Protein AF-A0A3B0R6U6-F1 (afdb_monomer_lite)

Radius of gyration: 36.45 Å; chains: 1; bounding box: 113×86×82 Å

Organism: NCBI:txid652676

Foldseek 3Di:
DKKKFKKWAAPEQDLVVCVVVQVVLCVLQVDDSVLCSVQRHDGDMGTSDMDHPVCQVSSQVSQVVCVVVPIQIDMDIPVLLVPADAAQEFAAWADDPQWIFTAHPVRDTPDIQRAEKEKEKEKAALVVVVVLVVVVVCVVVPDPDDPDPLNLLLVQLVHFMKMWMDIPPHRHIHIYGLVRHDQVNVPPCRPPHSSLSVLVVVLSNLVSYNFYAYHHCPNVYPDPVQDPVVQPDSVSVSVSSSSSSSVVVVSVVRVSDDVVSRVVSPVNNVSSVVVCVVVDPDDDPDPPDDDDDDDDDDDDDDDDDDDDDDDDDDDDDDDDDDDDDDDDDDDPPPPPDDAAAFPDAWDKDFPPPPPDPVVVVVVVVVVLVLVCLQLPCLSVCVVVVVVVVVVCVVVPDDDDLVVLLVVLLSLLVVLQSSLVSLVVVLCQLVVADEDDPQPDDQWWHKYKAFWAANHADADLQVRFGANKKKKWKWAWDQDPVGIDTHTRMIIMRPQTKTWGDDPNGIAIEGCVVADEAFDDKDKDQDDSCVSVVNDPDPDNGRMIMIMGGHGGRFMKIKTFGKDFPPVDVVVVVVVLVVVLVVCVVDLVSLVVLPPVNPSDADPVSSVVVSVVSVVVVVVVCVVVVPVNHGMYGYHDPVRDHTYMHSDDPCVVSVVSVVSSVVSNVSSVVSNVVSVVSVVVCCVDPVNVVVVVVVVD

Structure (mmCIF, N/CA/C/O backbone):
data_AF-A0A3B0R6U6-F1
#
_entry.id   AF-A0A3B0R6U6-F1
#
loop_
_atom_site.group_PDB
_atom_site.id
_atom_site.type_symbol
_atom_site.label_atom_id
_atom_site.label_alt_id
_atom_site.label_comp_id
_atom_site.label_asym_id
_atom_site.label_entity_id
_atom_site.label_seq_id
_atom_site.pdbx_PDB_ins_code
_atom_site.Cartn_x
_atom_site.Cartn_y
_atom_site.Cartn_z
_atom_site.occupancy
_atom_site.B_iso_or_equiv
_atom_site.auth_seq_id
_atom_site.auth_comp_id
_atom_site.auth_asym_id
_atom_site.auth_atom_id
_atom_site.pdbx_PDB_model_num
ATOM 1 N N . MET A 1 1 ? -8.558 32.432 -16.230 1.00 55.03 1 MET A N 1
ATOM 2 C CA . MET A 1 1 ? -9.769 32.178 -17.042 1.00 55.03 1 MET A CA 1
ATOM 3 C C . MET A 1 1 ? -10.619 31.119 -16.359 1.00 55.03 1 MET A C 1
ATOM 5 O O . MET A 1 1 ? -10.094 30.064 -16.018 1.00 55.03 1 MET A O 1
ATOM 9 N N . SER A 1 2 ? -11.891 31.425 -16.109 1.00 78.56 2 SER A N 1
ATOM 10 C CA . SER A 1 2 ? -12.835 30.516 -15.453 1.00 78.56 2 SER A CA 1
ATOM 11 C C . SER A 1 2 ? -13.191 29.343 -16.378 1.00 78.56 2 SER A C 1
ATOM 13 O O . SER A 1 2 ? -13.470 29.542 -17.562 1.00 78.56 2 SER A O 1
ATOM 15 N N . THR A 1 3 ? -13.126 28.116 -15.860 1.00 87.75 3 THR A N 1
ATOM 16 C CA . THR A 1 3 ? -13.352 26.870 -16.616 1.00 87.75 3 THR A CA 1
ATOM 17 C C . THR A 1 3 ? -14.680 26.247 -16.202 1.00 87.75 3 THR A C 1
ATOM 19 O O . THR A 1 3 ? -14.962 26.148 -15.006 1.00 87.75 3 THR A O 1
ATOM 22 N N . SER A 1 4 ? -15.470 25.788 -17.170 1.00 89.94 4 SER A N 1
ATOM 23 C CA . SER A 1 4 ? -16.704 25.029 -16.944 1.00 89.94 4 SER A CA 1
ATOM 24 C C . SER A 1 4 ? -16.538 23.580 -17.389 1.00 89.94 4 SER A C 1
ATOM 26 O O . SER A 1 4 ? -15.883 23.297 -18.392 1.00 89.94 4 SER A O 1
ATOM 28 N N . TYR A 1 5 ? -17.158 22.663 -16.653 1.00 91.19 5 TYR A N 1
ATOM 29 C CA . TYR A 1 5 ? -17.126 21.230 -16.920 1.00 91.19 5 TYR A CA 1
ATOM 30 C C . TYR A 1 5 ? -18.545 20.716 -17.149 1.00 91.19 5 TYR A C 1
ATOM 32 O O . TYR A 1 5 ? -19.424 20.935 -16.313 1.00 91.19 5 TYR A O 1
ATOM 40 N N . LEU A 1 6 ? -18.758 20.013 -18.260 1.00 91.88 6 LEU A N 1
ATOM 41 C CA . LEU A 1 6 ? -19.928 19.167 -18.464 1.00 91.88 6 LEU A CA 1
ATOM 42 C C . LEU A 1 6 ? -19.645 17.820 -17.798 1.00 91.88 6 LEU A C 1
ATOM 44 O O . LEU A 1 6 ? -18.775 17.070 -18.245 1.00 91.88 6 LEU A O 1
ATOM 48 N N . VAL A 1 7 ? -20.353 17.547 -16.713 1.00 91.12 7 VAL A N 1
ATOM 49 C CA . VAL A 1 7 ? -20.158 16.389 -15.843 1.00 91.12 7 VAL A CA 1
ATOM 50 C C . VAL A 1 7 ? -21.317 15.433 -16.030 1.00 91.12 7 VAL A C 1
ATOM 52 O O . VAL A 1 7 ? -22.458 15.870 -16.157 1.00 91.12 7 VAL A O 1
ATOM 55 N N . ILE A 1 8 ? -21.026 14.139 -16.017 1.00 88.94 8 ILE A N 1
ATOM 56 C CA . ILE A 1 8 ? -22.027 13.081 -16.077 1.00 88.94 8 ILE A CA 1
ATOM 57 C C . ILE A 1 8 ? -21.846 12.090 -14.933 1.00 88.94 8 ILE A C 1
ATOM 59 O O . ILE A 1 8 ? -20.743 11.923 -14.399 1.00 88.94 8 ILE A O 1
ATOM 63 N N . ARG A 1 9 ? -22.937 11.408 -14.589 1.00 85.50 9 ARG A N 1
ATOM 64 C CA . ARG A 1 9 ? -22.909 10.181 -13.799 1.00 85.50 9 ARG A CA 1
ATOM 65 C C . ARG A 1 9 ? -22.961 8.991 -14.767 1.00 85.50 9 ARG A C 1
ATOM 67 O O . ARG A 1 9 ? -23.949 8.860 -15.486 1.00 85.50 9 ARG A O 1
ATOM 74 N N . PRO A 1 10 ? -21.929 8.134 -14.794 1.00 78.62 10 PRO A N 1
ATOM 75 C CA . PRO A 1 10 ? -21.992 6.843 -15.472 1.00 78.62 10 PRO A CA 1
ATOM 76 C C . PRO A 1 10 ? -23.204 6.021 -15.027 1.00 78.62 10 PRO A C 1
ATOM 78 O O . PRO A 1 10 ? -23.511 6.002 -13.832 1.00 78.62 10 PRO A O 1
ATOM 81 N N . LEU A 1 11 ? -23.853 5.342 -15.974 1.00 72.44 11 LEU A N 1
ATOM 82 C CA . LEU A 1 11 ? -25.013 4.478 -15.718 1.00 72.44 11 LEU A CA 1
ATOM 83 C C . LEU A 1 11 ? -24.613 3.093 -15.199 1.00 72.44 11 LEU A C 1
ATOM 85 O O . LEU A 1 11 ? -25.345 2.503 -14.411 1.00 72.44 11 LEU A O 1
ATOM 89 N N . SER A 1 12 ? -23.461 2.586 -15.643 1.00 68.44 12 SER A N 1
ATOM 90 C CA . SER A 1 12 ? -22.918 1.283 -15.262 1.00 68.44 12 SER A CA 1
ATOM 91 C C . SER A 1 12 ? -21.396 1.257 -15.434 1.00 68.44 12 SER A C 1
ATOM 93 O O . SER A 1 12 ? -20.811 2.102 -16.121 1.00 68.44 12 SER A O 1
ATOM 95 N N . GLU A 1 13 ? -20.756 0.271 -14.809 1.00 65.81 13 GLU A N 1
ATOM 96 C CA . GLU A 1 13 ? -19.370 -0.093 -15.116 1.00 65.81 13 GLU A CA 1
ATOM 97 C C . GLU A 1 13 ? -19.255 -0.802 -16.467 1.00 65.81 13 GLU A C 1
ATOM 99 O O . GLU A 1 13 ? -18.234 -0.652 -17.137 1.00 65.81 13 GLU A O 1
ATOM 104 N N . ASP A 1 14 ? -20.318 -1.493 -16.888 1.00 67.00 14 ASP A N 1
ATOM 105 C CA . ASP A 1 14 ? -20.376 -2.207 -18.157 1.00 67.00 14 ASP A CA 1
ATOM 106 C C . ASP A 1 14 ? -20.492 -1.223 -19.343 1.00 67.00 14 ASP A C 1
ATOM 108 O O . ASP A 1 14 ? -21.486 -0.486 -19.444 1.00 67.00 14 ASP A O 1
ATOM 112 N N . PRO A 1 15 ? -19.504 -1.202 -20.262 1.00 67.44 15 PRO A N 1
ATOM 113 C CA . PRO A 1 15 ? -19.553 -0.384 -21.469 1.00 67.44 15 PRO A CA 1
ATOM 114 C C . PRO A 1 15 ? -20.766 -0.678 -22.363 1.00 67.44 15 PRO A C 1
ATOM 116 O O . PRO A 1 15 ? -21.229 0.233 -23.054 1.00 67.44 15 PRO A O 1
ATOM 119 N N . LEU A 1 16 ? -21.302 -1.905 -22.333 1.00 75.06 16 LEU A N 1
ATOM 120 C CA . LEU A 1 16 ? -22.422 -2.339 -23.175 1.00 75.06 16 LEU A CA 1
ATOM 121 C C . LEU A 1 16 ? -23.711 -1.570 -22.873 1.00 75.06 16 LEU A C 1
ATOM 123 O O . LEU A 1 16 ? -24.498 -1.307 -23.778 1.00 75.06 16 LEU A O 1
ATOM 127 N N . VAL A 1 17 ? -23.891 -1.120 -21.627 1.00 78.06 17 VAL A N 1
ATOM 128 C CA . VAL A 1 17 ? -25.062 -0.330 -21.208 1.00 78.06 17 VAL A CA 1
ATOM 129 C C . VAL A 1 17 ? -25.121 1.021 -21.928 1.00 78.06 17 VAL A C 1
ATOM 131 O O . VAL A 1 17 ? -26.201 1.570 -22.138 1.00 78.06 17 VAL A O 1
ATOM 134 N N . ILE A 1 18 ? -23.968 1.567 -22.322 1.00 82.25 18 ILE A N 1
ATOM 135 C CA . ILE A 1 18 ? -23.888 2.862 -23.004 1.00 82.25 18 ILE A CA 1
ATOM 136 C C . ILE A 1 18 ? -23.966 2.727 -24.529 1.00 82.25 18 ILE A C 1
ATOM 138 O O . ILE A 1 18 ? -24.321 3.710 -25.176 1.00 82.25 18 ILE A O 1
ATOM 142 N N . GLU A 1 19 ? -23.700 1.552 -25.114 1.00 84.06 19 GLU A N 1
ATOM 143 C CA . GLU A 1 19 ? -23.672 1.354 -26.577 1.00 84.06 19 GLU A CA 1
ATOM 144 C C . GLU A 1 19 ? -24.881 1.938 -27.327 1.00 84.06 19 GLU A C 1
ATOM 146 O O . GLU A 1 19 ? -24.661 2.670 -28.300 1.00 84.06 19 GLU A O 1
ATOM 151 N N . PRO A 1 20 ? -26.137 1.743 -26.869 1.00 85.38 20 PRO A N 1
ATOM 152 C CA . PRO A 1 20 ? -27.303 2.322 -27.538 1.00 85.38 20 PRO A CA 1
ATOM 153 C C . PRO A 1 20 ? -27.284 3.859 -27.574 1.00 85.38 20 PRO A C 1
ATOM 155 O O . PRO A 1 20 ? -27.775 4.468 -28.521 1.00 85.38 20 PRO A O 1
ATOM 158 N N . LEU A 1 21 ? -26.675 4.495 -26.569 1.00 85.38 21 LEU A N 1
ATOM 159 C CA . LEU A 1 21 ? -26.650 5.948 -26.387 1.00 85.38 21 LEU A CA 1
ATOM 160 C C . LEU A 1 21 ? -25.434 6.622 -27.044 1.00 85.38 21 LEU A C 1
ATOM 162 O O . LEU A 1 21 ? -25.413 7.847 -27.171 1.00 85.38 21 LEU A O 1
ATOM 166 N N . ILE A 1 22 ? -24.414 5.873 -27.489 1.00 87.31 22 ILE A N 1
ATOM 167 C CA . ILE A 1 22 ? -23.163 6.457 -28.017 1.00 87.31 22 ILE A CA 1
ATOM 168 C C . ILE A 1 22 ? -23.424 7.380 -29.209 1.00 87.31 22 ILE A C 1
ATOM 170 O O . ILE A 1 22 ? -22.826 8.454 -29.295 1.00 87.31 22 ILE A O 1
ATOM 174 N N . LYS A 1 23 ? -24.310 6.983 -30.131 1.00 87.88 23 LYS A N 1
ATOM 175 C CA . LYS A 1 23 ? -24.607 7.769 -31.339 1.00 87.88 23 LYS A CA 1
ATOM 176 C C . LYS A 1 23 ? -25.231 9.123 -30.986 1.00 87.88 23 LYS A C 1
ATOM 178 O O . LYS A 1 23 ? -24.825 10.145 -31.535 1.00 87.88 23 LYS A O 1
ATOM 183 N N . GLU A 1 24 ? -26.156 9.135 -30.031 1.00 87.94 24 GLU A N 1
ATOM 184 C CA . GLU A 1 24 ? -26.830 10.347 -29.556 1.00 87.94 24 GLU A CA 1
ATOM 185 C C . GLU A 1 24 ? -25.882 11.244 -28.753 1.00 87.94 24 GLU A C 1
ATOM 187 O O . GLU A 1 24 ? -25.803 12.448 -28.997 1.00 87.94 24 GLU A O 1
ATOM 192 N N . ILE A 1 25 ? -25.081 10.661 -27.854 1.00 88.44 25 ILE A N 1
ATOM 193 C CA . ILE A 1 25 ? -24.072 11.402 -27.084 1.00 88.44 25 ILE A CA 1
ATOM 194 C C . ILE A 1 25 ? -23.043 12.035 -28.028 1.00 88.44 25 ILE A C 1
ATOM 196 O O . ILE A 1 25 ? -22.661 13.191 -27.831 1.00 88.44 25 ILE A O 1
ATOM 200 N N . SER A 1 26 ? -22.611 11.318 -29.069 1.00 91.56 26 SER A N 1
ATOM 201 C CA . SER A 1 26 ? -21.680 11.831 -30.079 1.00 91.56 26 SER A CA 1
ATOM 202 C C . SER A 1 26 ? -22.268 13.023 -30.833 1.00 91.56 26 SER A C 1
ATOM 204 O O . SER A 1 26 ? -21.610 14.059 -30.917 1.00 91.56 26 SER A O 1
ATOM 206 N N . ALA A 1 27 ? -23.531 12.943 -31.264 1.00 89.69 27 ALA A N 1
ATOM 207 C CA . ALA A 1 27 ? -24.217 14.048 -31.937 1.00 89.69 27 ALA A CA 1
ATOM 208 C C . ALA A 1 27 ? -24.342 15.303 -31.050 1.00 89.69 27 ALA A C 1
ATOM 210 O O . ALA A 1 27 ? -24.142 16.422 -31.516 1.00 89.69 27 ALA A O 1
ATOM 211 N N . LEU A 1 28 ? -24.620 15.125 -29.755 1.00 88.75 28 LEU A N 1
ATOM 212 C CA . LEU A 1 28 ? -24.793 16.232 -28.808 1.00 88.75 28 LEU A CA 1
ATOM 213 C C . LEU A 1 28 ? -23.470 16.871 -28.364 1.00 88.75 28 LEU A C 1
ATOM 215 O O . LEU A 1 28 ? -23.400 18.073 -28.096 1.00 88.75 28 LEU A O 1
ATOM 219 N N . THR A 1 29 ? -22.412 16.070 -28.230 1.00 86.88 29 THR A N 1
ATOM 220 C CA . THR A 1 29 ? -21.148 16.506 -27.612 1.00 86.88 29 THR A CA 1
ATOM 221 C C . THR A 1 29 ? -20.017 16.732 -28.610 1.00 86.88 29 THR A C 1
ATOM 223 O O . THR A 1 29 ? -19.065 17.456 -28.285 1.00 86.88 29 THR A O 1
ATOM 226 N N . GLY A 1 30 ? -20.115 16.151 -29.808 1.00 86.75 30 GLY A N 1
ATOM 227 C CA . GLY A 1 30 ? -19.056 16.104 -30.816 1.00 86.75 30 GLY A CA 1
ATOM 228 C C . GLY A 1 30 ? -17.869 15.219 -30.421 1.00 86.75 30 GLY A C 1
ATOM 229 O O . GLY A 1 30 ? -16.769 15.445 -30.913 1.00 86.75 30 GLY A O 1
ATOM 230 N N . LEU A 1 31 ? -18.051 14.290 -29.476 1.00 88.69 31 LEU A N 1
ATOM 231 C CA . LEU A 1 31 ? -17.016 13.337 -29.062 1.00 88.69 31 LEU A CA 1
ATOM 232 C C . LEU A 1 31 ? -17.049 12.084 -29.941 1.00 88.69 31 LEU A C 1
ATOM 234 O O . LEU A 1 31 ? -18.113 11.657 -30.394 1.00 88.69 31 LEU A O 1
ATOM 238 N N . ASP A 1 32 ? -15.886 11.475 -30.149 1.00 89.19 32 ASP A N 1
ATOM 239 C CA . ASP A 1 32 ? -15.750 10.193 -30.828 1.00 89.19 32 ASP A CA 1
ATOM 240 C C . ASP A 1 32 ? -16.196 9.025 -29.931 1.00 89.19 32 ASP A C 1
ATOM 242 O O . ASP A 1 32 ? -16.282 9.121 -28.703 1.00 89.19 32 ASP A O 1
ATOM 246 N N . LYS A 1 33 ? -16.511 7.888 -30.562 1.00 85.75 33 LYS A N 1
ATOM 247 C CA . LYS A 1 33 ? -17.089 6.719 -29.877 1.00 85.75 33 LYS A CA 1
ATOM 248 C C . LYS A 1 33 ? -16.188 6.194 -28.752 1.00 85.75 33 LYS A C 1
ATOM 250 O O . LYS A 1 33 ? -16.685 5.824 -27.691 1.00 85.75 33 LYS A O 1
ATOM 255 N N . SER A 1 34 ? -14.873 6.178 -28.969 1.00 82.69 34 SER A N 1
ATOM 256 C CA . SER A 1 34 ? -13.883 5.717 -27.988 1.00 82.69 34 SER A CA 1
ATOM 257 C C . SER A 1 34 ? -13.815 6.640 -26.767 1.00 82.69 34 SER A C 1
ATOM 259 O O . SER A 1 34 ? -13.855 6.142 -25.639 1.00 82.69 34 SER A O 1
ATOM 261 N N . ALA A 1 35 ? -13.791 7.969 -26.948 1.00 83.75 35 ALA A N 1
ATOM 262 C CA . ALA A 1 35 ? -13.786 8.896 -25.819 1.00 83.75 35 ALA A CA 1
ATOM 263 C C . ALA A 1 35 ? -15.099 8.854 -25.039 1.00 83.75 35 ALA A C 1
ATOM 265 O O . ALA A 1 35 ? -15.067 9.008 -23.819 1.00 83.75 35 ALA A O 1
ATOM 266 N N . ILE A 1 36 ? -16.236 8.622 -25.705 1.00 86.19 36 ILE A N 1
ATOM 267 C CA . ILE A 1 36 ? -17.518 8.418 -25.022 1.00 86.19 36 ILE A CA 1
ATOM 268 C C . ILE A 1 36 ? -17.410 7.191 -24.124 1.00 86.19 36 ILE A C 1
ATOM 270 O O . ILE A 1 36 ? -17.506 7.365 -22.915 1.00 86.19 36 ILE A O 1
ATOM 274 N N . ARG A 1 37 ? -17.073 6.009 -24.669 1.00 84.69 37 ARG A N 1
ATOM 275 C CA . ARG A 1 37 ? -16.889 4.774 -23.878 1.00 84.69 37 ARG A CA 1
ATOM 276 C C . ARG A 1 37 ? -15.984 4.998 -22.668 1.00 84.69 37 ARG A C 1
ATOM 278 O O . ARG A 1 37 ? -16.335 4.624 -21.553 1.00 84.69 37 ARG A O 1
ATOM 285 N N . GLN A 1 38 ? -14.843 5.658 -22.857 1.00 80.62 38 GLN A N 1
ATOM 286 C CA . GLN A 1 38 ? -13.884 5.904 -21.779 1.00 80.62 38 GLN A CA 1
ATOM 287 C C . GLN A 1 38 ? -14.410 6.876 -20.706 1.00 80.62 38 GLN A C 1
ATOM 289 O O . GLN A 1 38 ? -14.055 6.763 -19.532 1.00 80.62 38 GLN A O 1
ATOM 294 N N . ARG A 1 39 ? -15.219 7.867 -21.096 1.00 83.44 39 ARG A N 1
ATOM 295 C CA . ARG A 1 39 ? -15.699 8.935 -20.202 1.00 83.44 39 ARG A CA 1
ATOM 296 C C . ARG A 1 39 ? -17.065 8.646 -19.587 1.00 83.44 39 ARG A C 1
ATOM 298 O O . ARG A 1 39 ? -17.433 9.342 -18.647 1.00 83.44 39 ARG A O 1
ATOM 305 N N . THR A 1 40 ? -17.796 7.648 -20.073 1.00 80.06 40 THR A N 1
ATOM 306 C CA . THR A 1 40 ? -19.124 7.260 -19.568 1.00 80.06 40 THR A CA 1
ATOM 307 C C . THR A 1 40 ? -19.117 5.988 -18.728 1.00 80.06 40 THR A C 1
ATOM 309 O O . THR A 1 40 ? -20.144 5.683 -18.135 1.00 80.06 40 THR A O 1
ATOM 312 N N . THR A 1 41 ? -17.999 5.260 -18.661 1.00 75.75 41 THR A N 1
ATOM 313 C CA . THR A 1 41 ? -17.845 4.016 -17.889 1.00 75.75 41 THR A CA 1
ATOM 314 C C . THR A 1 41 ? -17.295 4.268 -16.479 1.00 75.75 41 THR A C 1
ATOM 316 O O . THR A 1 41 ? -16.456 5.152 -16.252 1.00 75.75 41 THR A O 1
ATOM 319 N N . GLY A 1 42 ? -17.768 3.478 -15.511 1.00 73.69 42 GLY A N 1
ATOM 320 C CA . GLY A 1 42 ? -17.302 3.471 -14.118 1.00 73.69 42 GLY A CA 1
ATOM 321 C C . GLY A 1 42 ? -18.385 3.839 -13.099 1.00 73.69 42 GLY A C 1
ATOM 322 O O . GLY A 1 42 ? -19.564 3.906 -13.418 1.00 73.69 42 GLY A O 1
ATOM 323 N N . THR A 1 43 ? -17.992 4.104 -11.852 1.00 68.81 43 THR A N 1
ATOM 324 C CA . THR A 1 43 ? -18.924 4.350 -10.729 1.00 68.81 43 THR A CA 1
ATOM 325 C C . THR A 1 43 ? -18.873 5.759 -10.152 1.00 68.81 43 THR A C 1
ATOM 327 O O . THR A 1 43 ? -19.618 6.069 -9.227 1.00 68.81 43 THR A O 1
ATOM 330 N N . THR A 1 44 ? -18.038 6.637 -10.699 1.00 77.25 44 THR A N 1
ATOM 331 C CA . THR A 1 44 ? -17.773 7.979 -10.158 1.00 77.25 44 THR A CA 1
ATOM 332 C C . THR A 1 44 ? -18.152 9.061 -11.158 1.00 77.25 44 THR A C 1
ATOM 334 O O . THR A 1 44 ? -18.293 8.786 -12.348 1.00 77.25 44 THR A O 1
ATOM 337 N N . LEU A 1 45 ? -18.325 10.307 -10.705 1.00 84.69 45 LEU A N 1
ATOM 338 C CA . LEU A 1 45 ? -18.597 11.420 -11.620 1.00 84.69 45 LEU A CA 1
ATOM 339 C C . LEU A 1 45 ? -17.445 11.608 -12.618 1.00 84.69 45 LEU A C 1
ATOM 341 O O . LEU A 1 45 ? -16.269 11.648 -12.244 1.00 84.69 45 LEU A O 1
ATOM 345 N N . LYS A 1 46 ? -17.792 11.768 -13.897 1.00 86.19 46 LYS A N 1
ATOM 346 C CA . LYS A 1 46 ? -16.832 11.937 -14.994 1.00 86.19 46 LYS A CA 1
ATOM 347 C C . LYS A 1 46 ? -17.060 13.254 -15.716 1.00 86.19 46 LYS A C 1
ATOM 349 O O . LYS A 1 46 ? -18.191 13.709 -15.873 1.00 86.19 46 LYS A O 1
ATOM 354 N N . ILE A 1 47 ? -15.971 13.861 -16.177 1.00 88.25 47 ILE A N 1
ATOM 355 C CA . ILE A 1 47 ? -16.030 15.042 -17.037 1.00 88.25 47 ILE A CA 1
ATOM 356 C C . ILE A 1 47 ? -16.115 14.567 -18.481 1.00 88.25 47 ILE A C 1
ATOM 358 O O . ILE A 1 47 ? -15.194 13.935 -18.998 1.00 88.25 47 ILE A O 1
ATOM 362 N N . LEU A 1 48 ? -17.220 14.906 -19.134 1.00 88.31 48 LEU A N 1
ATOM 363 C CA . LEU A 1 48 ? -17.444 14.605 -20.538 1.00 88.31 48 LEU A CA 1
ATOM 364 C C . LEU A 1 48 ? -16.761 15.653 -21.425 1.00 88.31 48 LEU A C 1
ATOM 366 O O . LEU A 1 48 ? -16.059 15.300 -22.374 1.00 88.31 48 LEU A O 1
ATOM 370 N N . LYS A 1 49 ? -16.898 16.941 -21.075 1.00 89.00 49 LYS A N 1
ATOM 371 C CA . LYS A 1 49 ? -16.298 18.063 -21.812 1.00 89.00 49 LYS A CA 1
ATOM 372 C C . LYS A 1 49 ? -15.821 19.173 -20.878 1.00 89.00 49 LYS A C 1
ATOM 374 O O . LYS A 1 49 ? -16.450 19.454 -19.859 1.00 89.00 49 LYS A O 1
ATOM 379 N N . THR A 1 50 ? -14.733 19.824 -21.271 1.00 89.88 50 THR A N 1
ATOM 380 C CA . THR A 1 50 ? -14.160 20.995 -20.599 1.00 89.88 50 THR A CA 1
ATOM 381 C C . THR A 1 50 ? -14.262 22.187 -21.542 1.00 89.88 50 THR A C 1
ATOM 383 O O . THR A 1 50 ? -14.003 22.043 -22.734 1.00 89.88 50 THR A O 1
ATOM 386 N N . GLY A 1 51 ? -14.653 23.348 -21.024 1.00 87.88 51 GLY A N 1
ATOM 387 C CA . GLY A 1 51 ? -14.827 24.577 -21.800 1.00 87.88 51 GLY A CA 1
ATOM 388 C C . GLY A 1 51 ? -14.563 25.825 -20.965 1.00 87.88 51 GLY A C 1
ATOM 389 O O . GLY A 1 51 ? -14.282 25.746 -19.764 1.00 87.88 51 GLY A O 1
ATOM 390 N N . ARG A 1 52 ? -14.639 26.993 -21.600 1.00 87.81 52 ARG A N 1
ATOM 391 C CA . ARG A 1 52 ? -14.524 28.294 -20.924 1.00 87.81 52 ARG A CA 1
ATOM 392 C C . ARG A 1 52 ? -15.824 28.618 -20.180 1.00 87.81 52 ARG A C 1
ATOM 394 O O . ARG A 1 52 ? -16.836 27.938 -20.334 1.00 87.81 52 ARG A O 1
ATOM 401 N N . ALA A 1 53 ? -15.821 29.651 -19.343 1.00 79.50 53 ALA A N 1
ATOM 402 C CA . ALA A 1 53 ? -17.035 30.091 -18.647 1.00 79.50 53 ALA A CA 1
ATOM 403 C C . ALA A 1 53 ? -18.166 30.521 -19.597 1.00 79.50 53 ALA A C 1
ATOM 405 O O . ALA A 1 53 ? -19.334 30.295 -19.290 1.00 79.50 53 ALA A O 1
ATOM 406 N N . GLU A 1 54 ? -17.829 31.058 -20.767 1.00 84.31 54 GLU A N 1
ATOM 407 C CA . GLU A 1 54 ? -18.787 31.423 -21.821 1.00 84.31 54 GLU A CA 1
ATOM 408 C C . GLU A 1 54 ? -19.556 30.200 -22.358 1.00 84.31 54 GLU A C 1
ATOM 410 O O . GLU A 1 54 ? -20.752 30.286 -22.643 1.00 84.31 54 GLU A O 1
ATOM 415 N N . ASP A 1 55 ? -18.921 29.021 -22.368 1.00 87.56 55 ASP A N 1
ATOM 416 C CA . ASP A 1 55 ? -19.535 27.763 -22.810 1.00 87.56 55 ASP A CA 1
ATOM 417 C C . ASP A 1 55 ? -20.588 27.228 -21.826 1.00 87.56 55 ASP A C 1
ATOM 419 O O . ASP A 1 55 ? -21.305 26.275 -22.140 1.00 87.56 55 ASP A O 1
ATOM 423 N N . LYS A 1 56 ? -20.730 27.825 -20.633 1.00 87.56 56 LYS A N 1
ATOM 424 C CA . LYS A 1 56 ? -21.649 27.349 -19.587 1.00 87.56 56 LYS A CA 1
ATOM 425 C C . LYS A 1 56 ? -23.096 27.263 -20.077 1.00 87.56 56 LYS A C 1
ATOM 427 O O . LYS A 1 56 ? -23.777 26.285 -19.766 1.00 87.56 56 LYS A O 1
ATOM 432 N N . LYS A 1 57 ? -23.567 28.232 -20.875 1.00 89.56 57 LYS A N 1
ATOM 433 C CA . LYS A 1 57 ? -24.922 28.203 -21.465 1.00 89.56 57 LYS A CA 1
ATOM 434 C C . LYS A 1 57 ? -25.084 27.022 -22.427 1.00 89.56 57 LYS A C 1
ATOM 436 O O . LYS A 1 57 ? -26.041 26.259 -22.308 1.00 89.56 57 LYS A O 1
ATOM 441 N N . LYS A 1 58 ? -24.100 26.811 -23.307 1.00 91.25 58 LYS A N 1
ATOM 442 C CA . LYS A 1 58 ? -24.065 25.693 -24.261 1.00 91.25 58 LYS A CA 1
ATOM 443 C C . LYS A 1 58 ? -24.028 24.340 -23.548 1.00 91.25 58 LYS A C 1
ATOM 445 O O . LYS A 1 58 ? -24.816 23.456 -23.865 1.00 91.25 58 LYS A O 1
ATOM 450 N N . PHE A 1 59 ? -23.170 24.185 -22.540 1.00 93.31 59 PHE A N 1
ATOM 451 C CA . PHE A 1 59 ? -23.107 22.961 -21.739 1.00 93.31 59 PHE A CA 1
ATOM 452 C C . PHE A 1 59 ? -24.394 22.705 -20.961 1.00 93.31 59 PHE A C 1
ATOM 454 O O . PHE A 1 59 ? -24.757 21.551 -20.773 1.00 93.31 59 PHE A O 1
ATOM 461 N N . THR A 1 60 ? -25.106 23.752 -20.539 1.00 92.06 60 THR A N 1
ATOM 462 C CA . THR A 1 60 ? -26.387 23.597 -19.837 1.00 92.06 60 THR A CA 1
ATOM 463 C C . THR A 1 60 ? -27.466 23.065 -20.781 1.00 92.06 60 THR A C 1
ATOM 465 O O . THR A 1 60 ? -28.217 22.172 -20.396 1.00 92.06 60 THR A O 1
ATOM 468 N N . ALA A 1 61 ? -27.500 23.535 -22.034 1.00 92.38 61 ALA A N 1
ATOM 469 C CA . ALA A 1 61 ? -28.390 22.990 -23.060 1.00 92.38 61 ALA A CA 1
ATOM 470 C C . ALA A 1 61 ? -28.084 21.508 -23.350 1.00 92.38 61 ALA A C 1
ATOM 472 O O . ALA A 1 61 ? -28.989 20.675 -23.304 1.00 92.38 61 ALA A O 1
ATOM 473 N N . ILE A 1 62 ? -26.801 21.171 -23.533 1.00 92.19 62 ILE A N 1
ATOM 474 C CA . ILE A 1 62 ? -26.355 19.785 -23.750 1.00 92.19 62 ILE A CA 1
ATOM 475 C C . ILE A 1 62 ? -26.704 18.906 -22.542 1.00 92.19 62 ILE A C 1
ATOM 477 O O . ILE A 1 62 ? -27.237 17.817 -22.716 1.00 92.19 62 ILE A O 1
ATOM 481 N N . ALA A 1 63 ? -26.466 19.369 -21.310 1.00 92.31 63 ALA A N 1
ATOM 482 C CA . ALA A 1 63 ? -26.794 18.614 -20.101 1.00 92.31 63 ALA A CA 1
ATOM 483 C C . ALA A 1 63 ? -28.295 18.295 -20.007 1.00 92.31 63 ALA A C 1
ATOM 485 O O . ALA A 1 63 ? -28.661 17.184 -19.632 1.00 92.31 63 ALA A O 1
ATOM 486 N N . SER A 1 64 ? -29.168 19.235 -20.381 1.00 91.06 64 SER A N 1
ATOM 487 C CA . SER A 1 64 ? -30.617 19.006 -20.426 1.00 91.06 64 SER A CA 1
ATOM 488 C C . SER A 1 64 ? -31.012 17.956 -21.467 1.00 91.06 64 SER A C 1
ATOM 490 O O . SER A 1 64 ? -31.888 17.139 -21.198 1.00 91.06 64 SER A O 1
ATOM 492 N N . GLN A 1 65 ? -30.357 17.941 -22.631 1.00 92.12 65 GLN A N 1
ATOM 493 C CA . GLN A 1 65 ? -30.579 16.915 -23.657 1.00 92.12 65 GLN A CA 1
ATOM 494 C C . GLN A 1 65 ? -30.064 15.542 -23.203 1.00 92.12 65 GLN A C 1
ATOM 496 O O . GLN A 1 65 ? -30.789 14.561 -23.327 1.00 92.12 65 GLN A O 1
ATOM 501 N N . LEU A 1 66 ? -28.882 15.484 -22.580 1.00 90.62 66 LEU A N 1
ATOM 502 C CA . LEU A 1 66 ? -28.334 14.255 -21.995 1.00 90.62 66 LEU A CA 1
ATOM 503 C C . LEU A 1 66 ? -29.265 13.665 -20.924 1.00 90.62 66 LEU A C 1
ATOM 505 O O . LEU A 1 66 ? -29.508 12.461 -20.911 1.00 90.62 66 LEU A O 1
ATOM 509 N N . LYS A 1 67 ? -29.869 14.512 -20.079 1.00 89.44 67 LYS A N 1
ATOM 510 C CA . LYS A 1 67 ? -30.869 14.062 -19.098 1.00 89.44 67 LYS A CA 1
ATOM 511 C C . LYS A 1 67 ? -32.104 13.437 -19.752 1.00 89.44 67 LYS A C 1
ATOM 513 O O . LYS A 1 67 ? -32.637 12.478 -19.205 1.00 89.44 67 LYS A O 1
ATOM 518 N N . ARG A 1 68 ? -32.565 13.960 -20.898 1.00 88.25 68 ARG A N 1
ATOM 519 C CA . ARG A 1 68 ? -33.744 13.432 -21.617 1.00 88.25 68 ARG A CA 1
ATOM 520 C C . ARG A 1 68 ? -33.502 12.041 -22.194 1.00 88.25 68 ARG A C 1
ATOM 522 O O . ARG A 1 68 ? -34.411 11.226 -22.164 1.00 88.25 68 ARG A O 1
ATOM 529 N N . ILE A 1 69 ? -32.281 11.766 -22.646 1.00 86.94 69 ILE A N 1
ATOM 530 C CA . ILE A 1 69 ? -31.872 10.445 -23.153 1.00 86.94 69 ILE A CA 1
ATOM 531 C C . ILE A 1 69 ? -31.463 9.481 -22.022 1.00 86.94 69 ILE A C 1
ATOM 533 O O . ILE A 1 69 ? -30.880 8.431 -22.265 1.00 86.94 69 ILE A O 1
ATOM 537 N N . GLY A 1 70 ? -31.740 9.845 -20.763 1.00 83.31 70 GLY A N 1
ATOM 538 C CA . GLY A 1 70 ? -31.517 8.990 -19.599 1.00 83.31 70 GLY A CA 1
ATOM 539 C C . GLY A 1 70 ? -30.120 9.063 -18.980 1.00 83.31 70 GLY A C 1
ATOM 540 O O . GLY A 1 70 ? -29.859 8.315 -18.044 1.00 83.31 70 GLY A O 1
ATOM 541 N N . LEU A 1 71 ? -29.233 9.964 -19.428 1.00 86.56 71 LEU A N 1
ATOM 542 C CA . LEU A 1 71 ? -27.895 10.143 -18.852 1.00 86.56 71 LEU A CA 1
ATOM 543 C C . LEU A 1 71 ? -27.860 11.340 -17.879 1.00 86.56 71 LEU A C 1
ATOM 545 O O . LEU A 1 71 ? -27.956 12.493 -18.314 1.00 86.56 71 LEU A O 1
ATOM 549 N N . PRO A 1 72 ? -27.674 11.131 -16.560 1.00 88.50 72 PRO A N 1
ATOM 550 C CA . PRO A 1 72 ? -27.620 12.238 -15.614 1.00 88.50 72 PRO A CA 1
ATOM 551 C C . PRO A 1 72 ? -26.401 13.128 -15.873 1.00 88.50 72 PRO A C 1
ATOM 553 O O . PRO A 1 72 ? -25.255 12.685 -15.780 1.00 88.50 72 PRO A O 1
ATOM 556 N N . ALA A 1 73 ? -26.653 14.402 -16.171 1.00 91.12 73 ALA A N 1
ATOM 557 C CA . ALA A 1 73 ? -25.622 15.375 -16.513 1.00 91.12 73 ALA A CA 1
ATOM 558 C C . ALA A 1 73 ? -25.806 16.700 -15.761 1.00 91.12 73 ALA A C 1
ATOM 560 O O . ALA A 1 73 ? -26.925 17.124 -15.484 1.00 91.12 73 ALA A O 1
ATOM 561 N N . ALA A 1 74 ? -24.718 17.397 -15.448 1.00 92.12 74 ALA A N 1
ATOM 562 C CA . ALA A 1 74 ? -24.753 18.737 -14.871 1.00 92.12 74 ALA A CA 1
ATOM 563 C C . ALA A 1 74 ? -23.552 19.568 -15.329 1.00 92.12 74 ALA A C 1
ATOM 565 O O . ALA A 1 74 ? -22.536 19.034 -15.767 1.00 92.12 74 ALA A O 1
ATOM 566 N N . VAL A 1 75 ? -23.655 20.889 -15.192 1.00 92.38 75 VAL A N 1
ATOM 567 C CA . VAL A 1 75 ? -22.539 21.805 -15.455 1.00 92.38 75 VAL A CA 1
ATOM 568 C C . VAL A 1 75 ? -21.976 22.314 -14.140 1.00 92.38 75 VAL A C 1
ATOM 570 O O . VAL A 1 75 ? -22.712 22.878 -13.325 1.00 92.38 75 VAL A O 1
ATOM 573 N N . ILE A 1 76 ? -20.672 22.129 -13.946 1.00 91.38 76 ILE A N 1
ATOM 574 C CA . ILE A 1 76 ? -19.949 22.548 -12.744 1.00 91.38 76 ILE A CA 1
ATOM 575 C C . ILE A 1 76 ? -18.822 23.498 -13.151 1.00 91.38 76 ILE A C 1
ATOM 577 O O . ILE A 1 76 ? -18.008 23.172 -14.012 1.00 91.38 76 ILE A O 1
ATOM 581 N N . GLY A 1 77 ? -18.768 24.681 -12.537 1.00 89.06 77 GLY A N 1
ATOM 582 C CA . GLY A 1 77 ? -17.687 25.648 -12.743 1.00 89.06 77 GLY A CA 1
ATOM 583 C C . GLY A 1 77 ? -16.518 25.423 -11.781 1.00 89.06 77 GLY A C 1
ATOM 584 O O . GLY A 1 77 ? -16.727 25.133 -10.604 1.00 89.06 77 GLY A O 1
ATOM 585 N N . LYS A 1 78 ? -15.278 25.616 -12.244 1.00 87.50 78 LYS A N 1
ATOM 586 C CA . LYS A 1 78 ? -14.070 25.534 -11.401 1.00 87.50 78 LYS A CA 1
ATOM 587 C C . LYS A 1 78 ? -14.114 26.526 -10.235 1.00 87.50 78 LYS A C 1
ATOM 589 O O . LYS A 1 78 ? -13.747 26.175 -9.115 1.00 87.50 78 LYS A O 1
ATOM 594 N N . ASP A 1 79 ? -14.594 27.740 -10.484 1.00 86.38 79 ASP A N 1
ATOM 595 C CA . ASP A 1 79 ? -14.677 28.774 -9.449 1.00 86.38 79 ASP A CA 1
ATOM 596 C C . ASP A 1 79 ? -15.808 28.495 -8.457 1.00 86.38 79 ASP A C 1
ATOM 598 O O . ASP A 1 79 ? -15.656 28.779 -7.276 1.00 86.38 79 ASP A O 1
ATOM 602 N N . GLU A 1 80 ? -16.890 27.835 -8.889 1.00 87.94 80 GLU A N 1
ATOM 603 C CA . GLU A 1 80 ? -17.958 27.374 -7.989 1.00 87.94 80 GLU A CA 1
ATOM 604 C C . GLU A 1 80 ? -17.432 26.331 -6.993 1.00 87.94 80 GLU A C 1
ATOM 606 O O . GLU A 1 80 ? -17.771 26.379 -5.810 1.00 87.94 80 GLU A O 1
ATOM 611 N N . VAL A 1 81 ? -16.561 25.418 -7.447 1.00 87.56 81 VAL A N 1
ATOM 612 C CA . VAL A 1 81 ? -15.882 24.442 -6.576 1.00 87.56 81 VAL A CA 1
ATOM 613 C C . VAL A 1 81 ? -14.967 25.165 -5.582 1.00 87.56 81 VAL A C 1
ATOM 615 O O . VAL A 1 81 ? -14.984 24.874 -4.385 1.00 87.56 81 VAL A O 1
ATOM 618 N N . ARG A 1 82 ? -14.186 26.148 -6.043 1.00 84.94 82 ARG A N 1
ATOM 619 C CA . ARG A 1 82 ? -13.253 26.898 -5.185 1.00 84.94 82 ARG A CA 1
ATOM 620 C C . ARG A 1 82 ? -13.960 27.793 -4.168 1.00 84.94 82 ARG A C 1
ATOM 622 O O . ARG A 1 82 ? -13.505 27.854 -3.029 1.00 84.94 82 ARG A O 1
ATOM 629 N N . ALA A 1 83 ? -15.076 28.411 -4.553 1.00 85.56 83 ALA A N 1
ATOM 630 C CA . ALA A 1 83 ? -15.853 29.334 -3.728 1.00 85.56 83 ALA A CA 1
ATOM 631 C C . ALA A 1 83 ? -16.587 28.657 -2.556 1.00 85.56 83 ALA A C 1
ATOM 633 O O . ALA A 1 83 ? -17.013 29.336 -1.622 1.00 85.56 83 ALA A O 1
ATOM 634 N N . LYS A 1 84 ? -16.753 27.326 -2.567 1.00 84.38 84 LYS A N 1
ATOM 635 C CA . LYS A 1 84 ? -17.341 26.614 -1.424 1.00 84.38 84 LYS A CA 1
ATOM 636 C C . LYS A 1 84 ? -16.447 26.720 -0.186 1.00 84.38 84 LYS A C 1
ATOM 638 O O . LYS A 1 84 ? -15.225 26.628 -0.277 1.00 84.38 84 LYS A O 1
ATOM 643 N N . LYS A 1 85 ? -17.076 26.892 0.981 1.00 85.38 85 LYS A N 1
ATOM 644 C CA . LYS A 1 85 ? -16.385 26.981 2.275 1.00 85.38 85 LYS A CA 1
ATOM 645 C C . LYS A 1 85 ? -15.643 25.679 2.589 1.00 85.38 85 LYS A C 1
ATOM 647 O O . LYS A 1 85 ? -16.062 24.594 2.183 1.00 85.38 85 LYS A O 1
ATOM 652 N N . ASN A 1 86 ? -14.546 25.798 3.333 1.00 84.06 86 ASN A N 1
ATOM 653 C CA . ASN A 1 86 ? -13.863 24.635 3.888 1.00 84.06 86 ASN A CA 1
ATOM 654 C C . ASN A 1 86 ? -14.763 23.909 4.899 1.00 84.06 86 ASN A C 1
ATOM 656 O O . ASN A 1 86 ? -15.528 24.573 5.605 1.00 84.06 86 ASN A O 1
ATOM 660 N N . PRO A 1 87 ? -14.668 22.572 4.987 1.00 89.69 87 PRO A N 1
ATOM 661 C CA . PRO A 1 87 ? -15.379 21.821 6.007 1.00 89.69 87 PRO A CA 1
ATOM 662 C C . PRO A 1 87 ? -14.952 22.219 7.420 1.00 89.69 87 PRO A C 1
ATOM 664 O O . PRO A 1 87 ? -13.762 22.367 7.704 1.00 89.69 87 PRO A O 1
ATOM 667 N N . VAL A 1 88 ? -15.929 22.351 8.312 1.00 91.62 88 VAL A N 1
ATOM 668 C CA . VAL A 1 88 ? -15.710 22.526 9.748 1.00 91.62 88 VAL A CA 1
ATOM 669 C C . VAL A 1 88 ? -15.355 21.170 10.342 1.00 91.62 88 VAL A C 1
ATOM 671 O O . VAL A 1 88 ? -16.067 20.188 10.139 1.00 91.62 88 VAL A O 1
ATOM 674 N N . ARG A 1 89 ? -14.247 21.101 11.079 1.00 92.94 89 ARG A N 1
ATOM 675 C CA . ARG A 1 89 ? -13.831 19.865 11.745 1.00 92.94 89 ARG A CA 1
ATOM 676 C C . ARG A 1 89 ? -14.780 19.534 12.896 1.00 92.94 89 ARG A C 1
ATOM 678 O O . ARG A 1 89 ? -15.065 20.393 13.725 1.00 92.94 89 ARG A O 1
ATOM 685 N N . ILE A 1 90 ? -15.196 18.276 12.955 1.00 94.31 90 ILE A N 1
ATOM 686 C CA . ILE A 1 90 ? -15.981 17.684 14.034 1.00 94.31 90 ILE A CA 1
ATOM 687 C C . ILE A 1 90 ? -15.070 16.775 14.851 1.00 94.31 90 ILE A C 1
ATOM 689 O O . ILE A 1 90 ? -14.245 16.047 14.294 1.00 94.31 90 ILE A O 1
ATOM 693 N N . THR A 1 91 ? -15.195 16.846 16.172 1.00 91.31 91 THR A N 1
ATOM 694 C CA . THR A 1 91 ? -14.338 16.101 17.106 1.00 91.31 91 THR A CA 1
ATOM 695 C C . THR A 1 91 ? -15.099 15.163 18.012 1.00 91.31 91 THR A C 1
ATOM 697 O O . THR A 1 91 ? -14.481 14.233 18.507 1.00 91.31 91 THR A O 1
ATOM 700 N N . ALA A 1 92 ? -16.391 15.371 18.231 1.00 90.44 92 ALA A N 1
ATOM 701 C CA . ALA A 1 92 ? -17.190 14.489 19.065 1.00 90.44 92 ALA A CA 1
ATOM 702 C C . ALA A 1 92 ? -18.627 14.402 18.548 1.00 90.44 92 ALA A C 1
ATOM 704 O O . ALA A 1 92 ? -19.067 15.193 17.703 1.00 90.44 92 ALA A O 1
ATOM 705 N N . VAL A 1 93 ? -19.334 13.396 19.049 1.00 92.06 93 VAL A N 1
ATOM 706 C CA . VAL A 1 93 ? -20.745 13.159 18.782 1.00 92.06 93 VAL A CA 1
ATOM 707 C C . VAL A 1 93 ? -21.485 12.943 20.092 1.00 92.06 93 VAL A C 1
ATOM 709 O O . VAL A 1 93 ? -20.944 12.361 21.020 1.00 92.06 93 VAL A O 1
ATOM 712 N N . GLU A 1 94 ? -22.720 13.412 20.168 1.00 89.31 94 GLU A N 1
ATOM 713 C CA . GLU A 1 94 ? -23.625 13.119 21.271 1.00 89.31 94 GLU A CA 1
ATOM 714 C C . GLU A 1 94 ? -24.808 12.330 20.711 1.00 89.31 94 GLU A C 1
ATOM 716 O O . GLU A 1 94 ? -25.500 12.772 19.783 1.00 89.31 94 GLU A O 1
ATOM 721 N N . LEU A 1 95 ? -24.976 11.118 21.234 1.00 85.50 95 LEU A N 1
ATOM 722 C CA . LEU A 1 95 ? -25.948 10.138 20.771 1.00 85.50 95 LEU A CA 1
ATOM 723 C C . LEU A 1 95 ? -27.197 10.200 21.650 1.00 85.50 95 LEU A C 1
ATOM 725 O O . LEU A 1 95 ? -27.124 10.059 22.867 1.00 85.50 95 LEU A O 1
ATOM 729 N N . SER A 1 96 ? -28.356 10.370 21.022 1.00 82.19 96 SER A N 1
ATOM 730 C CA . SER A 1 96 ? -29.668 10.224 21.649 1.00 82.19 96 SER A CA 1
ATOM 731 C C . SER A 1 96 ? -30.545 9.344 20.766 1.00 82.19 96 SER A C 1
ATOM 733 O O . SER A 1 96 ? -30.415 9.359 19.543 1.00 82.19 96 SER A O 1
ATOM 735 N N . SER A 1 97 ? -31.504 8.634 21.362 1.00 75.31 97 SER A N 1
ATOM 736 C CA . SER A 1 97 ? -32.449 7.776 20.632 1.00 75.31 97 SER A CA 1
ATOM 737 C C . SER A 1 97 ? -33.198 8.500 19.504 1.00 75.31 97 SER A C 1
ATOM 739 O O . SER A 1 97 ? -33.584 7.873 18.521 1.00 75.31 97 SER A O 1
ATOM 741 N N . LYS A 1 98 ? -33.377 9.824 19.607 1.00 81.12 98 LYS A N 1
ATOM 742 C CA . LYS A 1 98 ? -34.095 10.641 18.614 1.00 81.12 98 LYS A CA 1
ATOM 743 C C . LYS A 1 98 ? -33.190 11.488 17.719 1.00 81.12 98 LYS A C 1
ATOM 745 O O . LYS A 1 98 ? -33.649 11.948 16.677 1.00 81.12 98 LYS A O 1
ATOM 750 N N . ALA A 1 99 ? -31.944 11.749 18.112 1.00 88.12 99 ALA A N 1
ATOM 751 C CA . ALA A 1 99 ? -31.083 12.663 17.368 1.00 88.12 99 ALA A CA 1
ATOM 752 C C . ALA A 1 99 ? -29.588 12.432 17.607 1.00 88.12 99 ALA A C 1
ATOM 754 O O . ALA A 1 99 ? -29.169 12.080 18.705 1.00 88.12 99 ALA A O 1
ATOM 755 N N . LEU A 1 100 ? -28.793 12.758 16.591 1.00 91.00 100 LEU A N 1
ATOM 756 C CA . LEU A 1 100 ? -27.335 12.780 16.628 1.00 91.00 100 LEU A CA 1
ATOM 757 C C . LEU A 1 100 ? -26.844 14.231 16.600 1.00 91.00 100 LEU A C 1
ATOM 759 O O . LEU A 1 100 ? -27.134 14.950 15.639 1.00 91.00 100 LEU A O 1
ATOM 763 N N . ARG A 1 101 ? -26.091 14.676 17.608 1.00 92.00 101 ARG A N 1
ATOM 764 C CA . ARG A 1 101 ? -25.476 16.017 17.610 1.00 92.00 101 ARG A CA 1
ATOM 765 C C . ARG A 1 101 ? -23.982 15.906 17.339 1.00 92.00 101 ARG A C 1
ATOM 767 O O . ARG A 1 101 ? -23.292 15.125 17.981 1.00 92.00 101 ARG A O 1
ATOM 774 N N . LEU A 1 102 ? -23.475 16.685 16.389 1.00 91.44 102 LEU A N 1
ATOM 775 C CA . LEU A 1 102 ? -22.052 16.737 16.047 1.00 91.44 102 LEU A CA 1
ATOM 776 C C . LEU A 1 102 ? -21.446 18.040 16.569 1.00 91.44 102 LEU A C 1
ATOM 778 O O . LEU A 1 102 ? -21.968 19.123 16.286 1.00 91.44 102 LEU A O 1
ATOM 782 N N . THR A 1 103 ? -20.332 17.941 17.294 1.00 92.00 103 THR A N 1
ATOM 783 C CA . THR A 1 103 ? -19.701 19.080 17.975 1.00 92.00 103 THR A CA 1
ATOM 784 C C . THR A 1 103 ? -18.308 19.393 17.427 1.00 92.00 103 THR A C 1
ATOM 786 O O . THR A 1 103 ? -17.559 18.522 16.968 1.00 92.00 103 THR A O 1
ATOM 789 N N . SER A 1 104 ? -17.965 20.681 17.434 1.00 90.69 104 SER A N 1
ATOM 790 C CA . SER A 1 104 ? -16.651 21.188 17.034 1.00 90.69 104 SER A CA 1
ATOM 791 C C . SER A 1 104 ? -15.602 20.975 18.143 1.00 90.69 104 SER A C 1
ATOM 793 O O . SER A 1 104 ? -15.966 20.701 19.289 1.00 90.69 104 SER A O 1
ATOM 795 N N . PRO A 1 105 ? -14.301 21.204 17.861 1.00 85.25 105 PRO A N 1
ATOM 796 C CA . PRO A 1 105 ? -13.258 21.224 18.890 1.00 85.25 105 PRO A CA 1
ATOM 797 C C . PRO A 1 105 ? -13.533 22.187 20.052 1.00 85.25 105 PRO A C 1
ATOM 799 O O . PRO A 1 105 ? -13.039 21.970 21.149 1.00 85.25 105 PRO A O 1
ATOM 802 N N . SER A 1 106 ? -14.316 23.246 19.821 1.00 83.19 106 SER A N 1
ATOM 803 C CA . SER A 1 106 ? -14.695 24.222 20.848 1.00 83.19 106 SER A CA 1
ATOM 804 C C . SER A 1 106 ? -15.898 23.775 21.691 1.00 83.19 106 SER A C 1
ATOM 806 O O . SER A 1 106 ? -16.472 24.598 22.395 1.00 83.19 106 SER A O 1
ATOM 808 N N . GLY A 1 107 ? -16.360 22.528 21.539 1.00 78.00 107 GLY A N 1
ATOM 809 C CA . GLY A 1 107 ? -17.540 21.992 22.225 1.00 78.00 107 GLY A CA 1
ATOM 810 C C . GLY A 1 107 ? -18.879 22.545 21.724 1.00 78.00 107 GLY A C 1
ATOM 811 O O . GLY A 1 107 ? -19.922 22.206 22.271 1.00 78.00 107 GLY A O 1
ATOM 812 N N . LYS A 1 108 ? -18.885 23.379 20.675 1.00 86.44 108 LYS A N 1
ATOM 813 C CA . LYS A 1 108 ? -20.114 23.976 20.137 1.00 86.44 108 LYS A CA 1
ATOM 814 C C . LYS A 1 108 ? -20.825 22.978 19.227 1.00 86.44 108 LYS A C 1
ATOM 816 O O . LYS A 1 108 ? -20.196 22.388 18.346 1.00 86.44 108 LYS A O 1
ATOM 821 N N . GLU A 1 109 ? -22.137 22.832 19.395 1.00 87.50 109 GLU A N 1
ATOM 822 C CA . GLU A 1 109 ? -22.970 22.069 18.464 1.00 87.50 109 GLU A CA 1
ATOM 823 C C . GLU A 1 109 ? -22.931 22.708 17.070 1.00 87.50 109 GLU A C 1
ATOM 825 O O . GLU A 1 109 ? -23.222 23.895 16.898 1.00 87.50 109 GLU A O 1
ATOM 830 N N . VAL A 1 110 ? -22.550 21.910 16.072 1.00 85.62 110 VAL A N 1
ATOM 831 C CA . VAL A 1 110 ? -22.473 22.340 14.670 1.00 85.62 110 VAL A CA 1
ATOM 832 C C . VAL A 1 110 ? -23.715 21.901 13.903 1.00 85.62 110 VAL A C 1
ATOM 834 O O . VAL A 1 110 ? -24.232 22.659 13.084 1.00 85.62 110 VAL A O 1
ATOM 837 N N . VAL A 1 111 ? -24.204 20.683 14.153 1.00 88.69 111 VAL A N 1
ATOM 838 C CA . VAL A 1 111 ? -25.437 20.182 13.541 1.00 88.69 111 VAL A CA 1
ATOM 839 C C . VAL A 1 111 ? -26.116 19.134 14.419 1.00 88.69 111 VAL A C 1
ATOM 841 O O . VAL A 1 111 ? -25.452 18.304 15.038 1.00 88.69 111 VAL A O 1
ATOM 844 N N . LYS A 1 112 ? -27.450 19.139 14.387 1.00 90.00 112 LYS A N 1
ATOM 845 C CA . LYS A 1 112 ? -28.322 18.069 14.876 1.00 90.00 112 LYS A CA 1
ATOM 846 C C . LYS A 1 112 ? -28.949 17.329 13.696 1.00 90.00 112 LYS A C 1
ATOM 848 O O . LYS A 1 112 ? -29.529 17.961 12.809 1.00 90.00 112 LYS A O 1
ATOM 853 N N . LEU A 1 113 ? -28.825 16.010 13.674 1.00 87.88 113 LEU A N 1
ATOM 854 C CA . LEU A 1 113 ? -29.488 15.125 12.722 1.00 87.88 113 LEU A CA 1
ATOM 855 C C . LEU A 1 113 ? -30.631 14.413 13.452 1.00 87.88 113 LEU A C 1
ATOM 857 O O . LEU A 1 113 ? -30.406 13.759 14.463 1.00 87.88 113 LEU A O 1
ATOM 861 N N . ASP A 1 114 ? -31.857 14.591 12.973 1.00 86.38 114 ASP A N 1
ATOM 862 C CA . ASP A 1 114 ? -33.113 14.137 13.591 1.00 86.38 114 ASP A CA 1
ATOM 863 C C . ASP A 1 114 ? -33.962 13.280 12.632 1.00 86.38 114 ASP A C 1
ATOM 865 O O . ASP A 1 114 ? -35.163 13.113 12.815 1.00 86.38 114 ASP A O 1
ATOM 869 N N . GLY A 1 115 ? -33.350 12.771 11.561 1.00 81.94 115 GLY A N 1
ATOM 870 C CA . GLY A 1 115 ? -34.011 11.985 10.520 1.00 81.94 115 GLY A CA 1
ATOM 871 C C . GLY A 1 115 ? -34.640 12.811 9.395 1.00 81.94 115 GLY A C 1
ATOM 872 O O . GLY A 1 115 ? -35.045 12.237 8.386 1.00 81.94 115 GLY A O 1
ATOM 873 N N . THR A 1 116 ? -34.689 14.145 9.493 1.00 83.38 116 THR A N 1
ATOM 874 C CA . THR A 1 116 ? -35.342 14.994 8.471 1.00 83.38 116 THR A CA 1
ATOM 875 C C . THR A 1 116 ? -34.407 15.422 7.337 1.00 83.38 116 THR A C 1
ATOM 877 O O . THR A 1 116 ? -34.845 15.690 6.211 1.00 83.38 116 THR A O 1
ATOM 880 N N . ARG A 1 117 ? -33.097 15.458 7.606 1.00 83.81 117 ARG A N 1
ATOM 881 C CA . ARG A 1 117 ? -32.081 16.025 6.708 1.00 83.81 117 ARG A CA 1
ATOM 882 C C . ARG A 1 117 ? -31.457 14.979 5.793 1.00 83.81 117 ARG A C 1
ATOM 884 O O . ARG A 1 117 ? -31.208 13.850 6.198 1.00 83.81 117 ARG A O 1
ATOM 891 N N . GLN A 1 118 ? -31.186 15.363 4.550 1.00 83.94 118 GLN A N 1
ATOM 892 C CA . GLN A 1 118 ? -30.431 14.539 3.602 1.00 83.94 118 GLN A CA 1
ATOM 893 C C . GLN A 1 118 ? -28.933 14.808 3.741 1.00 83.94 118 GLN A C 1
ATOM 895 O O . GLN A 1 118 ? -28.535 15.959 3.938 1.00 83.94 118 GLN A O 1
ATOM 900 N N . CYS A 1 119 ? -28.116 13.770 3.582 1.00 86.81 119 CYS A N 1
ATOM 901 C CA . CYS A 1 119 ? -26.667 13.850 3.690 1.00 86.81 119 CYS A CA 1
ATOM 902 C C . CYS A 1 119 ? -25.971 13.319 2.433 1.00 86.81 119 CYS A C 1
ATOM 904 O O . CYS A 1 119 ? -26.355 12.293 1.872 1.00 86.81 119 CYS A O 1
ATOM 906 N N . VAL A 1 120 ? -24.907 14.002 2.019 1.00 88.31 120 VAL A N 1
ATOM 907 C CA . VAL A 1 120 ? -23.932 13.501 1.044 1.00 88.31 120 VAL A CA 1
ATOM 908 C C . VAL A 1 120 ? -22.617 13.311 1.777 1.00 88.31 120 VAL A C 1
ATOM 910 O O . VAL A 1 120 ? -22.090 14.258 2.358 1.00 88.31 120 VAL A O 1
ATOM 913 N N . ILE A 1 121 ? -22.111 12.087 1.764 1.00 90.00 121 ILE A N 1
ATOM 914 C CA . ILE A 1 121 ? -20.906 11.668 2.461 1.00 90.00 121 ILE A CA 1
ATOM 915 C C . ILE A 1 121 ? -19.854 11.301 1.426 1.00 90.00 121 ILE A C 1
ATOM 917 O O . ILE A 1 121 ? -20.065 10.431 0.585 1.00 90.00 121 ILE A O 1
ATOM 921 N N . VAL A 1 122 ? -18.701 11.953 1.508 1.00 90.44 122 VAL A N 1
ATOM 922 C CA . VAL A 1 122 ? -17.534 11.636 0.688 1.00 90.44 122 VAL A CA 1
ATOM 923 C C . VAL A 1 122 ? -16.472 11.044 1.600 1.00 90.44 122 VAL A C 1
ATOM 925 O O . VAL A 1 122 ? -16.088 11.663 2.591 1.00 90.44 122 VAL A O 1
ATOM 928 N N . LEU A 1 123 ? -16.023 9.833 1.285 1.00 90.69 123 LEU A N 1
ATOM 929 C CA . LEU A 1 123 ? -15.122 9.030 2.108 1.00 90.69 123 LEU A CA 1
ATOM 930 C C . LEU A 1 123 ? -13.845 8.711 1.339 1.00 90.69 123 LEU A C 1
ATOM 932 O O . LEU A 1 123 ? -13.878 8.251 0.201 1.00 90.69 123 LEU A O 1
ATOM 936 N N . SER A 1 124 ? -12.704 8.926 1.983 1.00 91.25 124 SER A N 1
ATOM 937 C CA . SER A 1 124 ? -11.403 8.518 1.461 1.00 91.25 124 SER A CA 1
ATOM 938 C C . SER A 1 124 ? -10.458 8.185 2.608 1.00 91.25 124 SER A C 1
ATOM 940 O O . SER A 1 124 ? -10.770 8.358 3.782 1.00 91.25 124 SER A O 1
ATOM 942 N N . THR A 1 125 ? -9.284 7.692 2.259 1.00 88.56 125 THR A N 1
ATOM 943 C CA . THR A 1 125 ? -8.178 7.398 3.163 1.00 88.56 125 THR A CA 1
ATOM 944 C C . THR A 1 125 ? -7.051 8.409 2.959 1.00 88.56 125 THR A C 1
ATOM 946 O O . THR A 1 125 ? -6.822 8.831 1.824 1.00 88.56 125 THR A O 1
ATOM 949 N N . ARG A 1 126 ? -6.333 8.762 4.037 1.00 86.31 126 ARG A N 1
ATOM 950 C CA . ARG A 1 126 ? -5.050 9.488 3.938 1.00 86.31 126 ARG A CA 1
ATOM 951 C C . ARG A 1 126 ? -3.968 8.676 3.207 1.00 86.31 126 ARG A C 1
ATOM 953 O O . ARG A 1 126 ? -3.042 9.263 2.669 1.00 86.31 126 ARG A O 1
ATOM 960 N N . ASP A 1 127 ? -4.103 7.351 3.147 1.00 82.44 127 ASP A N 1
ATOM 961 C CA . ASP A 1 127 ? -3.259 6.428 2.377 1.00 82.44 127 ASP A CA 1
ATOM 962 C C . ASP A 1 127 ? -3.838 6.200 0.961 1.00 82.44 127 ASP A C 1
ATOM 964 O O . ASP A 1 127 ? -3.975 5.063 0.488 1.00 82.44 127 ASP A O 1
ATOM 968 N N . HIS A 1 128 ? -4.223 7.278 0.264 1.00 80.00 128 HIS A N 1
ATOM 969 C CA . HIS A 1 128 ? -4.904 7.205 -1.040 1.00 80.00 128 HIS A CA 1
ATOM 970 C C . HIS A 1 128 ? -4.075 6.498 -2.119 1.00 80.00 128 HIS A C 1
ATOM 972 O O . HIS A 1 128 ? -4.653 5.880 -3.010 1.00 80.00 128 HIS A O 1
ATOM 978 N N . GLU A 1 129 ? -2.743 6.518 -2.030 1.00 77.06 129 GLU A N 1
ATOM 979 C CA . GLU A 1 129 ? -1.847 5.798 -2.947 1.00 77.06 129 GLU A CA 1
ATOM 980 C C . GLU A 1 129 ? -2.028 4.278 -2.870 1.00 77.06 129 GLU A C 1
ATOM 982 O O . GLU A 1 129 ? -2.017 3.594 -3.898 1.00 77.06 129 GLU A O 1
ATOM 987 N N . ARG A 1 130 ? -2.273 3.741 -1.666 1.00 79.06 130 ARG A N 1
ATOM 988 C CA . ARG A 1 130 ? -2.572 2.315 -1.472 1.00 79.06 130 ARG A CA 1
ATOM 989 C C . ARG A 1 130 ? -3.950 1.973 -2.031 1.00 79.06 130 ARG A C 1
ATOM 991 O O . ARG A 1 130 ? -4.115 0.929 -2.659 1.00 79.06 130 ARG A O 1
ATOM 998 N N . MET A 1 131 ? -4.922 2.873 -1.858 1.00 78.56 131 MET A N 1
ATOM 999 C CA . MET A 1 131 ? -6.258 2.736 -2.448 1.00 78.56 131 MET A CA 1
ATOM 1000 C C . MET A 1 131 ? -6.199 2.739 -3.983 1.00 78.56 131 MET A C 1
ATOM 1002 O O . MET A 1 131 ? -6.837 1.914 -4.636 1.00 78.56 131 MET A O 1
ATOM 1006 N N . HIS A 1 132 ? -5.403 3.642 -4.560 1.00 75.00 132 HIS A N 1
ATOM 1007 C CA . HIS A 1 132 ? -5.206 3.751 -6.001 1.00 75.00 132 HIS A CA 1
ATOM 1008 C C . HIS A 1 132 ? -4.463 2.533 -6.560 1.00 75.00 132 HIS A C 1
ATOM 1010 O O . HIS A 1 132 ? -4.927 1.932 -7.525 1.00 75.00 132 HIS A O 1
ATOM 1016 N N . SER A 1 133 ? -3.385 2.099 -5.900 1.00 74.00 133 SER A N 1
ATOM 1017 C CA . SER A 1 133 ? -2.660 0.870 -6.246 1.00 74.00 133 SER A CA 1
ATOM 1018 C C . SER A 1 133 ? -3.584 -0.347 -6.228 1.00 74.00 133 SER A C 1
ATOM 1020 O O . SER A 1 133 ? -3.614 -1.098 -7.194 1.00 74.00 133 SER A O 1
ATOM 1022 N N . LYS A 1 134 ? -4.428 -0.496 -5.195 1.00 73.19 134 LYS A N 1
ATOM 1023 C CA . LYS A 1 134 ? -5.408 -1.591 -5.108 1.00 73.19 134 LYS A CA 1
ATOM 1024 C C . LYS A 1 134 ? -6.379 -1.601 -6.298 1.00 73.19 134 LYS A C 1
ATOM 1026 O O . LYS A 1 134 ? -6.649 -2.665 -6.855 1.00 73.19 134 LYS A O 1
ATOM 1031 N N . ARG A 1 135 ? -6.866 -0.427 -6.717 1.00 72.81 135 ARG A N 1
ATOM 1032 C CA . ARG A 1 135 ? -7.729 -0.270 -7.903 1.00 72.81 135 ARG A CA 1
ATOM 1033 C C . ARG A 1 135 ? -6.996 -0.596 -9.205 1.00 72.81 135 ARG A C 1
ATOM 1035 O O . ARG A 1 135 ? -7.552 -1.291 -10.051 1.00 72.81 135 ARG A O 1
ATOM 1042 N N . LEU A 1 136 ? -5.753 -0.133 -9.354 1.00 68.75 136 LEU A N 1
ATOM 1043 C CA . LEU A 1 136 ? -4.916 -0.413 -10.524 1.00 68.75 136 LEU A CA 1
ATOM 1044 C C . LEU A 1 136 ? -4.598 -1.904 -10.649 1.00 68.75 136 LEU A C 1
ATOM 1046 O O . LEU A 1 136 ? -4.791 -2.465 -11.722 1.00 68.75 136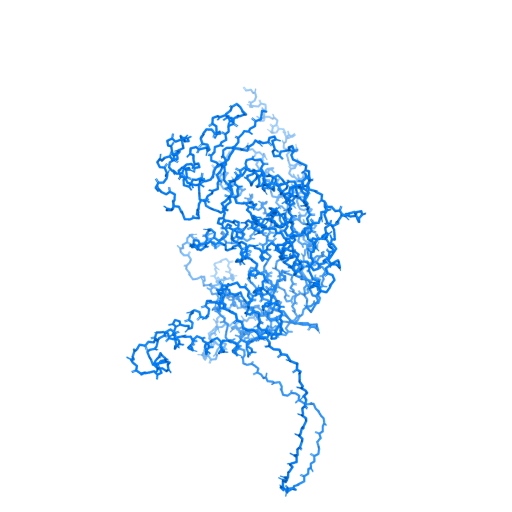 LEU A O 1
ATOM 1050 N N . THR A 1 137 ? -4.187 -2.559 -9.558 1.00 65.94 137 THR A N 1
ATOM 1051 C CA . THR A 1 137 ? -3.880 -3.995 -9.550 1.00 65.94 137 THR A CA 1
ATOM 1052 C C . THR A 1 137 ? -5.101 -4.829 -9.933 1.00 65.94 137 THR A C 1
ATOM 1054 O O . THR A 1 137 ? -4.975 -5.771 -10.709 1.00 65.94 137 THR A O 1
ATOM 1057 N N . ARG A 1 138 ? -6.300 -4.471 -9.451 1.00 67.38 138 ARG A N 1
ATOM 1058 C CA . ARG A 1 138 ? -7.543 -5.168 -9.822 1.00 67.38 138 ARG A CA 1
ATOM 1059 C C . ARG A 1 138 ? -7.842 -5.029 -11.318 1.00 67.38 138 ARG A C 1
ATOM 1061 O O . ARG A 1 138 ? -8.093 -6.036 -11.970 1.00 67.38 138 ARG A O 1
ATOM 1068 N N . ARG A 1 139 ? -7.714 -3.817 -11.876 1.00 64.12 139 ARG A N 1
ATOM 1069 C CA . ARG A 1 139 ? -7.878 -3.567 -13.321 1.00 64.12 139 ARG A CA 1
ATOM 1070 C C . ARG A 1 139 ? -6.836 -4.301 -14.169 1.00 64.12 139 ARG A C 1
ATOM 1072 O O . ARG A 1 139 ? -7.180 -4.830 -15.217 1.00 64.12 139 ARG A O 1
ATOM 1079 N N . SER A 1 140 ? -5.578 -4.364 -13.724 1.00 58.19 140 SER A N 1
ATOM 1080 C CA . SER A 1 140 ? -4.509 -5.063 -14.455 1.00 58.19 140 SER A CA 1
ATOM 1081 C C . SER A 1 140 ? -4.626 -6.586 -14.403 1.00 58.19 140 SER A C 1
ATOM 1083 O O . SER A 1 140 ? -4.060 -7.264 -15.251 1.00 58.19 140 SER A O 1
ATOM 1085 N N . MET A 1 141 ? -5.331 -7.129 -13.408 1.00 53.16 141 MET A N 1
ATOM 1086 C CA . MET A 1 141 ? -5.531 -8.572 -13.247 1.00 53.16 141 MET A CA 1
ATOM 1087 C C . MET A 1 141 ? -6.682 -9.132 -14.097 1.00 53.16 141 MET A C 1
ATOM 1089 O O . MET A 1 141 ? -6.979 -10.313 -13.953 1.00 53.16 141 MET A O 1
ATOM 1093 N N . ALA A 1 142 ? -7.322 -8.319 -14.950 1.00 46.53 142 ALA A N 1
ATOM 1094 C CA . ALA A 1 142 ? -8.448 -8.721 -15.802 1.00 46.53 142 ALA A CA 1
ATOM 1095 C C . ALA A 1 142 ? -9.555 -9.490 -15.046 1.00 46.53 142 ALA A C 1
ATOM 1097 O O . ALA A 1 142 ? -10.200 -10.369 -15.604 1.00 46.53 142 ALA A O 1
ATOM 1098 N N . SER A 1 143 ? -9.765 -9.195 -13.754 1.00 47.62 143 SER A N 1
ATOM 1099 C CA . SER A 1 143 ? -10.951 -9.697 -13.065 1.00 47.62 143 SER A CA 1
ATOM 1100 C C . SER A 1 143 ? -12.133 -8.835 -13.489 1.00 47.62 143 SER A C 1
ATOM 1102 O O . SER A 1 143 ? -12.140 -7.647 -13.161 1.00 47.62 143 SER A O 1
ATOM 1104 N N . ASP A 1 144 ? -13.116 -9.428 -14.161 1.00 47.62 144 ASP A N 1
ATOM 1105 C CA . ASP A 1 144 ? -14.331 -8.738 -14.626 1.00 47.62 144 ASP A CA 1
ATOM 1106 C C . ASP A 1 144 ? -15.227 -8.228 -13.482 1.00 47.62 144 ASP A C 1
ATOM 1108 O O . ASP A 1 144 ? -16.180 -7.491 -13.715 1.00 47.62 144 ASP A O 1
ATOM 1112 N N . GLU A 1 145 ? -14.922 -8.575 -12.229 1.00 54.84 145 GLU A N 1
ATOM 1113 C CA . GLU A 1 145 ? -15.693 -8.130 -11.071 1.00 54.84 145 GLU A CA 1
ATOM 1114 C C . GLU A 1 145 ? -15.265 -6.734 -10.565 1.00 54.84 145 GLU A C 1
ATOM 1116 O O . GLU A 1 145 ? -14.115 -6.569 -10.114 1.00 54.84 145 GLU A O 1
ATOM 1121 N N . PRO A 1 146 ? -16.201 -5.758 -10.533 1.00 61.03 146 PRO A N 1
ATOM 1122 C CA . PRO A 1 146 ? -16.035 -4.472 -9.859 1.00 61.03 146 PRO A CA 1
ATOM 1123 C C . PRO A 1 146 ? -15.507 -4.633 -8.435 1.00 61.03 146 PRO A C 1
ATOM 1125 O O . PRO A 1 146 ? -15.902 -5.557 -7.718 1.00 61.03 146 PRO A O 1
ATOM 1128 N N . ILE A 1 147 ? -14.688 -3.690 -7.954 1.00 67.44 147 ILE A N 1
ATOM 1129 C CA . ILE A 1 147 ? -14.458 -3.621 -6.506 1.00 67.44 147 ILE A CA 1
ATOM 1130 C C . ILE A 1 147 ? -15.773 -3.186 -5.868 1.00 67.44 147 ILE A C 1
ATOM 1132 O O . ILE A 1 147 ? -16.248 -2.073 -6.098 1.00 67.44 147 ILE A O 1
ATOM 1136 N N . THR A 1 148 ? -16.349 -4.053 -5.041 1.00 71.12 148 THR A N 1
ATOM 1137 C CA . THR A 1 148 ? -17.605 -3.738 -4.368 1.00 71.12 148 THR A CA 1
ATOM 1138 C C . THR A 1 148 ? -17.429 -2.535 -3.438 1.00 71.12 148 THR A C 1
ATOM 1140 O O . THR A 1 148 ? -16.376 -2.328 -2.821 1.00 71.12 148 THR A O 1
ATOM 1143 N N . THR A 1 149 ? -18.491 -1.744 -3.268 1.00 68.69 149 THR A N 1
ATOM 1144 C CA . THR A 1 149 ? -18.510 -0.623 -2.314 1.00 68.69 149 THR A CA 1
ATOM 1145 C C . THR A 1 149 ? -18.118 -1.081 -0.904 1.00 68.69 149 THR A C 1
ATOM 1147 O O . THR A 1 149 ? -17.453 -0.351 -0.173 1.00 68.69 149 THR A O 1
ATOM 1150 N N . GLN A 1 150 ? -18.458 -2.320 -0.537 1.00 70.88 150 GLN A N 1
ATOM 1151 C CA . GLN A 1 150 ? -18.139 -2.920 0.758 1.00 70.88 150 GLN A CA 1
ATOM 1152 C C . GLN A 1 150 ? -16.629 -3.095 0.963 1.00 70.88 150 GLN A C 1
ATOM 1154 O O . GLN A 1 150 ? -16.085 -2.693 1.992 1.00 70.88 150 GLN A O 1
ATOM 1159 N N . GLU A 1 151 ? -15.936 -3.673 -0.020 1.00 74.31 151 GLU A N 1
ATOM 1160 C CA . GLU A 1 151 ? -14.487 -3.869 0.032 1.00 74.31 151 GLU A CA 1
ATOM 1161 C C . GLU A 1 151 ? -13.732 -2.541 0.075 1.00 74.31 151 GLU A C 1
ATOM 1163 O O . GLU A 1 151 ? -12.712 -2.429 0.765 1.00 74.31 151 GLU A O 1
ATOM 1168 N N . MET A 1 152 ? -14.243 -1.529 -0.633 1.00 78.75 152 MET A N 1
ATOM 1169 C CA . MET A 1 152 ? -13.698 -0.173 -0.597 1.00 78.75 152 MET A CA 1
ATOM 1170 C C . MET A 1 152 ? -13.889 0.484 0.766 1.00 78.75 152 MET A C 1
ATOM 1172 O O . MET A 1 152 ? -12.931 1.033 1.308 1.00 78.75 152 MET A O 1
ATOM 1176 N N . LEU A 1 153 ? -15.084 0.396 1.353 1.00 82.62 153 LEU A N 1
ATOM 1177 C CA . LEU A 1 153 ? -15.351 0.942 2.684 1.00 82.62 153 LEU A CA 1
ATOM 1178 C C . LEU A 1 153 ? -14.473 0.271 3.748 1.00 82.62 153 LEU A C 1
ATOM 1180 O O . LEU A 1 153 ? -13.808 0.969 4.510 1.00 82.62 153 LEU A O 1
ATOM 1184 N N . ARG A 1 154 ? -14.374 -1.067 3.741 1.00 81.81 154 ARG A N 1
ATOM 1185 C CA . ARG A 1 154 ? -13.462 -1.818 4.628 1.00 81.81 154 ARG A CA 1
ATOM 1186 C C . ARG A 1 154 ? -12.016 -1.350 4.475 1.00 81.81 154 ARG A C 1
ATOM 1188 O O . ARG A 1 154 ? -11.316 -1.154 5.465 1.00 81.81 154 ARG A O 1
ATOM 1195 N N . PHE A 1 155 ? -11.570 -1.151 3.235 1.00 83.38 155 PHE A N 1
ATOM 1196 C CA . PHE A 1 155 ? -10.229 -0.649 2.966 1.00 83.38 155 PHE A CA 1
ATOM 1197 C C . PHE A 1 155 ? -10.021 0.751 3.554 1.00 83.38 155 PHE A C 1
ATOM 1199 O O . PHE A 1 155 ? -9.038 0.960 4.260 1.00 83.38 155 PHE A O 1
ATOM 1206 N N . ILE A 1 156 ? -10.948 1.682 3.308 1.00 87.62 156 ILE A N 1
ATOM 1207 C CA . ILE A 1 156 ? -10.870 3.067 3.790 1.00 87.62 156 ILE A CA 1
ATOM 1208 C C . ILE A 1 156 ? -10.823 3.115 5.321 1.00 87.62 156 ILE A C 1
ATOM 1210 O O . ILE A 1 156 ? -9.963 3.794 5.880 1.00 87.62 156 ILE A O 1
ATOM 1214 N N . PHE A 1 157 ? -11.691 2.367 6.008 1.00 87.50 157 PHE A N 1
ATOM 1215 C CA . PHE A 1 157 ? -11.733 2.364 7.474 1.00 87.50 157 PHE A CA 1
ATOM 1216 C C . PHE A 1 157 ? -10.452 1.819 8.116 1.00 87.50 157 PHE A C 1
ATOM 1218 O O . PHE A 1 157 ? -10.044 2.315 9.163 1.00 87.50 157 PHE A O 1
ATOM 1225 N N . ASN A 1 158 ? -9.772 0.874 7.464 1.00 84.56 158 ASN A N 1
ATOM 1226 C CA . ASN A 1 158 ? -8.502 0.320 7.943 1.00 84.56 158 ASN A CA 1
ATOM 1227 C C . ASN A 1 158 ? -7.280 1.211 7.660 1.00 84.56 158 ASN A C 1
ATOM 1229 O O . ASN A 1 158 ? -6.193 0.919 8.149 1.00 84.56 158 ASN A O 1
ATOM 1233 N N . HIS A 1 159 ? -7.439 2.289 6.892 1.00 86.19 159 HIS A N 1
ATOM 1234 C CA . HIS A 1 159 ? -6.337 3.136 6.442 1.00 86.19 159 HIS A CA 1
ATOM 1235 C C . HIS A 1 159 ? -6.650 4.609 6.719 1.00 86.19 159 HIS A C 1
ATOM 1237 O O . HIS A 1 159 ? -6.963 5.353 5.804 1.00 86.19 159 HIS A O 1
ATOM 1243 N N . ARG A 1 160 ? -6.606 5.071 7.973 1.00 89.19 160 ARG A N 1
ATOM 1244 C CA . ARG A 1 160 ? -6.731 6.510 8.321 1.00 89.19 160 ARG A CA 1
ATOM 1245 C C . ARG A 1 160 ? -7.876 7.241 7.568 1.00 89.19 160 ARG A C 1
ATOM 1247 O O . ARG A 1 160 ? -7.605 8.097 6.713 1.00 89.19 160 ARG A O 1
ATOM 1254 N N . PRO A 1 161 ? -9.146 6.879 7.827 1.00 91.06 161 PRO A N 1
ATOM 1255 C CA . PRO A 1 161 ? -10.293 7.389 7.079 1.00 91.06 161 PRO A CA 1
ATOM 1256 C C . PRO A 1 161 ? -10.540 8.881 7.334 1.00 91.06 161 PRO A C 1
ATOM 1258 O O . PRO A 1 161 ? -10.445 9.362 8.463 1.00 91.06 161 PRO A O 1
ATOM 1261 N N . VAL A 1 162 ? -10.931 9.601 6.285 1.00 92.31 162 VAL A N 1
ATOM 1262 C CA . VAL A 1 162 ? -11.388 10.993 6.332 1.00 92.31 162 VAL A CA 1
ATOM 1263 C C . VAL A 1 162 ? -12.733 11.079 5.622 1.00 92.31 162 VAL A C 1
ATOM 1265 O O . VAL A 1 162 ? -12.912 10.543 4.527 1.00 92.31 162 VAL A O 1
ATOM 1268 N N . MET A 1 163 ? -13.684 11.745 6.270 1.00 93.75 163 MET A N 1
ATOM 1269 C CA . MET A 1 163 ? -15.072 11.829 5.838 1.00 93.75 163 MET A CA 1
ATOM 1270 C C . MET A 1 163 ? -15.518 13.286 5.784 1.00 93.75 163 MET A C 1
ATOM 1272 O O . MET A 1 163 ? -15.472 13.978 6.800 1.00 93.75 163 MET A O 1
ATOM 1276 N N . ASP A 1 164 ? -15.990 13.729 4.622 1.00 94.38 164 ASP A N 1
ATOM 1277 C CA . ASP A 1 164 ? -16.704 14.996 4.476 1.00 94.38 164 ASP A CA 1
ATOM 1278 C C . ASP A 1 164 ? -18.205 14.737 4.385 1.00 94.38 164 ASP A C 1
ATOM 1280 O O . ASP A 1 164 ? -18.645 13.880 3.621 1.00 94.38 164 ASP A O 1
ATOM 1284 N N . ILE A 1 165 ? -18.990 15.499 5.142 1.00 92.50 165 ILE A N 1
ATOM 1285 C CA . ILE A 1 165 ? -20.443 15.367 5.222 1.00 92.50 165 ILE A CA 1
ATOM 1286 C C . ILE A 1 165 ? -21.072 16.702 4.837 1.00 92.50 165 ILE A C 1
ATOM 1288 O O . ILE A 1 165 ? -20.838 17.733 5.473 1.00 92.50 165 ILE A O 1
ATOM 1292 N N . TYR A 1 166 ? -21.915 16.674 3.813 1.00 91.50 166 TYR A N 1
ATOM 1293 C CA . TYR A 1 166 ? -22.773 17.787 3.438 1.00 91.50 166 TYR A CA 1
ATOM 1294 C C . TYR A 1 166 ? -24.189 17.478 3.876 1.00 91.50 166 TYR A C 1
ATOM 1296 O O . TYR A 1 166 ? -24.780 16.497 3.432 1.00 91.50 166 TYR A O 1
ATOM 1304 N N . VAL A 1 167 ? -24.731 18.331 4.735 1.00 89.19 167 VAL A N 1
ATOM 1305 C CA . VAL A 1 167 ? -26.083 18.191 5.268 1.00 89.19 167 VAL A CA 1
ATOM 1306 C C . VAL A 1 167 ? -26.987 19.208 4.579 1.00 89.19 167 VAL A C 1
ATOM 1308 O O . VAL A 1 167 ? -26.642 20.386 4.481 1.00 89.19 167 VAL A O 1
ATOM 1311 N N . SER A 1 168 ? -28.149 18.767 4.099 1.00 85.25 168 SER A N 1
ATOM 1312 C CA . SER A 1 168 ? -29.143 19.664 3.505 1.00 85.25 168 SER A CA 1
ATOM 1313 C C . SER A 1 168 ? -29.590 20.730 4.514 1.00 85.25 168 SER A C 1
ATOM 1315 O O . SER A 1 168 ? -29.863 20.423 5.675 1.00 85.25 168 SER A O 1
ATOM 1317 N N . GLY A 1 169 ? -29.633 21.988 4.070 1.00 80.56 169 GLY A N 1
ATOM 1318 C CA . GLY A 1 169 ? -29.927 23.153 4.911 1.00 80.56 169 GLY A CA 1
ATOM 1319 C C . GLY A 1 169 ? -28.719 23.743 5.649 1.00 80.56 169 GLY A C 1
ATOM 1320 O O . GLY A 1 169 ? -28.847 24.812 6.238 1.00 80.56 169 GLY A O 1
ATOM 1321 N N . LEU A 1 170 ? -27.540 23.108 5.595 1.00 85.38 170 LEU A N 1
ATOM 1322 C CA . LEU A 1 170 ? -26.321 23.628 6.216 1.00 85.38 170 LEU A CA 1
ATOM 1323 C C . LEU A 1 170 ? -25.412 24.312 5.183 1.00 85.38 170 LEU A C 1
ATOM 1325 O O . LEU A 1 170 ? -25.129 23.766 4.117 1.00 85.38 170 LEU A O 1
ATOM 1329 N N . SER A 1 171 ? -24.930 25.518 5.499 1.00 79.69 171 SER A N 1
ATOM 1330 C CA . SER A 1 171 ? -24.080 26.299 4.581 1.00 79.69 171 SER A CA 1
ATOM 1331 C C . SER A 1 171 ? -22.612 25.853 4.567 1.00 79.69 171 SER A C 1
ATOM 1333 O O . SER A 1 171 ? -21.908 26.063 3.575 1.00 79.69 171 SER A O 1
ATOM 1335 N N . THR A 1 172 ? -22.143 25.243 5.657 1.00 85.38 172 THR A N 1
ATOM 1336 C CA . THR A 1 172 ? -20.768 24.765 5.837 1.00 85.38 172 THR A CA 1
ATOM 1337 C C . THR A 1 172 ? -20.730 23.239 5.887 1.00 85.38 172 THR A C 1
ATOM 1339 O O . THR A 1 172 ? -21.471 22.659 6.679 1.00 85.38 172 THR A O 1
ATOM 1342 N N . PRO A 1 173 ? -19.864 22.578 5.099 1.00 90.31 173 PRO A N 1
ATOM 1343 C CA . PRO A 1 173 ? -19.666 21.140 5.221 1.00 90.31 173 PRO A CA 1
ATOM 1344 C C . PRO A 1 173 ? -18.989 20.777 6.540 1.00 90.31 173 PRO A C 1
ATOM 1346 O O . PRO A 1 173 ? -18.398 21.627 7.206 1.00 90.31 173 PRO A O 1
ATOM 1349 N N . LEU A 1 174 ? -19.047 19.499 6.889 1.00 93.81 174 LEU A N 1
ATOM 1350 C CA . LEU A 1 174 ? -18.462 18.941 8.103 1.00 93.81 174 LEU A CA 1
ATOM 1351 C C . LEU A 1 174 ? -17.352 17.970 7.722 1.00 93.81 174 LEU A C 1
ATOM 1353 O O . LEU A 1 174 ? -17.488 17.263 6.728 1.00 93.81 174 LEU A O 1
ATOM 1357 N N . ARG A 1 175 ? -16.277 17.913 8.508 1.00 94.50 175 ARG A N 1
ATOM 1358 C CA . ARG A 1 175 ? -15.196 16.938 8.337 1.00 94.50 175 ARG A CA 1
ATOM 1359 C C . ARG A 1 175 ? -14.970 16.146 9.605 1.00 94.50 175 ARG A C 1
ATOM 1361 O O . ARG A 1 175 ? -14.682 16.720 10.653 1.00 94.50 175 ARG A O 1
ATOM 1368 N N . ILE A 1 176 ? -15.003 14.831 9.466 1.00 94.00 176 ILE A N 1
ATOM 1369 C CA . ILE A 1 176 ? -14.579 13.882 10.485 1.00 94.00 176 ILE A CA 1
ATOM 1370 C C . ILE A 1 176 ? -13.262 13.274 10.011 1.00 94.00 176 ILE A C 1
ATOM 1372 O O . ILE A 1 176 ? -13.196 12.605 8.980 1.00 94.00 176 ILE A O 1
ATOM 1376 N N . ASP A 1 177 ? -12.199 13.554 10.754 1.00 91.38 177 ASP A N 1
ATOM 1377 C CA . ASP A 1 177 ? -10.883 12.961 10.533 1.00 91.38 177 ASP A CA 1
ATOM 1378 C C . ASP A 1 177 ? -10.701 11.821 11.532 1.00 91.38 177 ASP A C 1
ATOM 1380 O O . ASP A 1 177 ? -10.626 12.060 12.740 1.00 91.38 177 ASP A O 1
ATOM 1384 N N . GLY A 1 178 ? -10.654 10.586 11.035 1.00 88.38 178 GLY A N 1
ATOM 1385 C CA . GLY A 1 178 ? -10.684 9.393 11.869 1.00 88.38 178 GLY A CA 1
ATOM 1386 C C . GLY A 1 178 ? -9.487 9.264 12.812 1.00 88.38 178 GLY A C 1
ATOM 1387 O O . GLY A 1 178 ? -9.614 8.651 13.866 1.00 88.38 178 GLY A O 1
ATOM 1388 N N . SER A 1 179 ? -8.341 9.874 12.499 1.00 85.62 179 SER A N 1
ATOM 1389 C CA . SER A 1 179 ? -7.167 9.886 13.392 1.00 85.62 179 SER A CA 1
ATOM 1390 C C . SER A 1 179 ? -7.264 10.936 14.503 1.00 85.62 179 SER A C 1
ATOM 1392 O O . SER A 1 179 ? -6.408 11.010 15.377 1.00 85.62 179 SER A O 1
ATOM 1394 N N . ARG A 1 180 ? -8.267 11.807 14.424 1.00 87.06 180 ARG A N 1
ATOM 1395 C CA . ARG A 1 180 ? -8.332 13.098 15.112 1.00 87.06 180 ARG A CA 1
ATOM 1396 C C . ARG A 1 180 ? -9.696 13.346 15.764 1.00 87.06 180 ARG A C 1
ATOM 1398 O O . ARG A 1 180 ? -9.947 14.463 16.230 1.00 87.06 180 ARG A O 1
ATOM 1405 N N . PHE A 1 181 ? -10.560 12.335 15.743 1.00 91.12 181 PHE A N 1
ATOM 1406 C CA . PHE A 1 181 ? -11.896 12.313 16.319 1.00 91.12 181 PHE A CA 1
ATOM 1407 C C . PHE A 1 181 ? -11.849 11.668 17.707 1.00 91.12 181 PHE A C 1
ATOM 1409 O O . PHE A 1 181 ? -11.162 10.668 17.912 1.00 91.12 181 PHE A O 1
ATOM 1416 N N . ASN A 1 182 ? -12.574 12.240 18.663 1.00 89.62 182 ASN A N 1
ATOM 1417 C CA . ASN A 1 182 ? -12.674 11.716 20.011 1.00 89.62 182 ASN A CA 1
ATOM 1418 C C . ASN A 1 182 ? -13.737 10.611 20.080 1.00 89.62 182 ASN A C 1
ATOM 1420 O O . ASN A 1 182 ? -14.927 10.875 20.253 1.00 89.62 182 ASN A O 1
ATOM 1424 N N . TYR A 1 183 ? -13.299 9.360 19.980 1.00 89.88 183 TYR A N 1
ATOM 1425 C CA . TYR A 1 183 ? -14.196 8.206 20.017 1.00 89.88 183 TYR A CA 1
ATOM 1426 C C . TYR A 1 183 ? -14.786 7.898 21.393 1.00 89.88 183 TYR A C 1
ATOM 1428 O O . TYR A 1 183 ? -15.755 7.147 21.452 1.00 89.88 183 TYR A O 1
ATOM 1436 N N . THR A 1 184 ? -14.282 8.486 22.486 1.00 87.31 184 THR A N 1
ATOM 1437 C CA . THR A 1 184 ? -14.928 8.310 23.800 1.00 87.31 184 THR A CA 1
ATOM 1438 C C . THR A 1 184 ? -16.342 8.884 23.812 1.00 87.31 184 THR A C 1
ATOM 1440 O O . THR A 1 184 ? -17.201 8.377 24.524 1.00 87.31 184 THR A O 1
ATOM 1443 N N . SER A 1 185 ? -16.619 9.857 22.937 1.00 88.44 185 SER A N 1
ATOM 1444 C CA . SER A 1 185 ? -17.955 10.425 22.737 1.00 88.44 185 SER A CA 1
ATOM 1445 C C . SER A 1 185 ? -18.995 9.430 22.191 1.00 88.44 185 SER A C 1
ATOM 1447 O O . SER A 1 185 ? -20.190 9.681 22.287 1.00 88.44 185 SER A O 1
ATOM 1449 N N . LEU A 1 186 ? -18.571 8.264 21.682 1.00 86.81 186 LEU A N 1
ATOM 1450 C CA . LEU A 1 186 ? -19.482 7.181 21.288 1.00 86.81 186 LEU A CA 1
ATOM 1451 C C . LEU A 1 186 ? -20.053 6.389 22.480 1.00 86.81 186 LEU A C 1
ATOM 1453 O O . LEU A 1 186 ? -20.942 5.564 22.272 1.00 86.81 186 LEU A O 1
ATOM 1457 N N . GLY A 1 187 ? -19.548 6.595 23.702 1.00 87.25 187 GLY A N 1
ATOM 1458 C CA . GLY A 1 187 ? -20.002 5.876 24.896 1.00 87.25 187 GLY A CA 1
ATOM 1459 C C . GLY A 1 187 ? -19.912 4.355 24.728 1.00 87.25 187 GLY A C 1
ATOM 1460 O O . GLY A 1 187 ? -18.883 3.830 24.301 1.00 87.25 187 GLY A O 1
ATOM 1461 N N . GLU A 1 188 ? -21.011 3.655 25.003 1.00 83.94 188 GLU A N 1
ATOM 1462 C CA . GLU A 1 188 ? -21.139 2.189 24.901 1.00 83.94 188 GLU A CA 1
ATOM 1463 C C . GLU A 1 188 ? -20.967 1.638 23.473 1.00 83.94 188 GLU A C 1
ATOM 1465 O O . GLU A 1 188 ? -20.731 0.444 23.271 1.00 83.94 188 GLU A O 1
ATOM 1470 N N . LEU A 1 189 ? -21.065 2.499 22.454 1.00 83.69 189 LEU A N 1
ATOM 1471 C CA . LEU A 1 189 ? -20.847 2.111 21.063 1.00 83.69 189 LEU A CA 1
ATOM 1472 C C . LEU A 1 189 ? -19.364 2.116 20.661 1.00 83.69 189 LEU A C 1
ATOM 1474 O O . LEU A 1 189 ? -19.047 1.675 19.553 1.00 83.69 189 LEU A O 1
ATOM 1478 N N . ASN A 1 190 ? -18.462 2.590 21.526 1.00 85.06 190 ASN A N 1
ATOM 1479 C CA . ASN A 1 190 ? -17.024 2.604 21.276 1.00 85.06 190 ASN A CA 1
ATOM 1480 C C . ASN A 1 190 ? -16.443 1.174 21.243 1.00 85.06 190 ASN A C 1
ATOM 1482 O O . ASN A 1 190 ? -16.663 0.362 22.136 1.00 85.06 190 ASN A O 1
ATOM 1486 N N . ARG A 1 191 ? -15.664 0.869 20.203 1.00 80.19 191 ARG A N 1
ATOM 1487 C CA . ARG A 1 191 ? -15.048 -0.433 19.895 1.00 80.19 191 ARG A CA 1
ATOM 1488 C C . ARG A 1 191 ? -13.521 -0.426 20.008 1.00 80.19 191 ARG A C 1
ATOM 1490 O O . ARG A 1 191 ? -12.856 -1.293 19.454 1.00 80.19 191 ARG A O 1
ATOM 1497 N N . GLY A 1 192 ? -12.947 0.571 20.678 1.00 75.00 192 GLY A N 1
ATOM 1498 C CA . GLY A 1 192 ? -11.521 0.628 21.024 1.00 75.00 192 GLY A CA 1
ATOM 1499 C C . GLY A 1 192 ? -10.581 1.110 19.913 1.00 75.00 192 GLY A C 1
ATOM 1500 O O . GLY A 1 192 ? -9.542 1.688 20.220 1.00 75.00 192 GLY A O 1
ATOM 1501 N N . THR A 1 193 ? -10.931 0.960 18.629 1.00 78.94 193 THR A N 1
ATOM 1502 C CA . THR A 1 193 ? -10.096 1.432 17.507 1.00 78.94 193 THR A CA 1
ATOM 1503 C C . THR A 1 193 ? -10.868 2.300 16.514 1.00 78.94 193 THR A C 1
ATOM 1505 O O . THR A 1 193 ? -12.064 2.121 16.282 1.00 78.94 193 THR A O 1
ATOM 1508 N N . ALA A 1 194 ? -10.168 3.243 15.874 1.00 76.31 194 ALA A N 1
ATOM 1509 C CA . ALA A 1 194 ? -10.748 4.124 14.857 1.00 76.31 194 ALA A CA 1
ATOM 1510 C C . ALA A 1 194 ? -11.349 3.350 13.667 1.00 76.31 194 ALA A C 1
ATOM 1512 O O . ALA A 1 194 ? -12.397 3.732 13.149 1.00 76.31 194 ALA A O 1
ATOM 1513 N N . SER A 1 195 ? -10.720 2.244 13.257 1.00 79.50 195 SER A N 1
ATOM 1514 C CA . SER A 1 195 ? -11.189 1.411 12.144 1.00 79.50 195 SER A CA 1
ATOM 1515 C C . SER A 1 195 ? -12.508 0.699 12.441 1.00 79.50 195 SER A C 1
ATOM 1517 O O . SER A 1 195 ? -13.294 0.496 11.520 1.00 79.50 195 SER A O 1
ATOM 1519 N N . LEU A 1 196 ? -12.782 0.369 13.707 1.00 81.56 196 LEU A 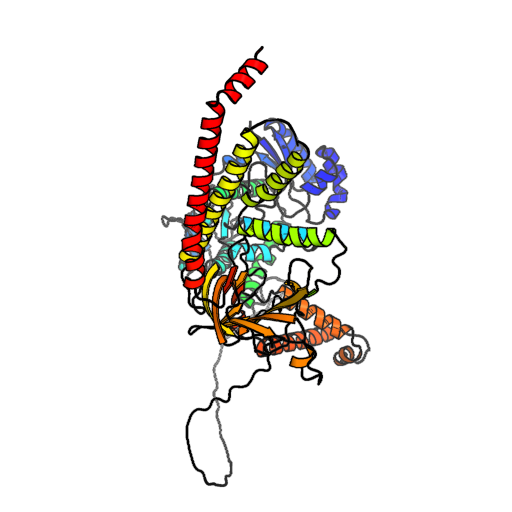N 1
ATOM 1520 C CA . LEU A 1 196 ? -14.053 -0.218 14.143 1.00 81.56 196 LEU A CA 1
ATOM 1521 C C . LEU A 1 196 ? -15.108 0.848 14.461 1.00 81.56 196 LEU A C 1
ATOM 1523 O O . LEU A 1 196 ? -16.292 0.650 14.193 1.00 81.56 196 LEU A O 1
ATOM 1527 N N . ASN A 1 197 ? -14.681 2.005 14.965 1.00 88.12 197 ASN A N 1
ATOM 1528 C CA . ASN A 1 197 ? -15.578 3.094 15.343 1.00 88.12 197 ASN A CA 1
ATOM 1529 C C . ASN A 1 197 ? -16.112 3.907 14.160 1.00 88.12 197 ASN A C 1
ATOM 1531 O O . ASN A 1 197 ? -17.249 4.368 14.197 1.00 88.12 197 ASN A O 1
ATOM 1535 N N . MET A 1 198 ? -15.334 4.089 13.094 1.00 88.00 198 MET A N 1
ATOM 1536 C CA . MET A 1 198 ? -15.781 4.829 11.907 1.00 88.00 198 MET A CA 1
ATOM 1537 C C . MET A 1 198 ? -16.977 4.180 11.182 1.00 88.00 198 MET A C 1
ATOM 1539 O O . MET A 1 198 ? -17.912 4.906 10.837 1.00 88.00 198 MET A O 1
ATOM 1543 N N . PRO A 1 199 ? -17.020 2.844 10.998 1.00 85.31 199 PRO A N 1
ATOM 1544 C CA . PRO A 1 199 ? -18.219 2.125 10.566 1.00 85.31 199 PRO A CA 1
ATOM 1545 C C . PRO A 1 199 ? -19.450 2.398 11.440 1.00 85.31 199 PRO A C 1
ATOM 1547 O O . PRO A 1 199 ? -20.548 2.590 10.919 1.00 85.31 199 PRO A O 1
ATOM 1550 N N . VAL A 1 200 ? -19.276 2.417 12.766 1.00 86.12 200 VAL A N 1
ATOM 1551 C CA . VAL A 1 200 ? -20.353 2.694 13.731 1.00 86.12 200 VAL A CA 1
ATOM 1552 C C . VAL A 1 200 ? -20.839 4.133 13.581 1.00 86.12 200 VAL A C 1
ATOM 1554 O O . VAL A 1 200 ? -22.034 4.367 13.453 1.00 86.12 200 VAL A O 1
ATOM 1557 N N . LEU A 1 201 ? -19.924 5.093 13.488 1.00 88.12 201 LEU A N 1
ATOM 1558 C CA . LEU A 1 201 ? -20.253 6.503 13.309 1.00 88.12 201 LEU A CA 1
ATOM 1559 C C . LEU A 1 201 ? -21.004 6.762 11.995 1.00 88.12 201 LEU A C 1
ATOM 1561 O O . LEU A 1 201 ? -22.014 7.462 11.990 1.00 88.12 201 LEU A O 1
ATOM 1565 N N . LEU A 1 202 ? -20.561 6.152 10.890 1.00 88.31 202 LEU A N 1
ATOM 1566 C CA . LEU A 1 202 ? -21.276 6.205 9.613 1.00 88.31 202 LEU A CA 1
ATOM 1567 C C . LEU A 1 202 ? -22.687 5.603 9.737 1.00 88.31 202 LEU A C 1
ATOM 1569 O O . LEU A 1 202 ? -23.638 6.151 9.174 1.00 88.31 202 LEU A O 1
ATOM 1573 N N . ARG A 1 203 ? -22.826 4.512 10.507 1.00 85.38 203 ARG A N 1
ATOM 1574 C CA . ARG A 1 203 ? -24.113 3.862 10.778 1.00 85.38 203 ARG A CA 1
ATOM 1575 C C . ARG A 1 203 ? -25.080 4.786 11.519 1.00 85.38 203 ARG A C 1
ATOM 1577 O O . ARG A 1 203 ? -26.234 4.928 11.125 1.00 85.38 203 ARG A O 1
ATOM 1584 N N . GLU A 1 204 ? -24.611 5.429 12.577 1.00 86.31 204 GLU A N 1
ATOM 1585 C CA . GLU A 1 204 ? -25.449 6.328 13.371 1.00 86.31 204 GLU A CA 1
ATOM 1586 C C . GLU A 1 204 ? -25.828 7.588 12.576 1.00 86.31 204 GLU A C 1
ATOM 1588 O O . GLU A 1 204 ? -26.990 7.991 12.575 1.00 86.31 204 GLU A O 1
ATOM 1593 N N . ILE A 1 205 ? -24.909 8.147 11.778 1.00 87.69 205 ILE A N 1
ATOM 1594 C CA . ILE A 1 205 ? -25.233 9.253 10.859 1.00 87.69 205 ILE A CA 1
ATOM 1595 C C . ILE A 1 205 ? -26.355 8.856 9.894 1.00 87.69 205 ILE A C 1
ATOM 1597 O O . ILE A 1 205 ? -27.275 9.644 9.674 1.00 87.69 205 ILE A O 1
ATOM 1601 N N . GLY A 1 206 ? -26.318 7.645 9.333 1.00 83.75 206 GLY A N 1
ATOM 1602 C CA . GLY A 1 206 ? -27.369 7.192 8.422 1.00 83.75 206 GLY A CA 1
ATOM 1603 C C . GLY A 1 206 ? -28.712 6.932 9.086 1.00 83.75 206 GLY A C 1
ATOM 1604 O O . GLY A 1 206 ? -29.727 7.327 8.516 1.00 83.75 206 GLY A O 1
ATOM 1605 N N . LYS A 1 207 ? -28.732 6.350 10.292 1.00 83.81 207 LYS A N 1
ATOM 1606 C CA . LYS A 1 207 ? -29.970 6.159 11.070 1.00 83.81 207 LYS A CA 1
ATOM 1607 C C . LYS A 1 207 ? -30.683 7.483 11.344 1.00 83.81 207 LYS A C 1
ATOM 1609 O O . LYS A 1 207 ? -31.901 7.562 11.226 1.00 83.81 207 LYS A O 1
ATOM 1614 N N . HIS A 1 208 ? -29.921 8.529 11.657 1.00 87.06 208 HIS A N 1
ATOM 1615 C CA . HIS A 1 208 ? -30.454 9.853 11.977 1.00 87.06 208 HIS A CA 1
ATOM 1616 C C . HIS A 1 208 ? -30.567 10.789 10.759 1.00 87.06 208 HIS A C 1
ATOM 1618 O O . HIS A 1 208 ? -30.763 11.992 10.924 1.00 87.06 208 HIS A O 1
ATOM 1624 N N . SER A 1 209 ? -30.484 10.270 9.528 1.00 84.88 209 SER A N 1
ATOM 1625 C CA . SER A 1 209 ? -30.617 11.057 8.293 1.00 84.88 209 SER A CA 1
ATOM 1626 C C . SER A 1 209 ? -31.766 10.552 7.416 1.00 84.88 209 SER A C 1
ATOM 1628 O O . SER A 1 209 ? -31.989 9.353 7.274 1.00 84.88 209 SER A O 1
ATOM 1630 N N . ARG A 1 210 ? -32.464 11.463 6.725 1.00 80.75 210 ARG A N 1
ATOM 1631 C CA . ARG A 1 210 ? -33.541 11.124 5.775 1.00 80.75 210 ARG A CA 1
ATOM 1632 C C . ARG A 1 210 ? -33.036 10.250 4.632 1.00 80.75 210 ARG A C 1
ATOM 1634 O O . ARG A 1 210 ? -33.743 9.359 4.160 1.00 80.75 210 ARG A O 1
ATOM 1641 N N . SER A 1 211 ? -31.835 10.538 4.143 1.00 74.94 211 SER A N 1
ATOM 1642 C CA . SER A 1 211 ? -31.145 9.755 3.121 1.00 74.94 211 SER A CA 1
ATOM 1643 C C . SER A 1 211 ? -29.658 10.065 3.127 1.00 74.94 211 SER A C 1
ATOM 1645 O O . SER A 1 211 ? -29.279 11.206 3.393 1.00 74.94 211 SER A O 1
ATOM 1647 N N . VAL A 1 212 ? -28.837 9.079 2.771 1.00 76.88 212 VAL A N 1
ATOM 1648 C CA . VAL A 1 212 ? -27.384 9.229 2.687 1.00 76.88 212 VAL A CA 1
ATOM 1649 C C . VAL A 1 212 ? -26.906 8.762 1.320 1.00 76.88 212 VAL A C 1
ATOM 1651 O O . VAL A 1 212 ? -27.209 7.647 0.909 1.00 76.88 212 VAL A O 1
ATOM 1654 N N . LEU A 1 213 ? -26.151 9.614 0.635 1.00 81.19 213 LEU A N 1
ATOM 1655 C CA . LEU A 1 213 ? -25.372 9.246 -0.544 1.00 81.19 213 LEU A CA 1
ATOM 1656 C C . LEU A 1 213 ? -23.911 9.079 -0.122 1.00 81.19 213 LEU A C 1
ATOM 1658 O O . LEU A 1 213 ? -23.375 9.987 0.506 1.00 81.19 213 LEU A O 1
ATOM 1662 N N . ILE A 1 214 ? -23.272 7.962 -0.473 1.00 83.62 214 ILE A N 1
ATOM 1663 C CA . ILE A 1 214 ? -21.862 7.702 -0.153 1.00 83.62 214 ILE A CA 1
ATOM 1664 C C . ILE A 1 214 ? -21.043 7.667 -1.442 1.00 83.62 214 ILE A C 1
ATOM 1666 O O . ILE A 1 214 ? -21.353 6.902 -2.349 1.00 83.62 214 ILE A O 1
ATOM 1670 N N . ASP A 1 215 ? -19.973 8.459 -1.499 1.00 85.06 215 ASP A N 1
ATOM 1671 C CA . ASP A 1 215 ? -19.010 8.456 -2.599 1.00 85.06 215 ASP A CA 1
ATOM 1672 C C . ASP A 1 215 ? -17.591 8.157 -2.08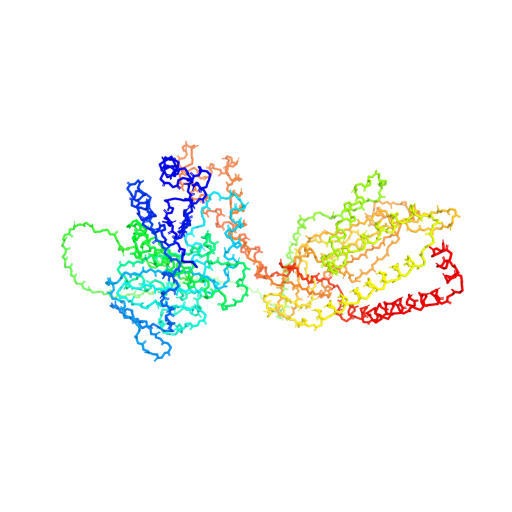9 1.00 85.06 215 ASP A C 1
ATOM 1674 O O . ASP A 1 215 ? -17.113 8.774 -1.135 1.00 85.06 215 ASP A O 1
ATOM 1678 N N . THR A 1 216 ? -16.910 7.211 -2.741 1.00 85.19 216 THR A N 1
ATOM 1679 C CA . THR A 1 216 ? -15.523 6.809 -2.437 1.00 85.19 216 THR A CA 1
ATOM 1680 C C . THR A 1 216 ? -14.578 7.015 -3.625 1.00 85.19 216 THR A C 1
ATOM 1682 O O . THR A 1 216 ? -13.541 6.362 -3.735 1.00 85.19 216 THR A O 1
ATOM 1685 N N . GLY A 1 217 ? -14.948 7.857 -4.587 1.00 79.81 217 GLY A N 1
ATOM 1686 C CA . GLY A 1 217 ? -14.372 7.871 -5.933 1.00 79.81 217 GLY A CA 1
ATOM 1687 C C . GLY A 1 217 ? -13.052 8.618 -6.128 1.00 79.81 217 GLY A C 1
ATOM 1688 O O . GLY A 1 217 ? -12.520 8.635 -7.243 1.00 79.81 217 GLY A O 1
ATOM 1689 N N . LEU A 1 218 ? -12.492 9.216 -5.070 1.00 82.44 218 LEU A N 1
ATOM 1690 C CA . LEU A 1 218 ? -11.228 9.952 -5.154 1.00 82.44 218 LEU A CA 1
ATOM 1691 C C . LEU A 1 218 ? -10.132 9.052 -5.755 1.00 82.44 218 LEU A C 1
ATOM 1693 O O . LEU A 1 218 ? -9.887 7.952 -5.263 1.00 82.44 218 LEU A O 1
ATOM 1697 N N . GLY A 1 219 ? -9.481 9.504 -6.828 1.00 71.75 219 GLY A N 1
ATOM 1698 C CA . GLY A 1 219 ? -8.439 8.739 -7.529 1.00 71.75 219 GLY A CA 1
ATOM 1699 C C . GLY A 1 219 ? -8.907 7.856 -8.683 1.00 71.75 219 GLY A C 1
ATOM 1700 O O . GLY A 1 219 ? -8.062 7.276 -9.358 1.00 71.75 219 GLY A O 1
ATOM 1701 N N . GLU A 1 220 ? -10.210 7.776 -8.957 1.00 69.62 220 GLU A N 1
ATOM 1702 C CA . GLU A 1 220 ? -10.745 7.204 -10.208 1.00 69.62 220 GLU A CA 1
ATOM 1703 C C . GLU A 1 220 ? -11.274 8.260 -11.181 1.00 69.62 220 GLU A C 1
ATOM 1705 O O . GLU A 1 220 ? -11.316 8.053 -12.401 1.00 69.62 220 GLU A O 1
ATOM 1710 N N . SER A 1 221 ? -11.732 9.386 -10.643 1.00 63.47 221 SER A N 1
ATOM 1711 C CA . SER A 1 221 ? -12.188 10.525 -11.423 1.00 63.47 221 SER A CA 1
ATOM 1712 C C . SER A 1 221 ? -10.974 11.289 -11.958 1.00 63.47 221 SER A C 1
ATOM 1714 O O . SER A 1 221 ? -10.187 11.824 -11.175 1.00 63.47 221 SER A O 1
ATOM 1716 N N . ASN A 1 222 ? -10.824 11.371 -13.282 1.00 61.41 222 ASN A N 1
ATOM 1717 C CA . ASN A 1 222 ? -9.786 12.188 -13.911 1.00 61.41 222 ASN A CA 1
ATOM 1718 C C . ASN A 1 222 ? -10.231 13.661 -13.897 1.00 61.41 222 ASN A C 1
ATOM 1720 O O . ASN A 1 222 ? -10.787 14.168 -14.873 1.00 61.41 222 ASN A O 1
ATOM 1724 N N . LEU A 1 223 ? -10.108 14.311 -12.738 1.00 71.69 223 LEU A N 1
ATOM 1725 C CA . LEU A 1 223 ? -10.487 15.710 -12.563 1.00 71.69 223 LEU A CA 1
ATOM 1726 C C . LEU A 1 223 ? -9.257 16.592 -12.820 1.00 71.69 223 LEU A C 1
ATOM 1728 O O . LEU A 1 223 ? -8.299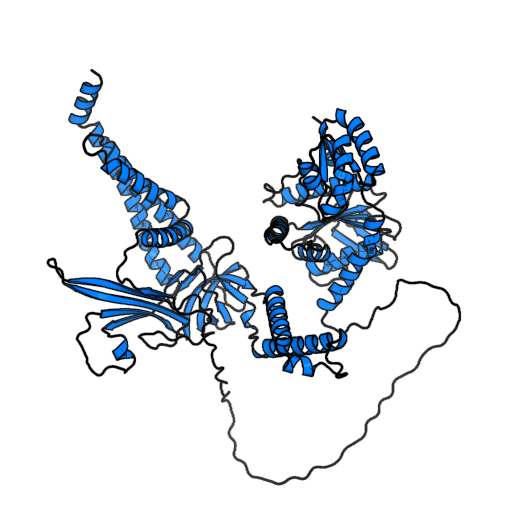 16.525 -12.056 1.00 71.69 223 LEU A O 1
ATOM 1732 N N . PRO A 1 224 ? -9.276 17.476 -13.833 1.00 62.62 224 PRO A N 1
ATOM 1733 C CA . PRO A 1 224 ? -8.095 18.210 -14.302 1.00 62.62 224 PRO A CA 1
ATOM 1734 C C . PRO A 1 224 ? -7.568 19.252 -13.302 1.00 62.62 224 PRO A C 1
ATOM 1736 O O . PRO A 1 224 ? -6.546 19.884 -13.538 1.00 62.62 224 PRO A O 1
ATOM 1739 N N . PHE A 1 225 ? -8.277 19.477 -12.197 1.00 69.81 225 PHE A N 1
ATOM 1740 C CA . PHE A 1 225 ? -7.890 20.392 -11.123 1.00 69.81 225 PHE A CA 1
ATOM 1741 C C . PHE A 1 225 ? -7.484 19.666 -9.832 1.00 69.81 225 PHE A C 1
ATOM 1743 O O . PHE A 1 225 ? -7.234 20.333 -8.828 1.00 69.81 225 PHE A O 1
ATOM 1750 N N . ILE A 1 226 ? -7.429 18.329 -9.849 1.00 73.44 226 ILE A N 1
ATOM 1751 C CA . ILE A 1 226 ? -6.984 17.496 -8.731 1.00 73.44 226 ILE A CA 1
ATOM 1752 C C . ILE A 1 226 ? -5.838 16.624 -9.238 1.00 73.44 226 ILE A C 1
ATOM 1754 O O . ILE A 1 226 ? -6.069 15.607 -9.885 1.00 73.44 226 ILE A O 1
ATOM 1758 N N . ASN A 1 227 ? -4.602 17.027 -8.952 1.00 67.19 227 ASN A N 1
ATOM 1759 C CA . ASN A 1 227 ? -3.447 16.189 -9.232 1.00 67.19 227 ASN A CA 1
ATOM 1760 C C . ASN A 1 227 ? -3.158 15.320 -8.006 1.00 67.19 227 ASN A C 1
ATOM 1762 O O . ASN A 1 227 ? -2.813 15.858 -6.961 1.00 67.19 227 ASN A O 1
ATOM 1766 N N . LEU A 1 228 ? -3.337 14.000 -8.118 1.00 65.69 228 LEU A N 1
ATOM 1767 C CA . LEU A 1 228 ? -3.097 13.052 -7.023 1.00 65.69 228 LEU A CA 1
ATOM 1768 C C . LEU A 1 228 ? -1.666 12.496 -6.997 1.00 65.69 228 LEU A C 1
ATOM 1770 O O . LEU A 1 228 ? -1.289 11.910 -5.984 1.00 65.69 228 LEU A O 1
ATOM 1774 N N . SER A 1 229 ? -0.868 12.692 -8.057 1.00 60.03 229 SER A N 1
ATOM 1775 C CA . SER A 1 229 ? 0.527 12.224 -8.111 1.00 60.03 229 SER A CA 1
ATOM 1776 C C . SER A 1 229 ? 1.502 13.129 -7.351 1.00 60.03 229 SER A C 1
ATOM 1778 O O . SER A 1 229 ? 2.621 12.724 -7.067 1.00 60.03 229 SER A O 1
ATOM 1780 N N . GLU A 1 230 ? 1.087 14.349 -7.002 1.00 55.12 230 GLU A N 1
ATOM 1781 C CA . GLU A 1 230 ? 1.884 15.337 -6.249 1.00 55.12 230 GLU A CA 1
ATOM 1782 C C . GLU A 1 230 ? 1.529 15.373 -4.744 1.00 55.12 230 GLU A C 1
ATOM 1784 O O . GLU A 1 230 ? 1.949 16.260 -3.995 1.00 55.12 230 GLU A O 1
ATOM 1789 N N . VAL A 1 231 ? 0.719 14.414 -4.284 1.00 58.75 231 VAL A N 1
ATOM 1790 C CA . VAL A 1 231 ? 0.025 14.440 -2.982 1.00 58.75 231 VAL A CA 1
ATOM 1791 C C . VAL A 1 231 ? 0.792 13.688 -1.884 1.00 58.75 231 VAL A C 1
ATOM 1793 O O . VAL A 1 231 ? 0.225 13.286 -0.876 1.00 58.75 231 VAL A O 1
ATOM 1796 N N . SER A 1 232 ? 2.111 13.543 -2.019 1.00 54.38 232 SER A N 1
ATOM 1797 C CA . SER A 1 232 ? 2.945 12.811 -1.051 1.00 54.38 232 SER A CA 1
ATOM 1798 C C . SER A 1 232 ? 3.044 13.470 0.339 1.00 54.38 232 SER A C 1
ATOM 1800 O O . SER A 1 232 ? 3.564 12.861 1.272 1.00 54.38 232 SER A O 1
ATOM 1802 N N . LYS A 1 233 ? 2.535 14.701 0.513 1.00 61.28 233 LYS A N 1
ATOM 1803 C CA . LYS A 1 233 ? 2.478 15.428 1.795 1.00 61.28 233 LYS A CA 1
ATOM 1804 C C . LYS A 1 233 ? 1.054 15.459 2.363 1.00 61.28 233 LYS A C 1
ATOM 1806 O O . LYS A 1 233 ? 0.102 15.716 1.627 1.00 61.28 233 LYS A O 1
ATOM 1811 N N . GLU A 1 234 ? 0.909 15.289 3.682 1.00 62.03 234 GLU A N 1
ATOM 1812 C CA . GLU A 1 234 ? -0.402 15.236 4.362 1.00 62.03 234 GLU A CA 1
ATOM 1813 C C . GLU A 1 234 ? -1.312 16.445 4.062 1.00 62.03 234 GLU A C 1
ATOM 1815 O O . GLU A 1 234 ? -2.518 16.279 3.859 1.00 62.03 234 GLU A O 1
ATOM 1820 N N . ASP A 1 235 ? -0.747 17.653 3.969 1.00 65.88 235 ASP A N 1
ATOM 1821 C CA . ASP A 1 235 ? -1.507 18.878 3.683 1.00 65.88 235 ASP A CA 1
ATOM 1822 C C . ASP A 1 235 ? -2.058 18.914 2.249 1.00 65.88 235 ASP A C 1
ATOM 1824 O O . ASP A 1 235 ? -3.154 19.431 2.000 1.00 65.88 235 ASP A O 1
ATOM 1828 N N . HIS A 1 236 ? -1.347 18.301 1.297 1.00 76.62 236 HIS A N 1
ATOM 1829 C CA . HIS A 1 236 ? -1.801 18.208 -0.089 1.00 76.62 236 HIS A CA 1
ATOM 1830 C C . HIS A 1 236 ? -3.000 17.260 -0.222 1.00 76.62 236 HIS A C 1
ATOM 1832 O O . HIS A 1 236 ? -3.897 17.525 -1.028 1.00 76.62 236 HIS A O 1
ATOM 1838 N N . PHE A 1 237 ? -3.072 16.199 0.597 1.00 85.62 237 PHE A N 1
ATOM 1839 C CA . PHE A 1 237 ? -4.197 15.261 0.566 1.00 85.62 237 PHE A CA 1
ATOM 1840 C C . PHE A 1 237 ? -5.490 15.947 0.984 1.00 85.62 237 PHE A C 1
ATOM 1842 O O . PHE A 1 237 ? -6.484 15.881 0.263 1.00 85.62 237 PHE A O 1
ATOM 1849 N N . LEU A 1 238 ? -5.482 16.648 2.120 1.00 86.56 238 LEU A N 1
ATOM 1850 C CA . LEU A 1 238 ? -6.682 17.321 2.614 1.00 86.56 238 LEU A CA 1
ATOM 1851 C C . LEU A 1 238 ? -7.171 18.390 1.638 1.00 86.56 238 LEU A C 1
ATOM 1853 O O . LEU A 1 238 ? -8.384 18.552 1.481 1.00 86.56 238 LEU A O 1
ATOM 1857 N N . TYR A 1 239 ? -6.263 19.090 0.955 1.00 85.50 239 TYR A N 1
ATOM 1858 C CA . TYR A 1 239 ? -6.627 20.019 -0.110 1.00 85.50 239 TYR A CA 1
ATOM 1859 C C . TYR A 1 239 ? -7.301 19.295 -1.287 1.00 85.50 239 TYR A C 1
ATOM 1861 O O . TYR A 1 239 ? -8.434 19.636 -1.638 1.00 85.50 239 TYR A O 1
ATOM 1869 N N . ALA A 1 240 ? -6.660 18.263 -1.848 1.00 86.25 240 ALA A N 1
ATOM 1870 C CA . ALA A 1 240 ? -7.188 17.482 -2.969 1.00 86.25 240 ALA A CA 1
ATOM 1871 C C . ALA A 1 240 ? -8.545 16.832 -2.641 1.00 86.25 240 ALA A C 1
ATOM 1873 O O . ALA A 1 240 ? -9.507 16.959 -3.402 1.00 86.25 240 ALA A O 1
ATOM 1874 N N . PHE A 1 241 ? -8.649 16.213 -1.464 1.00 89.25 241 PHE A N 1
ATOM 1875 C CA . PHE A 1 241 ? -9.879 15.627 -0.943 1.00 89.25 241 PHE A CA 1
ATOM 1876 C C . PHE A 1 241 ? -10.985 16.674 -0.794 1.00 89.25 241 PHE A C 1
ATOM 1878 O O . PHE A 1 241 ? -12.110 16.425 -1.214 1.00 89.25 241 PHE A O 1
ATOM 1885 N N . SER A 1 242 ? -10.674 17.875 -0.292 1.00 89.38 242 SER A N 1
ATOM 1886 C CA . SER A 1 242 ? -11.660 18.962 -0.189 1.00 89.38 242 SER A CA 1
ATOM 1887 C C . SER A 1 242 ? -12.173 19.404 -1.560 1.00 89.38 242 SER A C 1
ATOM 1889 O O . SER A 1 242 ? -13.374 19.609 -1.719 1.00 89.38 242 SER A O 1
ATOM 1891 N N . GLN A 1 243 ? -11.298 19.540 -2.563 1.00 88.38 243 GLN A N 1
ATOM 1892 C CA . GLN A 1 243 ? -11.717 19.902 -3.925 1.00 88.38 243 GLN A CA 1
ATOM 1893 C C . GLN A 1 243 ? -12.634 18.832 -4.532 1.00 88.38 243 GLN A C 1
ATOM 1895 O O . GLN A 1 243 ? -13.661 19.162 -5.126 1.00 88.38 243 GLN A O 1
ATOM 1900 N N . TYR A 1 244 ? -12.295 17.557 -4.335 1.00 89.88 244 TYR A N 1
ATOM 1901 C CA . TYR A 1 244 ? -13.104 16.426 -4.787 1.00 89.88 244 TYR A CA 1
ATOM 1902 C C . TYR A 1 244 ? -14.472 16.387 -4.101 1.00 89.88 244 TYR A C 1
ATOM 1904 O O . TYR A 1 244 ? -15.511 16.353 -4.753 1.00 89.88 244 TYR A O 1
ATOM 1912 N N . SER A 1 245 ? -14.469 16.477 -2.775 1.00 90.75 245 SER A N 1
ATOM 1913 C CA . SER A 1 245 ? -15.655 16.508 -1.923 1.00 90.75 245 SER A CA 1
ATOM 1914 C C . SER A 1 245 ? -16.640 17.606 -2.345 1.00 90.75 245 SER A C 1
ATOM 1916 O O . SER A 1 245 ? -17.832 17.354 -2.531 1.00 90.75 245 SER A O 1
ATOM 1918 N N . ARG A 1 246 ? -16.135 18.817 -2.614 1.00 90.62 246 ARG A N 1
ATOM 1919 C CA . ARG A 1 246 ? -16.943 19.943 -3.112 1.00 90.62 246 ARG A CA 1
ATOM 1920 C C . ARG A 1 246 ? -17.495 19.698 -4.512 1.00 90.62 246 ARG A C 1
ATOM 1922 O O . ARG A 1 246 ? -18.615 20.113 -4.804 1.00 90.62 246 ARG A O 1
ATOM 1929 N N . PHE A 1 247 ? -16.722 19.044 -5.377 1.00 90.06 247 PHE A N 1
ATOM 1930 C CA . PHE A 1 247 ? -17.158 18.675 -6.720 1.00 90.06 247 PHE A CA 1
ATOM 1931 C C . PHE A 1 247 ? -18.321 17.673 -6.678 1.00 90.06 247 PHE A C 1
ATOM 1933 O O . PHE A 1 247 ? -19.344 17.908 -7.326 1.00 90.06 247 PHE A O 1
ATOM 1940 N N . ILE A 1 248 ? -18.214 16.622 -5.857 1.00 88.56 248 ILE A N 1
ATOM 1941 C CA . ILE A 1 248 ? -19.294 15.647 -5.638 1.00 88.56 248 ILE A CA 1
ATOM 1942 C C . ILE A 1 248 ? -20.545 16.331 -5.085 1.00 88.56 248 ILE A C 1
ATOM 1944 O O . ILE A 1 248 ? -21.641 16.142 -5.617 1.00 88.56 248 ILE A O 1
ATOM 1948 N N . PHE A 1 249 ? -20.387 17.186 -4.074 1.00 88.56 249 PHE A N 1
ATOM 1949 C CA . PHE A 1 249 ? -21.507 17.930 -3.506 1.00 88.56 249 PHE A CA 1
ATOM 1950 C C . PHE A 1 249 ? -22.201 18.835 -4.530 1.00 88.56 249 PHE A C 1
ATOM 1952 O O . PHE A 1 249 ? -23.429 18.859 -4.599 1.00 88.56 249 PHE A O 1
ATOM 1959 N N . LEU A 1 250 ? -21.440 19.566 -5.350 1.00 89.00 250 LEU A N 1
ATOM 1960 C CA . LEU A 1 250 ? -22.018 20.403 -6.401 1.00 89.00 250 LEU A CA 1
ATOM 1961 C C . LEU A 1 250 ? -22.799 19.559 -7.411 1.00 89.00 250 LEU A C 1
ATOM 1963 O O . LEU A 1 250 ? -23.920 19.931 -7.753 1.00 89.00 250 LEU A O 1
ATOM 1967 N N . GLY A 1 251 ? -22.270 18.401 -7.812 1.00 87.75 251 GLY A N 1
ATOM 1968 C CA . GLY A 1 251 ? -23.006 17.428 -8.622 1.00 87.75 251 GLY A CA 1
ATOM 1969 C C . GLY A 1 251 ? -24.328 17.009 -7.971 1.00 87.75 251 GLY A C 1
ATOM 1970 O O . GLY A 1 251 ? -25.382 17.072 -8.609 1.00 87.75 251 GLY A O 1
ATOM 1971 N N . ALA A 1 252 ? -24.299 16.672 -6.679 1.00 84.56 252 ALA A N 1
ATOM 1972 C CA . ALA A 1 252 ? -25.491 16.287 -5.926 1.00 84.56 252 ALA A CA 1
ATOM 1973 C C . ALA A 1 252 ? -26.527 17.407 -5.827 1.00 84.56 252 ALA A C 1
ATOM 1975 O O . ALA A 1 252 ? -27.703 17.178 -6.104 1.00 84.56 252 ALA A O 1
ATOM 1976 N N . SER A 1 253 ? -26.093 18.638 -5.553 1.00 85.25 253 SER A N 1
ATOM 1977 C CA . SER A 1 253 ? -26.977 19.809 -5.501 1.00 85.25 253 SER A CA 1
ATOM 1978 C C . SER A 1 253 ? -27.651 20.131 -6.842 1.00 85.25 253 SER A C 1
ATOM 1980 O O . SER A 1 253 ? -28.660 20.829 -6.877 1.00 85.25 253 SER A O 1
ATOM 1982 N N . ARG A 1 254 ? -27.110 19.617 -7.955 1.00 87.25 254 ARG A N 1
ATOM 1983 C CA . ARG A 1 254 ? -27.655 19.770 -9.314 1.00 87.25 254 ARG A CA 1
ATOM 1984 C C . ARG A 1 254 ? -28.465 18.551 -9.774 1.00 87.25 254 ARG A C 1
ATOM 1986 O O . ARG A 1 254 ? -28.829 18.469 -10.952 1.00 87.25 254 ARG A O 1
ATOM 1993 N N . GLY A 1 255 ? -28.745 17.624 -8.856 1.00 80.38 255 GLY A N 1
ATOM 1994 C CA . GLY A 1 255 ? -29.583 16.454 -9.099 1.00 80.38 255 GLY A CA 1
ATOM 1995 C C . GLY A 1 255 ? -28.962 15.462 -10.079 1.00 80.38 255 GLY A C 1
ATOM 1996 O O . GLY A 1 255 ? -29.681 14.890 -10.891 1.00 80.38 255 GLY A O 1
ATOM 1997 N N . ILE A 1 256 ? -27.631 15.309 -10.069 1.00 83.12 256 ILE A N 1
ATOM 1998 C CA . ILE A 1 256 ? -26.946 14.352 -10.953 1.00 83.12 256 ILE A CA 1
ATOM 1999 C C . ILE A 1 256 ? -27.061 12.894 -10.465 1.00 83.12 256 ILE A C 1
ATOM 2001 O O . ILE A 1 256 ? -26.801 11.978 -11.235 1.00 83.12 256 ILE A O 1
ATOM 2005 N N . PHE A 1 257 ? -27.436 12.673 -9.201 1.00 76.62 257 PHE A N 1
ATOM 2006 C CA . PHE A 1 257 ? -27.633 11.339 -8.621 1.00 76.62 257 PHE A CA 1
ATOM 2007 C C . PHE A 1 257 ? -29.110 10.930 -8.690 1.00 76.62 257 PHE A C 1
ATOM 2009 O O . PHE A 1 257 ? -29.997 11.757 -8.468 1.00 76.62 257 PHE A O 1
ATOM 2016 N N . SER A 1 258 ? -29.373 9.659 -9.001 1.00 64.75 258 SER A N 1
ATOM 2017 C CA . SER A 1 258 ? -30.721 9.103 -9.174 1.00 64.75 258 SER A CA 1
ATOM 2018 C C . SER A 1 258 ? -31.363 8.711 -7.838 1.00 64.75 258 SER A C 1
ATOM 2020 O O . SER A 1 258 ? -30.675 8.406 -6.867 1.00 64.75 258 SER A O 1
ATOM 2022 N N . GLN A 1 259 ? -32.699 8.612 -7.787 1.00 54.84 259 GLN A N 1
ATOM 2023 C CA . GLN A 1 259 ? -33.400 8.036 -6.629 1.00 54.84 259 GLN A CA 1
ATOM 2024 C C . GLN A 1 259 ? -32.992 6.577 -6.341 1.00 54.84 259 GLN A C 1
ATOM 2026 O O . GLN A 1 259 ? -33.071 6.156 -5.189 1.00 54.84 259 GLN A O 1
ATOM 2031 N N . LYS A 1 260 ? -32.528 5.813 -7.346 1.00 54.38 260 LYS A N 1
ATOM 2032 C CA . LYS A 1 260 ? -31.970 4.460 -7.140 1.00 54.38 260 LYS A CA 1
ATOM 2033 C C . LYS A 1 260 ? -30.667 4.494 -6.327 1.00 54.38 260 LYS A C 1
ATOM 2035 O O . LYS A 1 260 ? -30.503 3.676 -5.429 1.00 54.38 260 LYS A O 1
ATOM 2040 N N . ASP A 1 261 ? -29.814 5.493 -6.556 1.00 54.66 261 ASP A N 1
ATOM 2041 C CA . ASP A 1 261 ? -28.562 5.698 -5.808 1.00 54.66 261 ASP A CA 1
ATOM 2042 C C . ASP A 1 261 ? -28.843 6.121 -4.361 1.00 54.66 261 ASP A C 1
ATOM 2044 O O . ASP A 1 261 ? -28.167 5.709 -3.425 1.00 54.66 261 ASP A O 1
ATOM 2048 N N . VAL A 1 262 ? -29.909 6.899 -4.159 1.00 52.03 262 VAL A N 1
ATOM 2049 C CA . VAL A 1 262 ? -30.398 7.267 -2.823 1.00 52.03 262 VAL A CA 1
ATOM 2050 C C . VAL A 1 262 ? -31.031 6.060 -2.104 1.00 52.03 262 VAL A C 1
ATOM 2052 O O . VAL A 1 262 ? -31.005 6.005 -0.876 1.00 52.03 262 VAL A O 1
ATOM 2055 N N . LYS A 1 263 ? -31.570 5.076 -2.849 1.00 42.06 263 LYS A N 1
ATOM 2056 C CA . LYS A 1 263 ? -32.135 3.803 -2.348 1.00 42.06 263 LYS A CA 1
ATOM 2057 C C . LYS A 1 263 ? -31.100 2.697 -2.081 1.00 42.06 263 LYS A C 1
ATOM 2059 O O . LYS A 1 263 ? -31.446 1.749 -1.381 1.00 42.06 263 LYS A O 1
ATOM 2064 N N . GLN A 1 264 ? -29.826 2.849 -2.471 1.00 48.03 264 GLN A N 1
ATOM 2065 C CA . GLN A 1 264 ? -28.708 2.053 -1.906 1.00 48.03 264 GLN A CA 1
ATOM 2066 C C . GLN A 1 264 ? -28.543 2.238 -0.376 1.00 48.03 264 GLN A C 1
ATOM 2068 O O . GLN A 1 264 ? -27.709 1.583 0.249 1.00 48.03 264 GLN A O 1
ATOM 2073 N N . LYS A 1 265 ? -29.394 3.091 0.214 1.00 43.47 265 LYS A N 1
ATOM 2074 C CA . LYS A 1 265 ? -29.748 3.282 1.626 1.00 43.47 265 LYS A CA 1
ATOM 2075 C C . LYS A 1 265 ? -29.618 2.051 2.536 1.00 43.47 265 LYS A C 1
ATOM 2077 O O . LYS A 1 265 ? -29.177 2.222 3.666 1.00 43.47 265 LYS A O 1
ATOM 2082 N N . ASN A 1 266 ? -29.967 0.847 2.068 1.00 38.06 266 ASN A N 1
ATOM 2083 C CA . ASN A 1 266 ? -30.060 -0.340 2.932 1.00 38.06 266 ASN A CA 1
ATOM 2084 C C . ASN A 1 266 ? -28.920 -1.345 2.722 1.00 38.06 266 ASN A C 1
ATOM 2086 O O . ASN A 1 266 ? -28.335 -1.785 3.702 1.00 38.06 266 ASN A O 1
ATOM 2090 N N . ALA A 1 267 ? -28.499 -1.616 1.484 1.00 37.00 267 ALA A N 1
ATOM 2091 C CA . ALA A 1 267 ? -27.475 -2.632 1.219 1.00 37.00 267 ALA A CA 1
ATOM 2092 C C . ALA A 1 267 ? -26.095 -2.274 1.811 1.00 37.00 267 ALA A C 1
ATOM 2094 O O . ALA A 1 267 ? -25.383 -3.142 2.296 1.00 37.00 267 ALA A O 1
ATOM 2095 N N . GLY A 1 268 ? -25.704 -0.992 1.834 1.00 39.59 268 GLY A N 1
ATOM 2096 C CA . GLY A 1 268 ? -24.447 -0.565 2.474 1.00 39.59 268 GLY A CA 1
ATOM 2097 C C . GLY A 1 268 ? -24.489 -0.581 4.011 1.00 39.59 268 GLY A C 1
ATOM 2098 O O . GLY A 1 268 ? -23.454 -0.743 4.656 1.00 39.59 268 GLY A O 1
ATOM 2099 N N . PHE A 1 269 ? -25.682 -0.438 4.599 1.00 46.97 269 PHE A N 1
ATOM 2100 C CA . PHE A 1 269 ? -25.907 -0.424 6.049 1.00 46.97 269 PHE A CA 1
ATOM 2101 C C . PHE A 1 269 ? -26.180 -1.825 6.620 1.00 46.97 269 PHE A C 1
ATOM 2103 O O . PHE A 1 269 ? -25.696 -2.131 7.708 1.00 46.97 269 PHE A O 1
ATOM 2110 N N . GLU A 1 270 ? -26.834 -2.714 5.869 1.00 44.19 270 GLU A N 1
ATOM 2111 C CA . GLU A 1 270 ? -26.913 -4.157 6.149 1.00 44.19 270 GLU A CA 1
ATOM 2112 C C . GLU A 1 270 ? -25.520 -4.796 6.146 1.00 44.19 270 GLU A C 1
ATOM 2114 O O . GLU A 1 270 ? -25.207 -5.637 6.982 1.00 44.19 270 GLU A O 1
ATOM 2119 N N . VAL A 1 271 ? -24.613 -4.314 5.295 1.00 42.72 271 VAL A N 1
ATOM 2120 C CA . VAL A 1 271 ? -23.201 -4.732 5.287 1.00 42.72 271 VAL A CA 1
ATOM 2121 C C . VAL A 1 271 ? -22.448 -4.272 6.527 1.00 42.72 271 VAL A C 1
ATOM 2123 O O . VAL A 1 271 ? -21.551 -4.976 6.988 1.00 42.72 271 VAL A O 1
ATOM 2126 N N . LEU A 1 272 ? -22.795 -3.113 7.096 1.00 46.34 272 LEU A N 1
ATOM 2127 C CA . LEU A 1 272 ? -22.262 -2.688 8.392 1.00 46.34 272 LEU A CA 1
ATOM 2128 C C . LEU A 1 272 ? -22.782 -3.605 9.515 1.00 46.34 272 LEU A C 1
ATOM 2130 O O . LEU A 1 272 ? -22.035 -3.876 10.455 1.00 46.34 272 LEU A O 1
ATOM 2134 N N . ALA A 1 273 ? -24.012 -4.120 9.410 1.00 42.97 273 ALA A N 1
ATOM 2135 C CA . ALA A 1 273 ? -24.543 -5.136 10.321 1.00 42.97 273 ALA A CA 1
ATOM 2136 C C . ALA A 1 273 ? -23.847 -6.504 10.141 1.00 42.97 273 ALA A C 1
ATOM 2138 O O . ALA A 1 273 ? -23.404 -7.083 11.129 1.00 42.97 273 ALA A O 1
ATOM 2139 N N . GLY A 1 274 ? -23.617 -6.956 8.902 1.00 39.69 274 GLY A N 1
ATOM 2140 C CA . GLY A 1 274 ? -22.870 -8.187 8.589 1.00 39.69 274 GLY A CA 1
ATOM 2141 C C . GLY A 1 274 ? -21.372 -8.119 8.921 1.00 39.69 274 GLY A C 1
ATOM 2142 O O . GLY A 1 274 ? -20.770 -9.113 9.316 1.00 39.69 274 GLY A O 1
ATOM 2143 N N . LEU A 1 275 ? -20.766 -6.928 8.863 1.00 39.47 275 LEU A N 1
ATOM 2144 C CA . LEU A 1 275 ? -19.434 -6.662 9.421 1.00 39.47 275 LEU A CA 1
ATOM 2145 C C . LEU A 1 275 ? -19.400 -6.828 10.947 1.00 39.47 275 LEU A C 1
ATOM 2147 O O . LEU A 1 275 ? -18.339 -7.114 11.487 1.00 39.47 275 LEU A O 1
ATOM 2151 N N . GLY A 1 276 ? -20.538 -6.677 11.632 1.00 38.72 276 GLY A N 1
ATOM 2152 C CA . GLY A 1 276 ? -20.681 -6.995 13.052 1.00 38.72 276 GLY A CA 1
ATOM 2153 C C . GLY A 1 276 ? -20.531 -8.492 13.331 1.00 38.72 276 GLY A C 1
ATOM 2154 O O . GLY A 1 276 ? -19.750 -8.860 14.193 1.00 38.72 276 GLY A O 1
ATOM 2155 N N . GLY A 1 277 ? -21.172 -9.369 12.554 1.00 38.41 277 GLY A N 1
ATOM 2156 C CA . GLY A 1 277 ? -21.147 -10.820 12.812 1.00 38.41 277 GLY A CA 1
ATOM 2157 C C . GLY A 1 277 ? -19.764 -11.482 12.719 1.00 38.41 277 GLY A C 1
ATOM 2158 O O . GLY A 1 277 ? -19.518 -12.480 13.379 1.00 38.41 277 GLY A O 1
ATOM 2159 N N . MET A 1 278 ? -18.835 -10.915 11.942 1.00 33.91 278 MET A N 1
ATOM 2160 C CA . MET A 1 278 ? -17.489 -11.481 11.741 1.00 33.91 278 MET A CA 1
ATOM 2161 C C . MET A 1 278 ? -16.403 -10.818 12.610 1.00 33.91 278 MET A C 1
ATOM 2163 O O . MET A 1 278 ? -15.292 -11.330 12.715 1.00 33.91 278 MET A O 1
ATOM 2167 N N . LEU A 1 279 ? -16.705 -9.665 13.219 1.00 33.91 279 LEU A N 1
ATOM 2168 C CA . LEU A 1 279 ? -15.812 -8.934 14.134 1.00 33.91 279 LEU A CA 1
ATOM 2169 C C . LEU A 1 279 ? -16.137 -9.177 15.615 1.00 33.91 279 LEU A C 1
ATOM 2171 O O . LEU A 1 279 ? -15.368 -8.765 16.480 1.00 33.91 279 LEU A O 1
ATOM 2175 N N . TRP A 1 280 ? -17.269 -9.815 15.909 1.00 38.28 280 TRP A N 1
ATOM 2176 C CA . TRP A 1 280 ? -17.778 -10.049 17.254 1.00 38.28 280 TRP A CA 1
ATOM 2177 C C . TRP A 1 280 ? -17.828 -11.558 17.505 1.00 38.28 280 TRP A C 1
ATOM 2179 O O . TRP A 1 280 ? -18.725 -12.239 17.027 1.00 38.28 280 TRP A O 1
ATOM 2189 N N . GLY A 1 281 ? -16.843 -12.097 18.224 1.00 26.66 281 GLY A N 1
ATOM 2190 C CA . GLY A 1 281 ? -16.809 -13.508 18.623 1.00 26.66 281 GLY A CA 1
ATOM 2191 C C . GLY A 1 281 ? -17.830 -13.837 19.718 1.00 26.66 281 GLY A C 1
ATOM 2192 O O . GLY A 1 281 ? -17.442 -14.072 20.857 1.00 26.66 281 GLY A O 1
ATOM 2193 N N . GLY A 1 282 ? -19.122 -13.832 19.389 1.00 25.91 282 GLY A N 1
ATOM 2194 C CA . GLY A 1 282 ? -20.218 -14.247 20.270 1.00 25.91 282 GLY A CA 1
ATOM 2195 C C . GLY A 1 282 ? -21.506 -14.507 19.475 1.00 25.91 282 GLY A C 1
ATOM 2196 O O . GLY A 1 282 ? -21.672 -13.921 18.403 1.00 25.91 282 GLY A O 1
ATOM 2197 N N . PRO A 1 283 ? -22.400 -15.398 19.946 1.00 25.50 283 PRO A N 1
ATOM 2198 C CA . PRO A 1 283 ? -23.514 -15.900 19.149 1.00 25.50 283 PRO A CA 1
ATOM 2199 C C . PRO A 1 283 ? -24.501 -14.777 18.817 1.00 25.50 283 PRO A C 1
ATOM 2201 O O . PRO A 1 283 ? -24.879 -13.971 19.668 1.00 25.50 283 PRO A O 1
ATOM 2204 N N . VAL A 1 284 ? -24.926 -14.737 17.557 1.00 27.94 284 VAL A N 1
ATOM 2205 C CA . VAL A 1 284 ? -25.956 -13.822 17.067 1.00 27.94 284 VAL A CA 1
ATOM 2206 C C . VAL A 1 284 ? -27.314 -14.349 17.528 1.00 27.94 284 VAL A C 1
ATOM 2208 O O . VAL A 1 284 ? -27.837 -15.297 16.949 1.00 27.94 284 VAL A O 1
ATOM 2211 N N . ILE A 1 285 ? -27.914 -13.724 18.543 1.00 25.86 285 ILE A N 1
ATOM 2212 C CA . ILE A 1 285 ? -29.372 -13.782 18.702 1.00 25.86 285 ILE A CA 1
ATOM 2213 C C . ILE A 1 285 ? -29.957 -12.850 17.637 1.00 25.86 285 ILE A C 1
ATOM 2215 O O . ILE A 1 285 ? -29.578 -11.681 17.528 1.00 25.86 285 ILE A O 1
ATOM 2219 N N . GLY A 1 286 ? -30.800 -13.429 16.784 1.00 24.20 286 GLY A N 1
ATOM 2220 C CA . GLY A 1 286 ? -31.242 -12.866 15.517 1.00 24.20 286 GLY A CA 1
ATOM 2221 C C . GLY A 1 286 ? -31.856 -11.470 15.605 1.00 24.20 286 GLY A C 1
ATOM 2222 O O . GLY A 1 286 ? -32.634 -11.146 16.494 1.00 24.20 286 GLY A O 1
ATOM 2223 N N . THR A 1 287 ? -31.558 -10.663 14.591 1.00 25.17 287 THR A N 1
ATOM 2224 C CA . THR A 1 287 ? -32.380 -9.510 14.200 1.00 25.17 287 THR A CA 1
ATOM 2225 C C . THR A 1 287 ? -32.896 -9.742 12.785 1.00 25.17 287 THR A C 1
ATOM 2227 O O . THR A 1 287 ? -32.585 -9.020 11.845 1.00 25.17 287 THR A O 1
ATOM 2230 N N . ALA A 1 288 ? -33.700 -10.795 12.636 1.00 25.14 288 ALA A N 1
ATOM 2231 C CA . ALA A 1 288 ? -34.649 -10.910 11.541 1.00 25.14 288 ALA A CA 1
ATOM 2232 C C . ALA A 1 288 ? -35.941 -10.201 11.967 1.00 25.14 288 ALA A C 1
ATOM 2234 O O . ALA A 1 288 ? -36.827 -10.823 12.534 1.00 25.14 288 ALA A O 1
ATOM 2235 N N . ALA A 1 289 ? -36.000 -8.885 11.769 1.00 26.00 289 ALA A N 1
ATOM 2236 C CA . ALA A 1 289 ? -37.233 -8.114 11.603 1.00 26.00 289 ALA A CA 1
ATOM 2237 C C . ALA A 1 289 ? -36.858 -6.638 11.451 1.00 26.00 289 ALA A C 1
ATOM 2239 O O . ALA A 1 289 ? -36.324 -6.039 12.377 1.00 26.00 289 ALA A O 1
ATOM 2240 N N . ILE A 1 290 ? -37.109 -6.080 10.266 1.00 25.70 290 ILE A N 1
ATOM 2241 C CA . ILE A 1 290 ? -37.708 -4.761 9.982 1.00 25.70 290 ILE A CA 1
ATOM 2242 C C . ILE A 1 290 ? -37.413 -4.481 8.501 1.00 25.70 290 ILE A C 1
ATOM 2244 O O . ILE A 1 290 ? -36.400 -3.878 8.159 1.00 25.70 290 ILE A O 1
ATOM 2248 N N . ALA A 1 291 ? -38.301 -4.958 7.625 1.00 23.05 291 ALA A N 1
ATOM 2249 C CA . ALA A 1 291 ? -38.731 -4.279 6.398 1.00 23.05 291 ALA A CA 1
ATOM 2250 C C . ALA A 1 291 ? -39.695 -5.188 5.615 1.00 23.05 291 ALA A C 1
ATOM 2252 O O . ALA A 1 291 ? -39.268 -6.023 4.827 1.00 23.05 291 ALA A O 1
ATOM 2253 N N . GLY A 1 292 ? -41.001 -5.001 5.810 1.00 24.11 292 GLY A N 1
ATOM 2254 C CA . GLY A 1 292 ? -42.017 -5.634 4.968 1.00 24.11 292 GLY A CA 1
ATOM 2255 C C . GLY A 1 292 ? -43.390 -5.653 5.620 1.00 24.11 292 GLY A C 1
ATOM 2256 O O . GLY A 1 292 ? -43.816 -6.683 6.120 1.00 24.11 292 GLY A O 1
ATOM 2257 N N . GLY A 1 293 ? -44.064 -4.503 5.657 1.00 21.30 293 GLY A N 1
ATOM 2258 C CA . GLY A 1 293 ? -45.454 -4.428 6.091 1.00 21.30 293 GLY A CA 1
ATOM 2259 C C . GLY A 1 293 ? -46.406 -4.981 5.030 1.00 21.30 293 GLY A C 1
ATOM 2260 O O . GLY A 1 293 ? -46.373 -4.539 3.884 1.00 21.30 293 GLY A O 1
ATOM 2261 N N . ALA A 1 294 ? -47.289 -5.881 5.450 1.00 21.08 294 ALA A N 1
ATOM 2262 C CA . ALA A 1 294 ? -48.626 -6.062 4.904 1.00 21.08 294 ALA A CA 1
ATOM 2263 C C . ALA A 1 294 ? -49.558 -6.424 6.072 1.00 21.08 294 ALA A C 1
ATOM 2265 O O . ALA A 1 294 ? -49.161 -7.103 7.014 1.00 21.08 294 ALA A O 1
ATOM 2266 N N . ALA A 1 295 ? -50.751 -5.844 6.041 1.00 25.02 295 ALA A N 1
ATOM 2267 C CA . ALA A 1 295 ? -51.713 -5.755 7.129 1.00 25.02 295 ALA A CA 1
ATOM 2268 C C . ALA A 1 295 ? -52.230 -7.106 7.641 1.00 25.02 295 ALA A C 1
ATOM 2270 O O . ALA A 1 295 ? -52.616 -7.925 6.821 1.00 25.02 295 ALA A O 1
ATOM 2271 N N . THR A 1 296 ? -52.377 -7.247 8.966 1.00 24.56 296 THR A N 1
ATOM 2272 C CA . THR A 1 296 ? -53.621 -7.716 9.617 1.00 24.56 296 THR A CA 1
ATOM 2273 C C . THR A 1 296 ? -53.574 -7.481 11.134 1.00 24.56 296 THR A C 1
ATOM 2275 O O . THR A 1 296 ? -52.505 -7.446 11.733 1.00 24.56 296 THR A O 1
ATOM 2278 N N . GLN A 1 297 ? -54.753 -7.225 11.703 1.00 25.16 297 GLN A N 1
ATOM 2279 C CA . GLN A 1 297 ? -55.062 -6.878 13.098 1.00 25.16 297 GLN A CA 1
ATOM 2280 C C . GLN A 1 297 ? -54.866 -8.042 14.098 1.00 25.16 297 GLN A C 1
ATOM 2282 O O . GLN A 1 297 ? -54.615 -9.163 13.669 1.00 25.16 297 GLN A O 1
ATOM 2287 N N . ILE A 1 298 ? -55.170 -7.745 15.383 1.00 23.88 298 ILE A N 1
ATOM 2288 C CA . ILE A 1 298 ? -55.494 -8.628 16.543 1.00 23.88 298 ILE A CA 1
ATOM 2289 C C . ILE A 1 298 ? -54.288 -8.778 17.504 1.00 23.88 298 ILE A C 1
ATOM 2291 O O . ILE A 1 298 ? -53.291 -9.382 17.140 1.00 23.88 298 ILE A O 1
ATOM 2295 N N . SER A 1 299 ? -54.154 -7.986 18.583 1.00 22.88 299 SER A N 1
ATOM 2296 C CA . SER A 1 299 ? -54.832 -7.926 19.911 1.00 22.88 299 SER A CA 1
ATOM 2297 C C . SER A 1 299 ? -54.043 -8.667 21.005 1.00 22.88 299 SER A C 1
ATOM 2299 O O . SER A 1 299 ? -53.753 -9.834 20.794 1.00 22.88 299 SER A O 1
ATOM 2301 N N . GLU A 1 300 ? -53.821 -7.993 22.152 1.00 24.23 300 GLU A N 1
ATOM 2302 C CA . GLU A 1 300 ? -53.713 -8.531 23.539 1.00 24.23 300 GLU A CA 1
ATOM 2303 C C . GLU A 1 300 ? -52.666 -9.643 23.829 1.00 24.23 300 GLU A C 1
ATOM 2305 O O . GLU A 1 300 ? -52.309 -10.429 22.975 1.00 24.23 300 GLU A O 1
ATOM 2310 N N . ALA A 1 301 ? -52.104 -9.882 25.012 1.00 22.91 301 ALA A N 1
ATOM 2311 C CA . ALA A 1 301 ? -51.925 -9.222 26.299 1.00 22.91 301 ALA A CA 1
ATOM 2312 C C . ALA A 1 301 ? -51.013 -10.167 27.143 1.00 22.91 301 ALA A C 1
ATOM 2314 O O . ALA A 1 301 ? -50.831 -11.329 26.792 1.00 22.91 301 ALA A O 1
ATOM 2315 N N . VAL A 1 302 ? -50.551 -9.680 28.303 1.00 23.66 302 VAL A N 1
ATOM 2316 C CA . VAL A 1 302 ? -50.117 -10.446 29.502 1.00 23.66 302 VAL A CA 1
ATOM 2317 C C . VAL A 1 302 ? -48.684 -11.027 29.546 1.00 23.66 302 VAL A C 1
ATOM 2319 O O . VAL A 1 302 ? -48.107 -11.479 28.567 1.00 23.66 302 VAL A O 1
ATOM 2322 N N . ALA A 1 303 ? -48.109 -10.920 30.751 1.00 21.52 303 ALA A N 1
ATOM 2323 C CA . ALA A 1 303 ? -46.724 -11.136 31.170 1.00 21.52 303 ALA A CA 1
ATOM 2324 C C . ALA A 1 303 ? -46.489 -12.548 31.809 1.00 21.52 303 ALA A C 1
ATOM 2326 O O . ALA A 1 303 ? -47.186 -13.479 31.423 1.00 21.52 303 ALA A O 1
ATOM 2327 N N . PRO A 1 304 ? -45.513 -12.746 32.730 1.00 41.59 304 PRO A N 1
ATOM 2328 C CA . PRO A 1 304 ? -44.298 -13.580 32.611 1.00 41.59 304 PRO A CA 1
ATOM 2329 C C . PRO A 1 304 ? -44.361 -14.887 33.453 1.00 41.59 304 PRO A C 1
ATOM 2331 O O . PRO A 1 304 ? -45.420 -15.157 34.002 1.00 41.59 304 PRO A O 1
ATOM 2334 N N . VAL A 1 305 ? -43.266 -15.675 33.586 1.00 22.16 305 VAL A N 1
ATOM 2335 C CA . VAL A 1 305 ? -42.814 -16.367 34.839 1.00 22.16 305 VAL A CA 1
ATOM 2336 C C . VAL A 1 305 ? -41.611 -17.334 34.642 1.00 22.16 305 VAL A C 1
ATOM 2338 O O . VAL A 1 305 ? -41.341 -17.847 33.562 1.00 22.16 305 VAL A O 1
ATOM 2341 N N . GLU A 1 306 ? -40.900 -17.462 35.764 1.00 22.38 306 GLU A N 1
ATOM 2342 C CA . GLU A 1 306 ? -39.677 -18.107 36.276 1.00 22.38 306 GLU A CA 1
ATOM 2343 C C . GLU A 1 306 ? -39.255 -19.560 35.922 1.00 22.38 306 GLU A C 1
ATOM 2345 O O . GLU A 1 306 ? -40.057 -20.474 35.778 1.00 22.38 306 GLU A O 1
ATOM 2350 N N . LEU A 1 307 ? -37.920 -19.737 35.887 1.00 23.16 307 LEU A N 1
ATOM 2351 C CA . LEU A 1 307 ? -37.055 -20.561 36.768 1.00 23.16 307 LEU A CA 1
ATOM 2352 C C . LEU A 1 307 ? -37.598 -21.888 37.348 1.00 23.16 307 LEU A C 1
ATOM 2354 O O . LEU A 1 307 ? -38.442 -21.855 38.231 1.00 23.16 307 LEU A O 1
ATOM 2358 N N . LEU A 1 308 ? -36.957 -23.028 37.033 1.00 22.06 308 LEU A N 1
ATOM 2359 C CA . LEU A 1 308 ? -36.912 -24.200 37.928 1.00 22.06 308 LEU A CA 1
ATOM 2360 C C . LEU A 1 308 ? -35.620 -25.029 37.778 1.00 22.06 308 LEU A C 1
ATOM 2362 O O . LEU A 1 308 ? -35.222 -25.447 36.693 1.00 22.06 308 LEU A O 1
ATOM 2366 N N . THR A 1 309 ? -34.999 -25.266 38.931 1.00 23.83 309 THR A N 1
ATOM 2367 C CA . THR A 1 309 ? -33.896 -26.182 39.258 1.00 23.83 309 THR A CA 1
ATOM 2368 C C . THR A 1 309 ? -34.378 -27.624 39.473 1.00 23.83 309 THR A C 1
ATOM 2370 O O . THR A 1 309 ? -35.491 -27.816 39.957 1.00 23.83 309 THR A O 1
ATOM 2373 N N . GLY A 1 310 ? -33.509 -28.627 39.276 1.00 24.00 310 GLY A N 1
ATOM 2374 C CA . GLY A 1 310 ? -33.741 -29.994 39.770 1.00 24.00 310 GLY A CA 1
ATOM 2375 C C . GLY A 1 310 ? -32.566 -30.965 39.567 1.00 24.00 310 GLY A C 1
ATOM 2376 O O . GLY A 1 310 ? -32.238 -31.327 38.444 1.00 24.00 310 GLY A O 1
ATOM 2377 N N . THR A 1 311 ? -31.950 -31.382 40.674 1.00 22.33 311 THR A N 1
ATOM 2378 C CA . THR A 1 311 ? -30.908 -32.418 40.861 1.00 22.33 311 THR A CA 1
ATOM 2379 C C . THR A 1 311 ? -31.504 -33.777 41.251 1.00 22.33 311 THR A C 1
ATOM 2381 O O . THR A 1 311 ? -32.484 -33.748 41.976 1.00 22.33 311 THR A O 1
ATOM 2384 N N . PHE A 1 312 ? -30.855 -34.913 40.921 1.00 20.95 312 PHE A N 1
ATOM 2385 C CA . PHE A 1 312 ? -30.700 -36.166 41.725 1.00 20.95 312 PHE A CA 1
ATOM 2386 C C . PHE A 1 312 ? -29.686 -37.098 40.992 1.00 20.95 312 PHE A C 1
ATOM 2388 O O . PHE A 1 312 ? -29.805 -37.254 39.783 1.00 20.95 312 PHE A O 1
ATOM 2395 N N . GLY A 1 313 ? -28.526 -37.479 41.572 1.00 21.34 313 GLY A N 1
ATOM 2396 C CA . GLY A 1 313 ? -28.215 -38.769 42.253 1.00 21.34 313 GLY A CA 1
ATOM 2397 C C . GLY A 1 313 ? -28.146 -39.960 41.268 1.00 21.34 313 GLY A C 1
ATOM 2398 O O . GLY A 1 313 ? -29.128 -40.188 40.587 1.00 21.34 313 GLY A O 1
ATOM 2399 N N . GLY A 1 314 ? -27.094 -40.764 41.040 1.00 21.06 314 GLY A N 1
ATOM 2400 C CA . GLY A 1 314 ? -25.981 -41.310 41.837 1.00 21.06 314 GLY A CA 1
ATOM 2401 C C . GLY A 1 314 ? -26.069 -42.859 41.793 1.00 21.06 314 GLY A C 1
ATOM 2402 O O . GLY A 1 314 ? -27.183 -43.346 41.933 1.00 21.06 314 GLY A O 1
ATOM 2403 N N . VAL A 1 315 ? -24.958 -43.608 41.580 1.00 22.66 315 VAL A N 1
ATOM 2404 C CA . VAL A 1 315 ? -24.608 -44.944 42.175 1.00 22.66 315 VAL A CA 1
ATOM 2405 C C . VAL A 1 315 ? -23.575 -45.787 41.358 1.00 22.66 315 VAL A C 1
ATOM 2407 O O . VAL A 1 315 ? -23.765 -46.100 40.189 1.00 22.66 315 VAL A O 1
ATOM 2410 N N . SER A 1 316 ? -22.527 -46.205 42.095 1.00 24.30 316 SER A N 1
ATOM 2411 C CA . SER A 1 316 ? -21.659 -47.416 42.062 1.00 24.30 316 SER A CA 1
ATOM 2412 C C . SER A 1 316 ? -20.574 -47.697 41.001 1.00 24.30 316 SER A C 1
ATOM 2414 O O . SER A 1 316 ? -20.831 -47.826 39.810 1.00 24.30 316 SER A O 1
ATOM 2416 N N . ALA A 1 317 ? -19.378 -47.981 41.541 1.00 23.47 317 ALA A N 1
ATOM 2417 C CA . ALA A 1 317 ? -18.271 -48.775 40.991 1.00 23.47 317 ALA A CA 1
ATOM 2418 C C . ALA A 1 317 ? -18.166 -50.131 41.737 1.00 23.47 317 ALA A C 1
ATOM 2420 O O . ALA A 1 317 ? -18.819 -50.302 42.770 1.00 23.47 317 ALA A O 1
ATOM 2421 N N . PRO A 1 318 ? -17.273 -51.045 41.305 1.00 28.00 318 PRO A N 1
ATOM 2422 C CA . PRO A 1 318 ? -16.337 -51.635 42.271 1.00 28.00 318 PRO A CA 1
ATOM 2423 C C . PRO A 1 318 ? -14.881 -51.739 41.768 1.00 28.00 318 PRO A C 1
ATOM 2425 O O . PRO A 1 318 ? -14.586 -51.606 40.583 1.00 28.00 318 PRO A O 1
ATOM 2428 N N . ALA A 1 319 ? -13.975 -51.952 42.727 1.00 23.38 319 ALA A N 1
ATOM 2429 C CA . ALA A 1 319 ? -12.516 -51.842 42.654 1.00 23.38 319 ALA A CA 1
ATOM 2430 C C . ALA A 1 319 ? -11.773 -53.191 42.810 1.00 23.38 319 ALA A C 1
ATOM 2432 O O . ALA A 1 319 ? -12.335 -54.133 43.360 1.00 23.38 319 ALA A O 1
ATOM 2433 N N . ALA A 1 320 ? -10.483 -53.222 42.430 1.00 23.70 320 ALA A N 1
ATOM 2434 C CA . ALA A 1 320 ? -9.413 -54.095 42.967 1.00 23.70 320 ALA A CA 1
ATOM 2435 C C . ALA A 1 320 ? -8.019 -53.487 42.612 1.00 23.70 320 ALA A C 1
ATOM 2437 O O . ALA A 1 320 ? -7.715 -53.342 41.432 1.00 23.70 320 ALA A O 1
ATOM 2438 N N . THR A 1 321 ? -7.296 -52.822 43.540 1.00 26.50 321 THR A N 1
ATOM 2439 C CA . THR A 1 321 ? -6.070 -53.265 44.291 1.00 26.50 321 THR A CA 1
ATOM 2440 C C . THR A 1 321 ? -4.992 -53.937 43.412 1.00 26.50 321 THR A C 1
ATOM 2442 O O . THR A 1 321 ? -5.299 -54.980 42.855 1.00 26.50 321 THR A O 1
ATOM 2445 N N . GLY A 1 322 ? -3.737 -53.497 43.189 1.00 23.88 322 GLY A N 1
ATOM 2446 C CA . GLY A 1 322 ? -2.616 -52.868 43.949 1.00 23.88 322 GLY A CA 1
ATOM 2447 C C . GLY A 1 322 ? -1.308 -53.646 43.559 1.00 23.88 322 GLY A C 1
ATOM 2448 O O . GLY A 1 322 ? -1.476 -54.689 42.927 1.00 23.88 322 GLY A O 1
ATOM 2449 N N . PRO A 1 323 ? -0.034 -53.282 43.882 1.00 33.41 323 PRO A N 1
ATOM 2450 C CA . PRO A 1 323 ? 0.530 -52.131 44.600 1.00 33.41 323 PRO A CA 1
ATOM 2451 C C . PRO A 1 323 ? 1.546 -51.300 43.762 1.00 33.41 323 PRO A C 1
ATOM 2453 O O . PRO A 1 323 ? 1.928 -51.670 42.654 1.00 33.41 323 PRO A O 1
ATOM 2456 N N . GLY A 1 324 ? 1.968 -50.148 44.293 1.00 25.75 324 GLY A N 1
ATOM 2457 C CA . GLY A 1 324 ? 2.776 -49.155 43.580 1.00 25.75 324 GLY A CA 1
ATOM 2458 C C . GLY A 1 324 ? 4.258 -49.088 43.944 1.00 25.75 324 GLY A C 1
ATOM 2459 O O . GLY A 1 324 ? 4.698 -49.712 44.901 1.00 25.75 324 GLY A O 1
ATOM 2460 N N . THR A 1 325 ? 4.965 -48.224 43.210 1.00 26.83 325 THR A N 1
ATOM 2461 C CA . THR A 1 325 ? 6.156 -47.484 43.657 1.00 26.83 325 THR A CA 1
ATOM 2462 C C . THR A 1 325 ? 6.257 -46.200 42.821 1.00 26.83 325 THR A C 1
ATOM 2464 O O . THR A 1 325 ? 6.163 -46.251 41.596 1.00 26.83 325 THR A O 1
ATOM 2467 N N . SER A 1 326 ? 6.406 -45.048 43.473 1.00 28.42 326 SER A N 1
ATOM 2468 C CA . SER A 1 326 ? 6.691 -43.739 42.861 1.00 28.42 326 SER A CA 1
ATOM 2469 C C . SER A 1 326 ? 8.113 -43.698 42.264 1.00 28.42 326 SER A C 1
ATOM 2471 O O . SER A 1 326 ? 8.986 -44.436 42.729 1.00 28.42 326 SER A O 1
ATOM 2473 N N . PRO A 1 327 ? 8.364 -42.880 41.219 1.00 30.03 327 PRO A N 1
ATOM 2474 C CA . PRO A 1 327 ? 8.852 -41.518 41.476 1.00 30.03 327 PRO A CA 1
ATOM 2475 C C . PRO A 1 327 ? 8.317 -40.443 40.501 1.00 30.03 327 PRO A C 1
ATOM 2477 O O . PRO A 1 327 ? 8.144 -40.674 39.307 1.00 30.03 327 PRO A O 1
ATOM 2480 N N . ASP A 1 328 ? 8.118 -39.236 41.025 1.00 24.67 328 ASP A N 1
ATOM 2481 C CA . ASP A 1 328 ? 8.022 -37.973 40.271 1.00 24.67 328 ASP A CA 1
ATOM 2482 C C . ASP A 1 328 ? 9.440 -37.397 40.023 1.00 24.67 328 ASP A C 1
ATOM 2484 O O . ASP A 1 328 ? 10.372 -37.806 40.724 1.00 24.67 328 ASP A O 1
ATOM 2488 N N . PRO A 1 329 ? 9.646 -36.349 39.191 1.00 44.75 329 PRO A N 1
ATOM 2489 C CA . PRO A 1 329 ? 8.820 -35.830 38.094 1.00 44.75 329 PRO A CA 1
ATOM 2490 C C . PRO A 1 329 ? 9.657 -35.486 36.820 1.00 44.75 329 PRO A C 1
ATOM 2492 O O . PRO A 1 329 ? 10.880 -35.567 36.799 1.00 44.75 329 PRO A O 1
ATOM 2495 N N . PHE A 1 330 ? 8.989 -35.025 35.754 1.00 34.69 330 PHE A N 1
ATOM 2496 C CA . PHE A 1 330 ? 9.558 -34.383 34.545 1.00 34.69 330 PHE A CA 1
ATOM 2497 C C . PHE A 1 330 ? 10.419 -35.225 33.581 1.00 34.69 330 PHE A C 1
ATOM 2499 O O . PHE A 1 330 ? 11.633 -35.072 33.498 1.00 34.69 330 PHE A O 1
ATOM 2506 N N . VAL A 1 331 ? 9.756 -35.918 32.649 1.00 29.86 331 VAL A N 1
ATOM 2507 C CA . VAL A 1 331 ? 10.233 -35.987 31.253 1.00 29.86 331 VAL A CA 1
ATOM 2508 C C . VAL A 1 331 ? 9.037 -35.758 30.330 1.00 29.86 331 VAL A C 1
ATOM 2510 O O . VAL A 1 331 ? 8.257 -36.669 30.049 1.00 29.86 331 VAL A O 1
ATOM 2513 N N . LYS A 1 332 ? 8.878 -34.523 29.836 1.00 30.27 332 LYS A N 1
ATOM 2514 C CA . LYS A 1 332 ? 8.066 -34.277 28.638 1.00 30.27 332 LYS A CA 1
ATOM 2515 C C . LYS A 1 332 ? 8.715 -35.071 27.504 1.00 30.27 332 LYS A C 1
ATOM 2517 O O . LYS A 1 332 ? 9.778 -34.695 27.025 1.00 30.27 332 LYS A O 1
ATOM 2522 N N . LYS A 1 333 ? 8.089 -36.171 27.080 1.00 27.31 333 LYS A N 1
ATOM 2523 C CA . LYS A 1 333 ? 8.418 -36.815 25.805 1.00 27.31 333 LYS A CA 1
ATOM 2524 C C . LYS A 1 333 ? 8.174 -35.788 24.699 1.00 27.31 333 LYS A C 1
ATOM 2526 O O . LYS A 1 333 ? 7.025 -35.485 24.383 1.00 27.31 333 LYS A O 1
ATOM 2531 N N . GLU A 1 334 ? 9.248 -35.236 24.142 1.00 32.16 334 GLU A N 1
ATOM 2532 C CA . GLU A 1 334 ? 9.184 -34.448 22.915 1.00 32.16 334 GLU A CA 1
ATOM 2533 C C . GLU A 1 334 ? 8.594 -35.323 21.808 1.00 32.16 334 GLU A C 1
ATOM 2535 O O . GLU A 1 334 ? 9.163 -36.331 21.381 1.00 32.16 334 GLU A O 1
ATOM 2540 N N . LYS A 1 335 ? 7.402 -34.939 21.360 1.00 30.56 335 LYS A N 1
ATOM 2541 C CA . LYS A 1 335 ? 6.765 -35.478 20.167 1.00 30.56 335 LYS A CA 1
ATOM 2542 C C . LYS A 1 335 ? 7.648 -35.033 18.993 1.00 30.56 335 LYS A C 1
ATOM 2544 O O . LYS A 1 335 ? 7.595 -33.872 18.610 1.00 30.56 335 LYS A O 1
ATOM 2549 N N . LYS A 1 336 ? 8.508 -35.912 18.459 1.00 32.78 336 LYS A N 1
ATOM 2550 C CA . LYS A 1 336 ? 9.267 -35.634 17.225 1.00 32.78 336 LYS A CA 1
ATOM 2551 C C . LYS A 1 336 ? 8.275 -35.455 16.075 1.00 32.78 336 LYS A C 1
ATOM 2553 O O . LYS A 1 336 ? 7.834 -36.428 15.467 1.00 32.78 336 LYS A O 1
ATOM 2558 N N . THR A 1 337 ? 7.897 -34.213 15.806 1.00 42.66 337 THR A N 1
ATOM 2559 C CA . THR A 1 337 ? 7.117 -33.818 14.635 1.00 42.66 337 THR A CA 1
ATOM 2560 C C . THR A 1 337 ? 7.938 -34.159 13.392 1.00 42.66 337 THR A C 1
ATOM 2562 O O . THR A 1 337 ? 9.085 -33.736 13.250 1.00 42.66 337 THR A O 1
ATOM 2565 N N . LYS A 1 338 ? 7.392 -34.993 12.505 1.00 53.94 338 LYS A N 1
ATOM 2566 C CA . LYS A 1 338 ? 8.058 -35.411 11.266 1.00 53.94 338 LYS A CA 1
ATOM 2567 C C . LYS A 1 338 ? 8.126 -34.198 10.326 1.00 53.94 338 LYS A C 1
ATOM 2569 O O . LYS A 1 338 ? 7.101 -33.789 9.794 1.00 53.94 338 LYS A O 1
ATOM 2574 N N . LEU A 1 339 ? 9.310 -33.597 10.175 1.00 65.44 339 LEU A N 1
ATOM 2575 C CA . LEU A 1 339 ? 9.539 -32.425 9.316 1.00 65.44 339 LEU A CA 1
ATOM 2576 C C . LEU A 1 339 ? 9.128 -32.710 7.860 1.00 65.44 339 LEU A C 1
ATOM 2578 O O . LEU A 1 339 ? 9.428 -33.781 7.328 1.00 65.44 339 LEU A O 1
ATOM 2582 N N . LEU A 1 340 ? 8.467 -31.746 7.213 1.00 70.69 340 LEU A N 1
ATOM 2583 C CA . LEU A 1 340 ? 7.986 -31.873 5.833 1.00 70.69 340 LEU A CA 1
ATOM 2584 C C . LEU A 1 340 ? 9.149 -31.862 4.826 1.00 70.69 340 LEU A C 1
ATOM 2586 O O . LEU A 1 340 ? 10.203 -31.281 5.079 1.00 70.69 340 LEU A O 1
ATOM 2590 N N . SER A 1 341 ? 8.958 -32.456 3.648 1.00 71.25 341 SER A N 1
ATOM 2591 C CA . SER A 1 341 ? 9.916 -32.348 2.538 1.00 71.25 341 SER A CA 1
ATOM 2592 C C . SER A 1 341 ? 9.936 -30.927 1.949 1.00 71.25 341 SER A C 1
ATOM 2594 O O . SER A 1 341 ? 8.893 -30.275 1.910 1.00 71.25 341 SER A O 1
ATOM 2596 N N . PRO A 1 342 ? 11.095 -30.420 1.487 1.00 70.62 342 PRO A N 1
ATOM 2597 C CA . PRO A 1 342 ? 11.217 -29.049 1.007 1.00 70.62 342 PRO A CA 1
ATOM 2598 C C . PRO A 1 342 ? 10.397 -28.832 -0.278 1.00 70.62 342 PRO A C 1
ATOM 2600 O O . PRO A 1 342 ? 10.390 -29.699 -1.151 1.00 70.62 342 PRO A O 1
ATOM 2603 N N . PRO A 1 343 ? 9.753 -27.661 -0.441 1.00 62.19 343 PRO A N 1
ATOM 2604 C CA . PRO A 1 343 ? 8.832 -27.397 -1.551 1.00 62.19 343 PRO A CA 1
ATOM 2605 C C . PRO A 1 343 ? 9.526 -27.215 -2.910 1.00 62.19 343 PRO A C 1
ATOM 2607 O O . PRO A 1 343 ? 8.876 -27.288 -3.946 1.00 62.19 343 PRO A O 1
ATOM 2610 N N . ASN A 1 344 ? 10.839 -26.964 -2.921 1.00 64.62 344 ASN A N 1
ATOM 2611 C CA . ASN A 1 344 ? 11.617 -26.687 -4.127 1.00 64.62 344 ASN A CA 1
ATOM 2612 C C . ASN A 1 344 ? 12.826 -27.624 -4.217 1.00 64.62 344 ASN A C 1
ATOM 2614 O O . ASN A 1 344 ? 13.519 -27.851 -3.225 1.00 64.62 344 ASN A O 1
ATOM 2618 N N . THR A 1 345 ? 13.125 -28.112 -5.422 1.00 59.94 345 THR A N 1
ATOM 2619 C CA . THR A 1 345 ? 14.343 -28.888 -5.696 1.00 59.94 345 THR A CA 1
ATOM 2620 C C . THR A 1 345 ? 15.587 -27.991 -5.704 1.00 59.94 345 THR A C 1
ATOM 2622 O O . THR A 1 345 ? 15.503 -26.838 -6.147 1.00 59.94 345 THR A O 1
ATOM 2625 N N . PRO A 1 346 ? 16.762 -28.498 -5.286 1.00 65.50 346 PRO A N 1
ATOM 2626 C CA . PRO A 1 346 ? 17.997 -27.721 -5.285 1.00 65.50 346 PRO A CA 1
ATOM 2627 C C . PRO A 1 346 ? 18.380 -27.256 -6.693 1.00 65.50 346 PRO A C 1
ATOM 2629 O O . PRO A 1 346 ? 18.231 -27.979 -7.678 1.00 65.50 346 PRO A O 1
ATOM 2632 N N . VAL A 1 347 ? 18.905 -26.034 -6.793 1.00 66.31 347 VAL A N 1
ATOM 2633 C CA . VAL A 1 347 ? 19.293 -25.441 -8.078 1.00 66.31 347 VAL A CA 1
ATOM 2634 C C . VAL A 1 347 ? 20.747 -25.786 -8.363 1.00 66.31 347 VAL A C 1
ATOM 2636 O O . VAL A 1 347 ? 21.649 -25.243 -7.722 1.00 66.31 347 VAL A O 1
ATOM 2639 N N . VAL A 1 348 ? 20.972 -26.672 -9.335 1.00 66.69 348 VAL A N 1
ATOM 2640 C CA . VAL A 1 348 ? 22.304 -27.132 -9.750 1.00 66.69 348 VAL A CA 1
ATOM 2641 C C . VAL A 1 348 ? 22.751 -26.409 -11.020 1.00 66.69 348 VAL A C 1
ATOM 2643 O O . VAL A 1 348 ? 22.037 -26.358 -12.018 1.00 66.69 348 VAL A O 1
ATOM 2646 N N . TYR A 1 349 ? 23.965 -25.867 -10.996 1.00 68.81 349 TYR A N 1
ATOM 2647 C CA . TYR A 1 349 ? 24.634 -25.264 -12.144 1.00 68.81 349 TYR A CA 1
ATOM 2648 C C . TYR A 1 349 ? 25.834 -26.127 -12.528 1.00 68.81 349 TYR A C 1
ATOM 2650 O O . TYR A 1 349 ? 26.869 -26.093 -11.858 1.00 68.81 349 TYR A O 1
ATOM 2658 N N . SER A 1 350 ? 25.713 -26.875 -13.622 1.00 58.00 350 SER A N 1
ATOM 2659 C CA . SER A 1 350 ? 26.834 -27.600 -14.216 1.00 58.00 350 SER A CA 1
ATOM 2660 C C . SER A 1 350 ? 27.566 -26.712 -15.231 1.00 58.00 350 SER A C 1
ATOM 2662 O O . SER A 1 350 ? 26.959 -26.028 -16.056 1.00 58.00 350 SER A O 1
ATOM 2664 N N . TYR A 1 351 ? 28.899 -26.699 -15.176 1.00 62.28 351 TYR A N 1
ATOM 2665 C CA . TYR A 1 351 ? 29.768 -25.940 -16.085 1.00 62.28 351 TYR A CA 1
ATOM 2666 C C . TYR A 1 351 ? 30.379 -26.849 -17.166 1.00 62.28 351 TYR A C 1
ATOM 2668 O O . TYR A 1 351 ? 31.565 -26.751 -17.493 1.00 62.28 351 TYR A O 1
ATOM 2676 N N . ARG A 1 352 ? 29.578 -27.761 -17.735 1.00 45.59 352 ARG A N 1
ATOM 2677 C CA . ARG A 1 352 ? 30.007 -28.663 -18.817 1.00 45.59 352 ARG A CA 1
ATOM 2678 C C . ARG A 1 352 ? 29.687 -28.014 -20.170 1.00 45.59 352 ARG A C 1
ATOM 2680 O O . ARG A 1 352 ? 28.527 -27.771 -20.460 1.00 45.59 352 ARG A O 1
ATOM 2687 N N . SER A 1 353 ? 30.717 -27.719 -20.971 1.00 46.56 353 SER A N 1
ATOM 2688 C CA . SER A 1 353 ? 30.617 -27.237 -22.366 1.00 46.56 353 SER A CA 1
ATOM 2689 C C . SER A 1 353 ? 29.675 -26.030 -22.585 1.00 46.56 353 SER A C 1
ATOM 2691 O O . SER A 1 353 ? 28.518 -26.146 -22.980 1.00 46.56 353 SER A O 1
ATOM 2693 N N . MET A 1 354 ? 30.169 -24.819 -22.310 1.00 38.69 354 MET A N 1
ATOM 2694 C CA . MET A 1 354 ? 29.377 -23.581 -22.319 1.00 38.69 354 MET A CA 1
ATOM 2695 C C . MET A 1 354 ? 29.340 -22.927 -23.718 1.00 38.69 354 MET A C 1
ATOM 2697 O O . MET A 1 354 ? 30.009 -21.921 -23.954 1.00 38.69 354 MET A O 1
ATOM 2701 N N . GLY A 1 355 ? 28.559 -23.509 -24.635 1.00 43.62 355 GLY A N 1
ATOM 2702 C CA . GLY A 1 355 ? 28.488 -23.136 -26.059 1.00 43.62 355 GLY A CA 1
ATOM 2703 C C . GLY A 1 355 ? 27.513 -22.020 -26.475 1.00 43.62 355 GLY A C 1
ATOM 2704 O O . GLY A 1 355 ? 27.390 -21.770 -27.665 1.00 43.62 355 GLY A O 1
ATOM 2705 N N . SER A 1 356 ? 26.817 -21.313 -25.574 1.00 50.75 356 SER A N 1
ATOM 2706 C CA . SER A 1 356 ? 25.916 -20.219 -26.000 1.00 50.75 356 SER A CA 1
ATOM 2707 C C . SER A 1 356 ? 26.184 -18.911 -25.260 1.00 50.75 356 SER A C 1
ATOM 2709 O O . SER A 1 356 ? 25.903 -18.763 -24.066 1.00 50.75 356 SER A O 1
ATOM 2711 N N . TRP A 1 357 ? 26.725 -17.941 -26.002 1.00 49.19 357 TRP A N 1
ATOM 2712 C CA . TRP A 1 357 ? 26.997 -16.555 -25.596 1.00 49.19 357 TRP A CA 1
ATOM 2713 C C . TRP A 1 357 ? 25.788 -15.883 -24.911 1.00 49.19 357 TRP A C 1
ATOM 2715 O O . TRP A 1 357 ? 25.943 -15.164 -23.922 1.00 49.19 357 TRP A O 1
ATOM 2725 N N . HIS A 1 358 ? 24.570 -16.241 -25.324 1.00 49.31 358 HIS A N 1
ATOM 2726 C CA . HIS A 1 358 ? 23.313 -15.750 -24.756 1.00 49.31 358 HIS A CA 1
ATOM 2727 C C . HIS A 1 358 ? 23.124 -16.103 -23.271 1.00 49.31 358 HIS A C 1
ATOM 2729 O O . HIS A 1 358 ? 22.623 -15.282 -22.501 1.00 49.31 358 HIS A O 1
ATOM 2735 N N . ASN A 1 359 ? 23.573 -17.282 -22.822 1.00 51.41 359 ASN A N 1
ATOM 2736 C CA . ASN A 1 359 ? 23.476 -17.662 -21.407 1.00 51.41 359 ASN A CA 1
ATOM 2737 C C . ASN A 1 359 ? 24.515 -16.939 -20.538 1.00 51.41 359 ASN A C 1
ATOM 2739 O O . ASN A 1 359 ? 24.214 -16.593 -19.393 1.00 51.41 359 ASN A O 1
ATOM 2743 N N . LYS A 1 360 ? 25.698 -16.621 -21.087 1.00 54.62 360 LYS A N 1
ATOM 2744 C CA . LYS A 1 360 ? 26.690 -15.764 -20.410 1.00 54.62 360 LYS A CA 1
ATOM 2745 C C . LYS A 1 360 ? 26.130 -14.357 -20.189 1.00 54.62 360 LYS A C 1
ATOM 2747 O O . LYS A 1 360 ? 26.228 -13.833 -19.080 1.00 54.62 360 LYS A O 1
ATOM 2752 N N . ILE A 1 361 ? 25.456 -13.802 -21.197 1.00 56.41 361 ILE A N 1
ATOM 2753 C CA . ILE A 1 361 ? 24.785 -12.498 -21.112 1.00 56.41 361 ILE A CA 1
ATOM 2754 C C . ILE A 1 361 ? 23.624 -12.534 -20.119 1.00 56.41 361 ILE A C 1
ATOM 2756 O O . ILE A 1 361 ? 23.549 -11.665 -19.259 1.00 56.41 361 ILE A O 1
ATOM 2760 N N . ARG A 1 362 ? 22.747 -13.547 -20.159 1.00 58.06 362 ARG A N 1
ATOM 2761 C CA . ARG A 1 362 ? 21.610 -13.659 -19.222 1.00 58.06 362 ARG A CA 1
ATOM 2762 C C . ARG A 1 362 ? 22.051 -13.733 -17.763 1.00 58.06 362 ARG A C 1
ATOM 2764 O O . ARG A 1 362 ? 21.482 -13.048 -16.914 1.00 58.06 362 ARG A O 1
ATOM 2771 N N . ILE A 1 363 ? 23.057 -14.556 -17.460 1.00 56.28 363 ILE A N 1
ATOM 2772 C CA . ILE A 1 363 ? 23.608 -14.682 -16.103 1.00 56.28 363 ILE A CA 1
ATOM 2773 C C . ILE A 1 363 ? 24.310 -13.377 -15.699 1.00 56.28 363 ILE A C 1
ATOM 2775 O O . ILE A 1 363 ? 24.141 -12.918 -14.566 1.00 56.28 363 ILE A O 1
ATOM 2779 N N . GLY A 1 364 ? 25.034 -12.749 -16.631 1.00 55.47 364 GLY A N 1
ATOM 2780 C CA . GLY A 1 364 ? 25.632 -11.424 -16.466 1.00 55.47 364 GLY A CA 1
ATOM 2781 C C . GLY A 1 364 ? 24.596 -10.348 -16.141 1.00 55.47 364 GLY A C 1
ATOM 2782 O O . GLY A 1 364 ? 24.740 -9.665 -15.134 1.00 55.47 364 GLY A O 1
ATOM 2783 N N . LEU A 1 365 ? 23.499 -10.260 -16.900 1.00 55.34 365 LEU A N 1
ATOM 2784 C CA . LEU A 1 365 ? 22.408 -9.306 -16.684 1.00 55.34 365 LEU A CA 1
ATOM 2785 C C . LEU A 1 365 ? 21.671 -9.542 -15.366 1.00 55.34 365 LEU A C 1
ATOM 2787 O O . LEU A 1 365 ? 21.313 -8.580 -14.694 1.00 55.34 365 LEU A O 1
ATOM 2791 N N . ARG A 1 366 ? 21.449 -10.799 -14.955 1.00 54.56 366 ARG A N 1
ATOM 2792 C CA . ARG A 1 366 ? 20.836 -11.092 -13.645 1.00 54.56 366 ARG A CA 1
ATOM 2793 C C . ARG A 1 366 ? 21.738 -10.646 -12.497 1.00 54.56 366 ARG A C 1
ATOM 2795 O O . ARG A 1 366 ? 21.248 -10.031 -11.550 1.00 54.56 366 ARG A O 1
ATOM 2802 N N . LYS A 1 367 ? 23.049 -10.894 -12.598 1.00 50.81 367 LYS A N 1
ATOM 2803 C CA . LYS A 1 367 ? 24.042 -10.371 -11.646 1.00 50.81 367 LYS A CA 1
ATOM 2804 C C . LYS A 1 367 ? 24.080 -8.842 -11.677 1.00 50.81 367 LYS A C 1
ATOM 2806 O O . LYS A 1 367 ? 24.064 -8.223 -10.623 1.00 50.81 367 LYS A O 1
ATOM 2811 N N . TYR A 1 368 ? 24.041 -8.232 -12.857 1.00 52.56 368 TYR A N 1
ATOM 2812 C CA . TYR A 1 368 ? 24.092 -6.784 -13.054 1.00 52.56 368 TYR A CA 1
ATOM 2813 C C . TYR A 1 368 ? 22.844 -6.062 -12.515 1.00 52.56 368 TYR A C 1
ATOM 2815 O O . TYR A 1 368 ? 22.960 -5.080 -11.790 1.00 52.56 368 TYR A O 1
ATOM 2823 N N . LYS A 1 369 ? 21.645 -6.618 -12.730 1.00 53.06 369 LYS A N 1
ATOM 2824 C CA . LYS A 1 369 ? 20.382 -6.148 -12.129 1.00 53.06 369 LYS A CA 1
ATOM 2825 C C . LYS A 1 369 ? 20.387 -6.272 -10.601 1.00 53.06 369 LYS A C 1
ATOM 2827 O O . LYS A 1 369 ? 19.761 -5.465 -9.916 1.00 53.06 369 LYS A O 1
ATOM 2832 N N . ARG A 1 370 ? 21.089 -7.275 -10.061 1.00 53.66 370 ARG A N 1
ATOM 2833 C CA . ARG A 1 370 ? 21.332 -7.420 -8.619 1.00 53.66 370 ARG A CA 1
ATOM 2834 C C . ARG A 1 370 ? 22.328 -6.359 -8.123 1.00 53.66 370 ARG A C 1
ATOM 2836 O O . ARG A 1 370 ? 22.073 -5.755 -7.092 1.00 53.66 370 ARG A O 1
ATOM 2843 N N . TYR A 1 371 ? 23.383 -6.058 -8.885 1.00 52.03 371 TYR A N 1
ATOM 2844 C CA . TYR A 1 371 ? 24.344 -4.985 -8.591 1.00 52.03 371 TYR A CA 1
ATOM 2845 C C . TYR A 1 371 ? 23.727 -3.579 -8.632 1.00 52.03 371 TYR A C 1
ATOM 2847 O O . TYR A 1 371 ? 24.013 -2.802 -7.732 1.00 52.03 371 TYR A O 1
ATOM 2855 N N . ILE A 1 372 ? 22.848 -3.264 -9.590 1.00 57.97 372 ILE A N 1
ATOM 2856 C CA . ILE A 1 372 ? 22.125 -1.975 -9.644 1.00 57.97 372 ILE A CA 1
ATOM 2857 C C . ILE A 1 372 ? 21.238 -1.791 -8.404 1.00 57.97 372 ILE A C 1
ATOM 2859 O O . ILE A 1 372 ? 21.226 -0.717 -7.809 1.00 57.97 372 ILE A O 1
ATOM 2863 N N . ARG A 1 373 ? 20.536 -2.849 -7.973 1.00 53.59 373 ARG A N 1
ATOM 2864 C CA . ARG A 1 373 ? 19.744 -2.827 -6.729 1.00 53.59 373 ARG A CA 1
ATOM 2865 C C . ARG A 1 373 ? 20.613 -2.641 -5.484 1.00 53.59 373 ARG A C 1
ATOM 2867 O O . ARG A 1 373 ? 20.224 -1.935 -4.568 1.00 53.59 373 ARG A O 1
ATOM 2874 N N . LEU A 1 374 ? 21.794 -3.254 -5.469 1.00 50.06 374 LEU A N 1
ATOM 2875 C CA . LEU A 1 374 ? 22.729 -3.218 -4.345 1.00 50.06 374 LEU A CA 1
ATOM 2876 C C . LEU A 1 374 ? 23.500 -1.894 -4.237 1.00 50.06 374 LEU A C 1
ATOM 2878 O O . LEU A 1 374 ? 23.748 -1.417 -3.132 1.00 50.06 374 LEU A O 1
ATOM 2882 N N . LEU A 1 375 ? 23.973 -1.351 -5.355 1.00 50.03 375 LEU A N 1
ATOM 2883 C CA . LEU A 1 375 ? 24.939 -0.250 -5.404 1.00 50.03 375 LEU A CA 1
ATOM 2884 C C . LEU A 1 375 ? 24.346 1.076 -5.915 1.00 50.03 375 LEU A C 1
ATOM 2886 O O . LEU A 1 375 ? 25.041 2.088 -5.923 1.00 50.03 375 LEU A O 1
ATOM 2890 N N . GLY A 1 376 ? 23.064 1.092 -6.290 1.00 53.56 376 GLY A N 1
ATOM 2891 C CA . GLY A 1 376 ? 22.382 2.265 -6.829 1.00 53.56 376 GLY A CA 1
ATOM 2892 C C . GLY A 1 376 ? 22.620 2.482 -8.333 1.00 53.56 376 GLY A C 1
ATOM 2893 O O . GLY A 1 376 ? 23.384 1.750 -8.973 1.00 53.56 376 GLY A O 1
ATOM 2894 N N . PRO A 1 377 ? 21.964 3.497 -8.930 1.00 56.06 377 PRO A N 1
ATOM 2895 C CA . PRO A 1 377 ? 22.021 3.765 -10.370 1.00 56.06 377 PRO A CA 1
ATOM 2896 C C . PRO A 1 377 ? 23.411 4.184 -10.867 1.00 56.06 377 PRO A C 1
ATOM 2898 O O . PRO A 1 377 ? 23.677 4.104 -12.060 1.00 56.06 377 PRO A O 1
ATOM 2901 N N . SER A 1 378 ? 24.340 4.549 -9.981 1.00 51.31 378 SER A N 1
ATOM 2902 C CA . SER A 1 378 ? 25.739 4.832 -10.331 1.00 51.31 378 SER A CA 1
ATOM 2903 C C . SER A 1 378 ? 26.454 3.633 -10.970 1.00 51.31 378 SER A C 1
ATOM 2905 O O . SER A 1 378 ? 27.411 3.811 -11.720 1.00 51.31 378 SER A O 1
ATOM 2907 N N . VAL A 1 379 ? 25.958 2.406 -10.762 1.00 56.81 379 VAL A N 1
ATOM 2908 C CA . VAL A 1 379 ? 26.518 1.209 -11.408 1.00 56.81 379 VAL A CA 1
ATOM 2909 C C . VAL A 1 379 ? 26.176 1.100 -12.894 1.00 56.81 379 VAL A C 1
ATOM 2911 O O . VAL A 1 379 ? 26.857 0.384 -13.634 1.00 56.81 379 VAL A O 1
ATOM 2914 N N . ILE A 1 380 ? 25.187 1.871 -13.358 1.00 61.81 380 ILE A N 1
ATOM 2915 C CA . ILE A 1 380 ? 24.803 1.993 -14.774 1.00 61.81 380 ILE A CA 1
ATOM 2916 C C . ILE A 1 380 ? 25.966 2.538 -15.617 1.00 61.81 380 ILE A C 1
ATOM 2918 O O . ILE A 1 380 ? 26.115 2.170 -16.780 1.00 61.81 380 ILE A O 1
ATOM 2922 N N . PHE A 1 381 ? 26.861 3.323 -15.012 1.00 59.19 381 PHE A N 1
ATOM 2923 C CA . PHE A 1 381 ? 28.011 3.893 -15.707 1.00 59.19 381 PHE A CA 1
ATOM 2924 C C . PHE A 1 381 ? 29.142 2.892 -15.978 1.00 59.19 381 PHE A C 1
ATOM 2926 O O . PHE A 1 381 ? 29.932 3.141 -16.874 1.00 59.19 381 PHE A O 1
ATOM 2933 N N . TYR A 1 382 ? 29.219 1.743 -15.295 1.00 63.09 382 TYR A N 1
ATOM 2934 C CA . TYR A 1 382 ? 30.305 0.765 -15.498 1.00 63.09 382 TYR A CA 1
ATOM 2935 C C . TYR A 1 382 ? 30.309 0.090 -16.880 1.00 63.09 382 TYR A C 1
ATOM 2937 O O . TYR A 1 382 ? 31.364 0.019 -17.499 1.00 63.09 382 TYR A O 1
ATOM 2945 N N . PRO A 1 383 ? 29.189 -0.438 -17.411 1.00 60.47 383 PRO A N 1
ATOM 2946 C CA . PRO A 1 383 ? 29.174 -0.936 -18.779 1.00 60.47 383 PRO A CA 1
ATOM 2947 C C . PRO A 1 383 ? 29.289 0.213 -19.773 1.00 60.47 383 PRO A C 1
ATOM 2949 O O . PRO A 1 383 ? 29.865 0.005 -20.827 1.00 60.47 383 PRO A O 1
ATOM 2952 N N . LEU A 1 384 ? 28.799 1.415 -19.443 1.00 60.00 384 LEU A N 1
ATOM 2953 C CA . LEU A 1 384 ? 28.928 2.583 -20.310 1.00 60.00 384 LEU A CA 1
ATOM 2954 C C . LEU A 1 384 ? 30.398 2.983 -20.467 1.00 60.00 384 LEU A C 1
ATOM 2956 O O . LEU A 1 384 ? 30.834 3.209 -21.586 1.00 60.00 384 LEU A O 1
ATOM 2960 N N . THR A 1 385 ? 31.179 2.981 -19.382 1.00 59.72 385 THR A N 1
ATOM 2961 C CA . THR A 1 385 ? 32.625 3.219 -19.429 1.00 59.72 385 THR A CA 1
ATOM 2962 C C . THR A 1 385 ? 33.340 2.080 -20.142 1.00 59.72 385 THR A C 1
ATOM 2964 O O . THR A 1 385 ? 34.158 2.352 -21.005 1.00 59.72 385 THR A O 1
ATOM 2967 N N . ILE A 1 386 ? 32.998 0.812 -19.883 1.00 63.22 386 ILE A N 1
ATOM 2968 C CA . ILE A 1 386 ? 33.587 -0.342 -20.590 1.00 63.22 386 ILE A CA 1
ATOM 2969 C C . ILE A 1 386 ? 33.270 -0.318 -22.094 1.00 63.22 386 ILE A C 1
ATOM 2971 O O . ILE A 1 386 ? 34.141 -0.644 -22.891 1.00 63.22 386 ILE A O 1
ATOM 2975 N N . ILE A 1 387 ? 32.059 0.076 -22.498 1.00 64.50 387 ILE A N 1
ATOM 2976 C CA . ILE A 1 387 ? 31.663 0.242 -23.905 1.00 64.50 387 ILE A CA 1
ATOM 2977 C C . ILE A 1 387 ? 32.404 1.432 -24.512 1.00 64.50 387 ILE A C 1
ATOM 2979 O O . ILE A 1 387 ? 32.959 1.283 -25.594 1.00 64.50 387 ILE A O 1
ATOM 2983 N N . MET A 1 388 ? 32.501 2.557 -23.793 1.00 56.41 388 MET A N 1
ATOM 2984 C CA . MET A 1 388 ? 33.304 3.713 -24.199 1.00 56.41 388 MET A CA 1
ATOM 2985 C C . MET A 1 388 ? 34.773 3.303 -24.414 1.00 56.41 388 MET A C 1
ATOM 2987 O O . MET A 1 388 ? 35.355 3.620 -25.446 1.00 56.41 388 MET A O 1
ATOM 2991 N N . PHE A 1 389 ? 35.349 2.502 -23.511 1.00 56.19 389 PHE A N 1
ATOM 2992 C CA . PHE A 1 389 ? 36.709 1.959 -23.610 1.00 56.19 389 PHE A CA 1
ATOM 2993 C C . PHE A 1 389 ? 36.870 0.904 -24.710 1.00 56.19 389 PHE A C 1
ATOM 2995 O O . PHE A 1 389 ? 37.888 0.893 -25.399 1.00 56.19 389 PHE A O 1
ATOM 3002 N N . GLY A 1 390 ? 35.860 0.061 -24.930 1.00 56.75 390 GLY A N 1
ATOM 3003 C CA . GLY A 1 390 ? 35.818 -0.913 -26.020 1.00 56.75 390 GLY A CA 1
ATOM 3004 C C . GLY A 1 390 ? 35.757 -0.247 -27.395 1.00 56.75 390 GLY A C 1
ATOM 3005 O O . GLY A 1 390 ? 36.418 -0.708 -28.320 1.00 56.75 390 GLY A O 1
ATOM 3006 N N . SER A 1 391 ? 35.049 0.882 -27.514 1.00 55.84 391 SER A N 1
ATOM 3007 C CA . SER A 1 391 ? 35.045 1.711 -28.726 1.00 55.84 391 SER A CA 1
ATOM 3008 C C . SER A 1 391 ? 36.342 2.506 -28.927 1.00 55.84 391 SER A C 1
ATOM 3010 O O . SER A 1 391 ? 36.707 2.788 -30.065 1.00 55.84 391 SER A O 1
ATOM 3012 N N . ILE A 1 392 ? 37.082 2.810 -27.853 1.00 52.75 392 ILE A N 1
ATOM 3013 C CA . ILE A 1 392 ? 38.393 3.488 -27.906 1.00 52.75 392 ILE A CA 1
ATOM 3014 C C . ILE A 1 392 ? 39.518 2.527 -28.331 1.00 52.75 392 ILE A C 1
ATOM 3016 O O . ILE A 1 392 ? 40.508 2.962 -28.913 1.00 52.75 392 ILE A O 1
ATOM 3020 N N . GLY A 1 393 ? 39.357 1.211 -28.143 1.00 49.78 393 GLY A N 1
ATOM 3021 C CA . GLY A 1 393 ? 40.291 0.200 -28.663 1.00 49.78 393 GLY A CA 1
ATOM 3022 C C . GLY A 1 393 ? 40.401 0.174 -30.196 1.00 49.78 393 GLY A C 1
ATOM 3023 O O . GLY A 1 393 ? 41.406 -0.298 -30.726 1.00 49.78 393 GLY A O 1
ATOM 3024 N N . LEU A 1 394 ? 39.409 0.735 -30.902 1.00 44.56 394 LEU A N 1
ATOM 3025 C CA . LEU A 1 394 ? 39.431 0.940 -32.356 1.00 44.56 394 LEU A CA 1
ATOM 3026 C C . LEU A 1 394 ? 40.083 2.279 -32.771 1.00 44.56 394 LEU A C 1
ATOM 3028 O O . LEU A 1 394 ? 40.320 2.497 -33.952 1.00 44.56 394 LEU A O 1
ATOM 3032 N N . TRP A 1 395 ? 40.420 3.143 -31.806 1.00 45.53 395 TRP A N 1
ATOM 3033 C CA . TRP A 1 395 ? 41.160 4.406 -31.964 1.00 45.53 395 TRP A CA 1
ATOM 3034 C C . TRP A 1 395 ? 42.632 4.260 -31.556 1.00 45.53 395 TRP A C 1
ATOM 3036 O O . TRP A 1 395 ? 43.273 5.177 -31.036 1.00 45.53 395 TRP A O 1
ATOM 3046 N N . ARG A 1 396 ? 43.197 3.070 -31.772 1.00 50.28 396 ARG A N 1
ATOM 3047 C CA . ARG A 1 396 ? 44.643 2.875 -31.690 1.00 50.28 396 ARG A CA 1
ATOM 3048 C C . ARG A 1 396 ? 45.285 3.914 -32.629 1.00 50.28 396 ARG A C 1
ATOM 3050 O O . ARG A 1 396 ? 44.967 3.899 -33.809 1.00 50.28 396 ARG A O 1
ATOM 3057 N N . LEU A 1 397 ? 46.170 4.758 -32.089 1.00 43.84 397 LEU A N 1
ATOM 3058 C CA . LEU A 1 397 ? 47.209 5.553 -32.777 1.00 43.84 397 LEU A CA 1
ATOM 3059 C C . LEU A 1 397 ? 47.188 7.099 -32.808 1.00 43.84 397 LEU A C 1
ATOM 3061 O O . LEU A 1 397 ? 48.184 7.624 -33.290 1.00 43.84 397 LEU A O 1
ATOM 3065 N N . LEU A 1 398 ? 46.254 7.866 -32.221 1.00 43.44 398 LEU A N 1
ATOM 3066 C CA . LEU A 1 398 ? 46.442 9.341 -32.147 1.00 43.44 398 LEU A CA 1
ATOM 3067 C C . LEU A 1 398 ? 46.101 9.987 -30.785 1.00 43.44 398 LEU A C 1
ATOM 3069 O O . LEU A 1 398 ? 44.984 10.409 -30.515 1.00 43.44 398 LEU A O 1
ATOM 3073 N N . TYR A 1 399 ? 47.130 10.069 -29.935 1.00 57.69 399 TYR A N 1
ATOM 3074 C CA . TYR A 1 399 ? 47.589 11.305 -29.277 1.00 57.69 399 TYR A CA 1
ATOM 3075 C C . TYR A 1 399 ? 46.553 12.211 -28.572 1.00 57.69 399 TYR A C 1
ATOM 3077 O O . TYR A 1 399 ? 46.410 13.376 -28.925 1.00 57.69 399 TYR A O 1
ATOM 3085 N N . VAL A 1 400 ? 45.900 11.752 -27.493 1.00 60.25 400 VAL A N 1
ATOM 3086 C CA . VAL A 1 400 ? 45.347 12.694 -26.496 1.00 60.25 400 VAL A CA 1
ATOM 3087 C C . VAL A 1 400 ? 45.620 12.198 -25.070 1.00 60.25 400 VAL A C 1
ATOM 3089 O O . VAL A 1 400 ? 44.947 11.277 -24.599 1.00 60.25 400 VAL A O 1
ATOM 3092 N N . PRO A 1 401 ? 46.560 12.808 -24.332 1.00 61.72 401 PRO A N 1
ATOM 3093 C CA . PRO A 1 401 ? 46.818 12.499 -22.917 1.00 61.72 401 PRO A CA 1
ATOM 3094 C C . PRO A 1 401 ? 45.614 12.744 -21.984 1.00 61.72 401 PRO A C 1
ATOM 3096 O O . PRO A 1 401 ? 45.565 12.229 -20.867 1.00 61.72 401 PRO A O 1
ATOM 3099 N N . GLY A 1 402 ? 44.577 13.426 -22.475 1.00 62.53 402 GLY A N 1
ATOM 3100 C CA . GLY A 1 402 ? 43.259 13.486 -21.843 1.00 62.53 402 GLY A CA 1
ATOM 3101 C C . GLY A 1 402 ? 42.561 12.125 -21.694 1.00 62.53 402 GLY A C 1
ATOM 3102 O O . GLY A 1 402 ? 41.754 11.964 -20.786 1.00 62.53 402 GLY A O 1
ATOM 3103 N N . THR A 1 403 ? 42.887 11.111 -22.503 1.00 68.81 403 THR A N 1
ATOM 3104 C CA . THR A 1 403 ? 42.275 9.772 -22.376 1.00 68.81 403 THR A CA 1
ATOM 3105 C C . THR A 1 403 ? 42.659 9.069 -21.073 1.00 68.81 403 THR A C 1
ATOM 3107 O O . THR A 1 403 ? 41.776 8.560 -20.383 1.00 68.81 403 THR A O 1
ATOM 3110 N N . LEU A 1 404 ? 43.938 9.104 -20.680 1.00 72.69 404 LEU A N 1
ATOM 3111 C CA . LEU A 1 404 ? 44.408 8.577 -19.390 1.00 72.69 404 LEU A CA 1
ATOM 3112 C C . LEU A 1 404 ? 43.821 9.357 -18.210 1.00 72.69 404 LEU A C 1
ATOM 3114 O O . LEU A 1 404 ? 43.447 8.771 -17.198 1.00 72.69 404 LEU A O 1
ATOM 3118 N N . PHE A 1 405 ? 43.663 10.672 -18.352 1.00 73.81 405 PHE A N 1
ATOM 3119 C CA . PHE A 1 405 ? 42.991 11.474 -17.334 1.00 73.81 405 PHE A CA 1
ATOM 3120 C C . PHE A 1 405 ? 41.528 11.051 -17.146 1.00 73.81 405 PHE A C 1
ATOM 3122 O O . PHE A 1 405 ? 41.083 10.841 -16.019 1.00 73.81 405 PHE A O 1
ATOM 3129 N N . ILE A 1 406 ? 40.787 10.843 -18.238 1.00 76.19 406 ILE A N 1
ATOM 3130 C CA . ILE A 1 406 ? 39.386 10.402 -18.196 1.00 76.19 406 ILE A CA 1
ATOM 3131 C C . ILE A 1 406 ? 39.264 8.984 -17.608 1.00 76.19 406 ILE A C 1
ATOM 3133 O O . ILE A 1 406 ? 38.325 8.710 -16.851 1.00 76.19 406 ILE A O 1
ATOM 3137 N N . THR A 1 407 ? 40.206 8.076 -17.893 1.00 76.75 407 THR A N 1
ATOM 3138 C CA . THR A 1 407 ? 40.208 6.721 -17.306 1.00 76.75 407 THR A CA 1
ATOM 3139 C C . THR A 1 407 ? 40.454 6.767 -15.802 1.00 76.75 407 THR A C 1
ATOM 3141 O O . THR A 1 407 ? 39.712 6.147 -15.039 1.00 76.75 407 THR A O 1
ATOM 3144 N N . MET A 1 408 ? 41.432 7.557 -15.355 1.00 81.12 408 MET A N 1
ATOM 3145 C CA . MET A 1 408 ? 41.737 7.715 -13.936 1.00 81.12 408 MET A CA 1
ATOM 3146 C C . MET A 1 408 ? 40.602 8.422 -13.196 1.00 81.12 408 MET A C 1
ATOM 3148 O O . MET A 1 408 ? 40.229 7.984 -12.110 1.00 81.12 408 MET A O 1
ATOM 3152 N N . LEU A 1 409 ? 39.989 9.450 -13.788 1.00 81.50 409 LEU A N 1
ATOM 3153 C CA . LEU A 1 409 ? 38.865 10.175 -13.191 1.00 81.50 409 LEU A CA 1
ATOM 3154 C C . LEU A 1 409 ? 37.628 9.275 -13.076 1.00 81.50 409 LEU A C 1
ATOM 3156 O O . LEU A 1 409 ? 37.023 9.198 -12.008 1.00 81.50 409 LEU A O 1
ATOM 3160 N N . SER A 1 410 ? 37.285 8.529 -14.129 1.00 78.44 410 SER A N 1
ATOM 3161 C CA . SER A 1 410 ? 36.150 7.596 -14.096 1.00 78.44 410 SER A CA 1
ATOM 3162 C C . SER A 1 410 ? 36.355 6.457 -13.091 1.00 78.44 410 SER A C 1
ATOM 3164 O O . SER A 1 410 ? 35.448 6.176 -12.306 1.00 78.44 410 SER A O 1
ATOM 3166 N N . ALA A 1 411 ? 37.548 5.853 -13.039 1.00 81.81 411 ALA A N 1
ATOM 3167 C CA . ALA A 1 411 ? 37.898 4.851 -12.031 1.00 81.81 411 ALA A CA 1
ATOM 3168 C C . ALA A 1 411 ? 37.845 5.429 -10.604 1.00 81.81 411 ALA A C 1
ATOM 3170 O O . ALA A 1 411 ? 37.315 4.791 -9.693 1.00 81.81 411 ALA A O 1
ATOM 3171 N N . SER A 1 412 ? 38.319 6.661 -10.417 1.00 85.44 412 SER A N 1
ATOM 3172 C CA . SER A 1 412 ? 38.292 7.348 -9.123 1.00 85.44 412 SER A CA 1
ATOM 3173 C C . SER A 1 412 ? 36.868 7.650 -8.662 1.00 85.44 412 SER A C 1
ATOM 3175 O O . SER A 1 412 ? 36.518 7.356 -7.521 1.00 85.44 412 SER A O 1
ATOM 3177 N N . LEU A 1 413 ? 36.011 8.152 -9.559 1.00 84.12 413 LEU A N 1
ATOM 3178 C CA . LEU A 1 413 ? 34.595 8.408 -9.283 1.00 84.12 413 LEU A CA 1
ATOM 3179 C C . LEU A 1 413 ? 33.852 7.117 -8.920 1.00 84.12 413 LEU A C 1
ATOM 3181 O O . LEU A 1 413 ? 33.007 7.117 -8.024 1.00 84.12 413 LEU A O 1
ATOM 3185 N N . ILE A 1 414 ? 34.196 6.012 -9.581 1.00 82.06 414 ILE A N 1
ATOM 3186 C CA . ILE A 1 414 ? 33.701 4.667 -9.287 1.00 82.06 414 ILE A CA 1
ATOM 3187 C C . ILE A 1 414 ? 34.072 4.238 -7.860 1.00 82.06 414 ILE A C 1
ATOM 3189 O O . ILE A 1 414 ? 33.187 3.859 -7.088 1.00 82.06 414 ILE A O 1
ATOM 3193 N N . LEU A 1 415 ? 35.355 4.308 -7.490 1.00 83.69 415 LEU A N 1
ATOM 3194 C CA . LEU A 1 415 ? 35.835 3.896 -6.165 1.00 83.69 415 LEU A CA 1
ATOM 3195 C C . LEU A 1 415 ? 35.258 4.785 -5.058 1.00 83.69 415 LEU A C 1
ATOM 3197 O O . LEU A 1 415 ? 34.788 4.282 -4.034 1.00 83.69 415 LEU A O 1
ATOM 3201 N N . PHE A 1 416 ? 35.212 6.093 -5.308 1.00 82.81 416 PHE A N 1
ATOM 3202 C CA . PHE A 1 416 ? 34.625 7.079 -4.413 1.00 82.81 416 PHE A CA 1
ATOM 3203 C C . PHE A 1 416 ? 33.133 6.803 -4.193 1.00 82.81 416 PHE A C 1
ATOM 3205 O O . PHE A 1 416 ? 32.702 6.615 -3.056 1.00 82.81 416 PHE A O 1
ATOM 3212 N N . SER A 1 417 ? 32.353 6.654 -5.269 1.00 79.75 417 SER A N 1
ATOM 3213 C CA . SER A 1 417 ? 30.917 6.336 -5.199 1.00 79.75 417 SER A CA 1
ATOM 3214 C C . SER A 1 417 ? 30.653 5.017 -4.472 1.00 79.75 417 SER A C 1
ATOM 3216 O O . SER A 1 417 ? 29.738 4.925 -3.652 1.00 79.75 417 SER A O 1
ATOM 3218 N N . HIS A 1 418 ? 31.473 3.995 -4.733 1.00 81.69 418 HIS A N 1
ATOM 3219 C CA . HIS A 1 418 ? 31.389 2.707 -4.052 1.00 81.69 418 HIS A CA 1
ATOM 3220 C C . HIS A 1 418 ? 31.621 2.842 -2.537 1.00 81.69 418 HIS A C 1
ATOM 3222 O O . HIS A 1 418 ? 30.931 2.183 -1.753 1.00 81.69 418 HIS A O 1
ATOM 3228 N N . SER A 1 419 ? 32.521 3.734 -2.110 1.00 84.25 419 SER A N 1
ATOM 3229 C CA . SER A 1 419 ? 32.732 4.037 -0.690 1.00 84.25 419 SER A CA 1
ATOM 3230 C C . SER A 1 419 ? 31.471 4.612 -0.028 1.00 84.25 419 SER A C 1
ATOM 3232 O O . SER A 1 419 ? 31.040 4.096 1.004 1.00 84.25 419 SER A O 1
ATOM 3234 N N . PHE A 1 420 ? 30.777 5.572 -0.656 1.00 81.88 420 PHE A N 1
ATOM 3235 C CA . PHE A 1 420 ? 29.513 6.107 -0.114 1.00 81.88 420 PHE A CA 1
ATOM 3236 C C . PHE A 1 420 ? 28.414 5.061 0.001 1.00 81.88 420 PHE A C 1
ATOM 3238 O O . PHE A 1 420 ? 27.640 5.079 0.958 1.00 81.88 420 PHE A O 1
ATOM 3245 N N . VAL A 1 421 ? 28.329 4.136 -0.954 1.00 79.56 421 VAL A N 1
ATOM 3246 C CA . VAL A 1 421 ? 27.372 3.033 -0.859 1.00 79.56 421 VAL A CA 1
ATOM 3247 C C . VAL A 1 421 ? 27.697 2.138 0.333 1.00 79.56 421 VAL A C 1
ATOM 3249 O O . VAL A 1 421 ? 26.794 1.785 1.089 1.00 79.56 421 VAL A O 1
ATOM 3252 N N . MET A 1 422 ? 28.969 1.784 0.525 1.00 78.88 422 MET A N 1
ATOM 3253 C CA . MET A 1 422 ? 29.397 0.984 1.675 1.00 78.88 422 MET A CA 1
ATOM 3254 C C . MET A 1 422 ? 29.111 1.705 2.997 1.00 78.88 422 MET A C 1
ATOM 3256 O O . MET A 1 422 ? 28.624 1.071 3.927 1.00 78.88 422 MET A O 1
ATOM 3260 N N . ILE A 1 423 ? 29.305 3.027 3.060 1.00 82.19 423 ILE A N 1
ATOM 3261 C CA . ILE A 1 423 ? 28.924 3.850 4.219 1.00 82.19 423 ILE A CA 1
ATOM 3262 C C . ILE A 1 423 ? 27.411 3.806 4.454 1.00 82.19 423 ILE A C 1
ATOM 3264 O O . ILE A 1 423 ? 26.984 3.597 5.585 1.00 82.19 423 ILE A O 1
ATOM 3268 N N . LYS A 1 424 ? 26.588 3.971 3.408 1.00 79.69 424 LYS A N 1
ATOM 3269 C CA . LYS A 1 424 ? 25.122 3.893 3.527 1.00 79.69 424 LYS A CA 1
ATOM 3270 C C . LYS A 1 424 ? 24.666 2.532 4.043 1.00 79.69 424 LYS A C 1
ATOM 3272 O O . LYS A 1 424 ? 23.801 2.486 4.904 1.00 79.69 424 LYS A O 1
ATOM 3277 N N . ARG A 1 425 ? 25.259 1.440 3.552 1.00 75.75 425 ARG A N 1
ATOM 3278 C CA . ARG A 1 425 ? 24.949 0.085 4.031 1.00 75.75 425 ARG A CA 1
ATOM 3279 C C . ARG A 1 425 ? 25.379 -0.127 5.470 1.00 75.75 425 ARG A C 1
ATOM 3281 O O . ARG A 1 425 ? 24.591 -0.631 6.252 1.00 75.75 425 ARG A O 1
ATOM 3288 N N . LYS A 1 426 ? 26.604 0.284 5.807 1.00 81.50 426 LYS A N 1
ATOM 3289 C CA . LYS A 1 426 ? 27.122 0.213 7.171 1.00 81.50 426 LYS A CA 1
ATOM 3290 C C . LYS A 1 426 ? 26.179 0.948 8.131 1.00 81.50 426 LYS A C 1
ATOM 3292 O O . LYS A 1 426 ? 25.750 0.351 9.101 1.00 81.50 426 LYS A O 1
ATOM 3297 N N . ARG A 1 427 ? 25.761 2.172 7.788 1.00 80.94 427 ARG A N 1
ATOM 3298 C CA . ARG A 1 427 ? 24.786 2.943 8.576 1.00 80.94 427 ARG A CA 1
ATOM 3299 C C . ARG A 1 427 ? 23.398 2.311 8.622 1.00 80.94 427 ARG A C 1
ATOM 3301 O O . ARG A 1 427 ? 22.737 2.424 9.637 1.00 80.94 427 ARG A O 1
ATOM 3308 N N . ALA A 1 428 ? 22.928 1.694 7.540 1.00 76.75 428 ALA A N 1
ATOM 3309 C CA . ALA A 1 428 ? 21.630 1.018 7.538 1.00 76.75 428 ALA A CA 1
ATOM 3310 C C . ALA A 1 428 ? 21.611 -0.192 8.485 1.00 76.75 428 ALA A C 1
ATOM 3312 O O . ALA A 1 428 ? 20.588 -0.443 9.104 1.00 76.75 428 ALA A O 1
ATOM 3313 N N . ILE A 1 429 ? 22.742 -0.893 8.610 1.00 77.69 429 ILE A N 1
ATOM 3314 C CA . ILE A 1 429 ? 22.932 -1.954 9.604 1.00 77.69 429 ILE A CA 1
ATOM 3315 C C . ILE A 1 429 ? 23.035 -1.325 11.006 1.00 77.69 429 ILE A C 1
ATOM 3317 O O . ILE A 1 429 ? 22.196 -1.600 11.846 1.00 77.69 429 ILE A O 1
ATOM 3321 N N . GLU A 1 430 ? 23.960 -0.381 11.223 1.00 79.75 430 GLU A N 1
ATOM 3322 C CA . GLU A 1 430 ? 24.204 0.248 12.540 1.00 79.75 430 GLU A CA 1
ATOM 3323 C C . GLU A 1 430 ? 22.995 1.009 13.121 1.00 79.75 430 GLU A C 1
ATOM 3325 O O . GLU A 1 430 ? 22.881 1.155 14.335 1.00 79.75 430 GLU A O 1
ATOM 3330 N N . ASN A 1 431 ? 22.110 1.545 12.274 1.00 81.00 431 ASN A N 1
ATOM 3331 C CA . ASN A 1 431 ? 20.941 2.311 12.712 1.00 81.00 431 ASN A CA 1
ATOM 3332 C C . ASN A 1 431 ? 19.697 1.440 12.947 1.00 81.00 431 ASN A C 1
ATOM 3334 O O . ASN A 1 431 ? 18.678 1.975 13.389 1.00 81.00 431 ASN A O 1
ATOM 3338 N N . CYS A 1 432 ? 19.732 0.146 12.610 1.00 80.00 432 CYS A N 1
ATOM 3339 C CA . CYS A 1 432 ? 18.612 -0.753 12.859 1.00 80.00 432 CYS A CA 1
ATOM 3340 C C . CYS A 1 432 ? 18.756 -1.345 14.270 1.00 80.00 432 CYS A C 1
ATOM 3342 O O . CYS A 1 432 ? 19.711 -2.073 14.522 1.00 80.00 432 CYS A O 1
ATOM 3344 N N . PRO A 1 433 ? 17.856 -1.040 15.221 1.00 80.12 433 PRO A N 1
ATOM 3345 C CA . PRO A 1 433 ? 17.963 -1.606 16.556 1.00 80.12 433 PRO A CA 1
ATOM 3346 C C . PRO A 1 433 ? 17.622 -3.100 16.540 1.00 80.12 433 PRO A C 1
ATOM 3348 O O . PRO A 1 433 ? 16.571 -3.507 16.031 1.00 80.12 433 PRO A O 1
ATOM 3351 N N . THR A 1 434 ? 18.473 -3.909 17.171 1.00 85.56 434 THR A N 1
ATOM 3352 C CA . THR A 1 434 ? 18.203 -5.331 17.382 1.00 85.56 434 THR A CA 1
ATOM 3353 C C . THR A 1 434 ? 16.938 -5.499 18.229 1.00 85.56 434 THR A C 1
ATOM 3355 O O . THR A 1 434 ? 16.834 -4.988 19.345 1.00 85.56 434 THR A O 1
ATOM 3358 N N . SER A 1 435 ? 15.957 -6.212 17.689 1.00 88.06 435 SER A N 1
ATOM 3359 C CA . SER A 1 435 ? 14.657 -6.467 18.306 1.00 88.06 435 SER A CA 1
ATOM 3360 C C . SER A 1 435 ? 14.526 -7.935 18.710 1.00 88.06 435 SER A C 1
ATOM 3362 O O . SER A 1 435 ? 15.086 -8.826 18.072 1.00 88.06 435 SER A O 1
ATOM 3364 N N . LYS A 1 436 ? 13.753 -8.193 19.766 1.00 91.44 436 LYS A N 1
ATOM 3365 C CA . LYS A 1 436 ? 13.342 -9.545 20.164 1.00 91.44 436 LYS A CA 1
ATOM 3366 C C . LYS A 1 436 ? 12.191 -10.020 19.282 1.00 91.44 436 LYS A C 1
ATOM 3368 O O . LYS A 1 436 ? 11.299 -9.232 18.974 1.00 91.44 436 LYS A O 1
ATOM 3373 N N . ILE A 1 437 ? 12.173 -11.292 18.896 1.00 89.94 437 ILE A N 1
ATOM 3374 C CA . ILE A 1 437 ? 11.199 -11.837 17.936 1.00 89.94 437 ILE A CA 1
ATOM 3375 C C . ILE A 1 437 ? 9.758 -11.668 18.433 1.00 89.94 437 ILE A C 1
ATOM 3377 O O . ILE A 1 437 ? 8.872 -11.323 17.653 1.00 89.94 437 ILE A O 1
ATOM 3381 N N . GLY A 1 438 ? 9.513 -11.859 19.730 1.00 83.81 438 GLY A N 1
ATOM 3382 C CA . GLY A 1 438 ? 8.184 -11.733 20.332 1.00 83.81 438 GLY A CA 1
ATOM 3383 C C . GLY A 1 438 ? 7.641 -10.300 20.376 1.00 83.81 438 GLY A C 1
ATOM 3384 O O . GLY A 1 438 ? 6.429 -10.114 20.479 1.00 83.81 438 GLY A O 1
ATOM 3385 N N . THR A 1 439 ? 8.505 -9.283 20.283 1.00 85.38 439 THR A N 1
ATOM 3386 C CA . THR A 1 439 ? 8.128 -7.860 20.390 1.00 85.38 439 THR A CA 1
ATOM 3387 C C . THR A 1 439 ? 8.551 -7.018 19.187 1.00 85.38 439 THR A C 1
ATOM 3389 O O . THR A 1 439 ? 8.381 -5.797 19.205 1.00 85.38 439 THR A O 1
ATOM 3392 N N . MET A 1 440 ? 9.079 -7.642 18.130 1.00 88.69 440 MET A N 1
ATOM 3393 C CA . MET A 1 440 ? 9.576 -6.920 16.963 1.00 88.69 440 MET A CA 1
ATOM 3394 C C . MET A 1 440 ? 8.445 -6.167 16.237 1.00 88.69 440 MET A C 1
ATOM 3396 O O . MET A 1 440 ? 7.342 -6.704 16.064 1.00 88.69 440 MET A O 1
ATOM 3400 N N . PRO A 1 441 ? 8.687 -4.923 15.787 1.00 87.50 441 PRO A N 1
ATOM 3401 C CA . PRO A 1 441 ? 7.697 -4.165 15.035 1.00 87.50 441 PRO A CA 1
ATOM 3402 C C . PRO A 1 441 ? 7.476 -4.768 13.641 1.00 87.50 441 PRO A C 1
ATOM 3404 O O . PRO A 1 441 ? 8.337 -5.441 13.082 1.00 87.50 441 PRO A O 1
ATOM 3407 N N . MET A 1 442 ? 6.320 -4.490 13.036 1.00 89.69 442 MET A N 1
ATOM 3408 C CA . MET A 1 442 ? 6.132 -4.742 11.603 1.00 89.69 442 MET A CA 1
ATOM 3409 C C . MET A 1 442 ? 6.895 -3.666 10.823 1.00 89.69 442 MET A C 1
ATOM 3411 O O . MET A 1 442 ? 6.621 -2.478 11.003 1.00 89.69 442 MET A O 1
ATOM 3415 N N . GLY A 1 443 ? 7.830 -4.062 9.964 1.00 88.12 443 GLY A N 1
ATOM 3416 C CA . GLY A 1 443 ? 8.735 -3.135 9.287 1.00 88.12 443 GLY A CA 1
ATOM 3417 C C . GLY A 1 443 ? 10.157 -3.673 9.164 1.00 88.12 443 GLY A C 1
ATOM 3418 O O . GLY A 1 443 ? 10.378 -4.877 9.254 1.00 88.12 443 GLY A O 1
ATOM 3419 N N . GLU A 1 444 ? 11.123 -2.780 8.948 1.00 89.06 444 GLU A N 1
ATOM 3420 C CA . GLU A 1 444 ? 12.546 -3.129 8.992 1.00 89.06 444 GLU A CA 1
ATOM 3421 C C . GLU A 1 444 ? 12.933 -3.566 10.407 1.00 89.06 444 GLU A C 1
ATOM 3423 O O . GLU A 1 444 ? 12.710 -2.833 11.372 1.00 89.06 444 GLU A O 1
ATOM 3428 N N . VAL A 1 445 ? 13.484 -4.771 10.517 1.00 91.19 445 VAL A N 1
ATOM 3429 C CA . VAL A 1 445 ? 13.888 -5.373 11.785 1.00 91.19 445 VAL A CA 1
ATOM 3430 C C . VAL A 1 445 ? 15.242 -6.044 11.654 1.00 91.19 445 VAL A C 1
ATOM 3432 O O . VAL A 1 445 ? 15.550 -6.695 10.651 1.00 91.19 445 VAL A O 1
ATOM 3435 N N . GLU A 1 446 ? 16.019 -5.924 12.720 1.00 91.56 446 GLU A N 1
ATOM 3436 C CA . GLU A 1 446 ? 17.205 -6.722 12.966 1.00 91.56 446 GLU A CA 1
ATOM 3437 C C . GLU A 1 446 ? 16.896 -7.708 14.093 1.00 91.56 446 GLU A C 1
ATOM 3439 O O . GLU A 1 446 ? 16.473 -7.299 15.173 1.00 91.56 446 GLU A O 1
ATOM 3444 N N . VAL A 1 447 ? 17.083 -9.004 13.852 1.00 91.88 447 VAL A N 1
ATOM 3445 C CA . VAL A 1 447 ? 16.832 -10.058 14.840 1.00 91.88 447 VAL A CA 1
ATOM 3446 C C . VAL A 1 447 ? 18.000 -11.034 14.912 1.00 91.88 447 VAL A C 1
ATOM 3448 O O . VAL A 1 447 ? 18.676 -11.321 13.919 1.00 91.88 447 VAL A O 1
ATOM 3451 N N . TYR A 1 448 ? 18.205 -11.577 16.108 1.00 91.31 448 TYR A N 1
ATOM 3452 C CA . TYR A 1 448 ? 19.215 -12.585 16.386 1.00 91.31 448 TYR A CA 1
ATOM 3453 C C . TYR A 1 448 ? 18.583 -13.765 17.115 1.00 91.31 448 TYR A C 1
ATOM 3455 O O . TYR A 1 448 ? 17.824 -13.582 18.064 1.00 91.31 448 TYR A O 1
ATOM 3463 N N . GLY A 1 449 ? 18.911 -14.975 16.681 1.00 90.81 449 GLY A N 1
ATOM 3464 C CA . GLY A 1 449 ? 18.343 -16.193 17.243 1.00 90.81 449 GLY A CA 1
ATOM 3465 C C . GLY A 1 449 ? 19.042 -17.439 16.727 1.00 90.81 449 GLY A C 1
ATOM 3466 O O . GLY A 1 449 ? 20.129 -17.368 16.159 1.00 90.81 449 GLY A O 1
ATOM 3467 N N . THR A 1 450 ? 18.419 -18.592 16.916 1.00 92.81 450 THR A N 1
ATOM 3468 C CA . THR A 1 450 ? 18.869 -19.875 16.383 1.00 92.81 450 THR A CA 1
ATOM 3469 C C . THR A 1 450 ? 18.020 -20.276 15.183 1.00 92.81 450 THR A C 1
ATOM 3471 O O . THR A 1 450 ? 16.813 -20.033 15.135 1.00 92.81 450 THR A O 1
ATOM 3474 N N . ALA A 1 451 ? 18.663 -20.862 14.176 1.00 92.12 451 ALA A N 1
ATOM 3475 C CA . ALA A 1 451 ? 17.976 -21.394 13.008 1.00 92.12 451 ALA A CA 1
ATOM 3476 C C . ALA A 1 451 ? 17.194 -22.660 13.382 1.00 92.12 451 ALA A C 1
ATOM 3478 O O . ALA A 1 451 ? 17.748 -23.579 13.976 1.00 92.12 451 ALA A O 1
ATOM 3479 N N . GLU A 1 452 ? 15.935 -22.763 12.985 1.00 90.62 452 GLU A N 1
ATOM 3480 C CA . GLU A 1 452 ? 15.103 -23.942 13.209 1.00 90.62 452 GLU A CA 1
ATOM 3481 C C . GLU A 1 452 ? 14.497 -24.402 11.879 1.00 90.62 452 GLU A C 1
ATOM 3483 O O . GLU A 1 452 ? 14.019 -23.608 11.066 1.00 90.62 452 GLU A O 1
ATOM 3488 N N . SER A 1 453 ? 14.567 -25.703 11.609 1.00 88.62 453 SER A N 1
ATOM 3489 C CA . SER A 1 453 ? 14.111 -26.254 10.336 1.00 88.62 453 SER A CA 1
ATOM 3490 C C . SER A 1 453 ? 12.591 -26.319 10.287 1.00 88.62 453 SER A C 1
ATOM 3492 O O . SER A 1 453 ? 11.971 -26.937 11.142 1.00 88.62 453 SER A O 1
ATOM 3494 N N . LYS A 1 454 ? 11.995 -25.743 9.238 1.00 85.75 454 LYS A N 1
ATOM 3495 C CA . LYS A 1 454 ? 10.595 -26.012 8.865 1.00 85.75 454 LYS A CA 1
ATOM 3496 C C . LYS A 1 454 ? 10.473 -27.267 7.997 1.00 85.75 454 LYS A C 1
ATOM 3498 O O . LYS A 1 454 ? 9.522 -28.033 8.118 1.00 85.75 454 LYS A O 1
ATOM 3503 N N . TYR A 1 455 ? 11.461 -27.473 7.131 1.00 83.94 455 TYR A N 1
ATOM 3504 C CA . TYR A 1 455 ? 11.539 -28.601 6.212 1.00 83.94 455 TYR A CA 1
ATOM 3505 C C . TYR A 1 455 ? 12.782 -29.441 6.491 1.00 83.94 455 TYR A C 1
ATOM 3507 O O . TYR A 1 455 ? 13.810 -28.926 6.935 1.00 83.94 455 TYR A O 1
ATOM 3515 N N . TYR A 1 456 ? 12.700 -30.732 6.189 1.00 84.56 456 TYR A N 1
ATOM 3516 C CA . TYR A 1 456 ? 13.831 -31.640 6.251 1.00 84.56 456 TYR A CA 1
ATOM 3517 C C . TYR A 1 456 ? 14.806 -31.336 5.111 1.00 84.56 456 TYR A C 1
ATOM 3519 O O . TYR A 1 456 ? 14.530 -31.614 3.944 1.00 84.56 456 TYR A O 1
ATOM 3527 N N . LEU A 1 457 ? 15.955 -30.755 5.447 1.00 85.00 457 LEU A N 1
ATOM 3528 C CA . LEU A 1 457 ? 16.995 -30.415 4.489 1.00 85.00 457 LEU A CA 1
ATOM 3529 C C . LEU A 1 457 ? 18.355 -30.866 5.029 1.00 85.00 457 LEU A C 1
ATOM 3531 O O . LEU A 1 457 ? 18.726 -30.593 6.171 1.00 85.00 457 LEU A O 1
ATOM 3535 N N . ARG A 1 458 ? 19.099 -31.573 4.179 1.00 85.75 458 ARG A N 1
ATOM 3536 C CA . ARG A 1 458 ? 20.409 -32.130 4.500 1.00 85.75 458 ARG A CA 1
ATOM 3537 C C . ARG A 1 458 ? 21.416 -31.721 3.435 1.00 85.75 458 ARG A C 1
ATOM 3539 O O . ARG A 1 458 ? 21.124 -31.787 2.241 1.00 85.75 458 ARG A O 1
ATOM 3546 N N . ALA A 1 459 ? 22.584 -31.274 3.876 1.00 82.44 459 ALA A N 1
ATOM 3547 C CA . ALA A 1 459 ? 23.659 -30.879 2.985 1.00 82.44 459 ALA A CA 1
ATOM 3548 C C . ALA A 1 459 ? 24.212 -32.110 2.234 1.00 82.44 459 ALA A C 1
ATOM 3550 O O . ALA A 1 459 ? 24.408 -33.157 2.853 1.00 82.44 459 ALA A O 1
ATOM 3551 N N . PRO A 1 460 ? 24.439 -32.028 0.912 1.00 78.81 460 PRO A N 1
ATOM 3552 C CA . PRO A 1 460 ? 24.744 -33.199 0.092 1.00 78.81 460 PRO A CA 1
ATOM 3553 C C . PRO A 1 460 ? 26.104 -33.843 0.384 1.00 78.81 460 PRO A C 1
ATOM 3555 O O . PRO A 1 460 ? 26.236 -35.044 0.173 1.00 78.81 460 PRO A O 1
ATOM 3558 N N . TYR A 1 461 ? 27.102 -33.080 0.850 1.00 78.50 461 TYR A N 1
ATOM 3559 C CA . TYR A 1 461 ? 28.449 -33.613 1.099 1.00 78.50 461 TYR A CA 1
ATOM 3560 C C . TYR A 1 461 ? 28.706 -33.878 2.582 1.00 78.50 461 TYR A C 1
ATOM 3562 O O . TYR A 1 461 ? 29.111 -34.976 2.949 1.00 78.50 461 TYR A O 1
ATOM 3570 N N . SER A 1 462 ? 28.444 -32.896 3.444 1.00 77.12 462 SER A N 1
ATOM 3571 C CA . SER A 1 462 ? 28.621 -33.037 4.896 1.00 77.12 462 SER A CA 1
ATOM 3572 C C . SER A 1 462 ? 27.529 -33.852 5.584 1.00 77.12 462 SER A C 1
ATOM 3574 O O . SER A 1 462 ? 27.659 -34.151 6.769 1.00 77.12 462 SER A O 1
ATOM 3576 N N . LEU A 1 463 ? 26.422 -34.146 4.889 1.00 81.06 463 LEU A N 1
ATOM 3577 C CA . LEU A 1 463 ? 25.231 -34.804 5.441 1.00 81.06 463 LEU A CA 1
ATOM 3578 C C . LEU A 1 463 ? 24.662 -34.111 6.693 1.00 81.06 463 LEU A C 1
ATOM 3580 O O . LEU A 1 463 ? 23.892 -34.705 7.446 1.00 81.06 463 LEU A O 1
ATOM 3584 N N . THR A 1 464 ? 24.998 -32.835 6.890 1.00 81.69 464 THR A N 1
ATOM 3585 C CA . THR A 1 464 ? 24.576 -32.045 8.048 1.00 81.69 464 THR A CA 1
ATOM 3586 C C . THR A 1 464 ? 23.138 -31.560 7.864 1.00 81.69 464 THR A C 1
ATOM 3588 O O . THR A 1 464 ? 22.765 -31.078 6.789 1.00 81.69 464 THR A O 1
ATOM 3591 N N . GLU A 1 465 ? 22.320 -31.681 8.911 1.00 88.50 465 GLU A N 1
ATOM 3592 C CA . GLU A 1 465 ? 20.961 -31.129 8.943 1.00 88.50 465 GLU A CA 1
ATOM 3593 C C . GLU A 1 465 ? 21.030 -29.602 8.998 1.00 88.50 465 GLU A C 1
ATOM 3595 O O . GLU A 1 465 ? 21.723 -29.012 9.831 1.00 88.50 465 GLU A O 1
ATOM 3600 N N . CYS A 1 466 ? 20.382 -28.950 8.038 1.00 88.50 466 CYS A N 1
ATOM 3601 C CA . CYS A 1 466 ? 20.565 -27.526 7.806 1.00 88.50 466 CYS A CA 1
ATOM 3602 C C . CYS A 1 466 ? 19.275 -26.865 7.336 1.00 88.50 466 CYS A C 1
ATOM 3604 O O . CYS A 1 466 ? 18.368 -27.518 6.836 1.00 88.50 466 CYS A O 1
ATOM 3606 N N . VAL A 1 467 ? 19.212 -25.541 7.454 1.00 89.56 467 VAL A N 1
ATOM 3607 C CA . VAL A 1 467 ? 18.138 -24.729 6.854 1.00 89.56 467 VAL A CA 1
ATOM 3608 C C . VAL A 1 467 ? 18.529 -24.189 5.476 1.00 89.56 467 VAL A C 1
ATOM 3610 O O . VAL A 1 467 ? 17.681 -23.814 4.669 1.00 89.56 467 VAL A O 1
ATOM 3613 N N . TYR A 1 468 ? 19.831 -24.168 5.182 1.00 89.56 468 TYR A N 1
ATOM 3614 C CA . TYR A 1 468 ? 20.385 -23.726 3.909 1.00 89.56 468 TYR A CA 1
ATOM 3615 C C . TYR A 1 468 ? 21.746 -24.375 3.652 1.00 89.56 468 TYR A C 1
ATOM 3617 O O . TYR A 1 468 ? 22.578 -24.458 4.558 1.00 89.56 468 TYR A O 1
ATOM 3625 N N . TYR A 1 469 ? 22.013 -24.737 2.395 1.00 87.50 469 TYR A N 1
ATOM 3626 C CA . TYR A 1 469 ? 23.349 -25.126 1.950 1.00 87.50 469 TYR A CA 1
ATOM 3627 C C . TYR A 1 469 ? 23.688 -24.550 0.572 1.00 87.50 469 TYR A C 1
ATOM 3629 O O . TYR A 1 469 ? 22.823 -24.286 -0.267 1.00 87.50 469 TYR A O 1
ATOM 3637 N N . SER A 1 470 ? 24.984 -24.397 0.314 1.00 87.62 470 SER A N 1
ATOM 3638 C CA . SER A 1 470 ? 25.527 -24.139 -1.019 1.00 87.62 470 SER A CA 1
ATOM 3639 C C . SER A 1 470 ? 26.874 -24.822 -1.183 1.00 87.62 470 SER A C 1
ATOM 3641 O O . SER A 1 470 ? 27.685 -24.781 -0.262 1.00 87.62 470 SER A O 1
ATOM 3643 N N . TYR A 1 471 ? 27.148 -25.395 -2.351 1.00 84.06 471 TYR A N 1
ATOM 3644 C CA . TYR A 1 471 ? 28.437 -26.023 -2.624 1.00 84.06 471 TYR A CA 1
ATOM 3645 C C . TYR A 1 471 ? 29.014 -25.598 -3.971 1.00 84.06 471 TYR A C 1
ATOM 3647 O O . TYR A 1 471 ? 28.307 -25.164 -4.886 1.00 84.06 471 TYR A O 1
ATOM 3655 N N . LYS A 1 472 ? 30.335 -25.711 -4.079 1.00 84.94 472 LYS A N 1
ATOM 3656 C CA . LYS A 1 472 ? 31.108 -25.508 -5.302 1.00 84.94 472 LYS A CA 1
ATOM 3657 C C . LYS A 1 472 ? 32.086 -26.656 -5.467 1.00 84.94 472 LYS A C 1
ATOM 3659 O O . LYS A 1 472 ? 32.881 -26.901 -4.566 1.00 84.94 472 LYS A O 1
ATOM 3664 N N . VAL A 1 473 ? 32.048 -27.306 -6.622 1.00 83.00 473 VAL A N 1
ATOM 3665 C CA . VAL A 1 473 ? 32.972 -28.377 -6.988 1.00 83.00 473 VAL A CA 1
ATOM 3666 C C . VAL A 1 473 ? 33.998 -27.815 -7.958 1.00 83.00 473 VAL A C 1
ATOM 3668 O O . VAL A 1 473 ? 33.661 -27.295 -9.027 1.00 83.00 473 VAL A O 1
ATOM 3671 N N . TYR A 1 474 ? 35.260 -27.916 -7.579 1.00 82.94 474 TYR A N 1
ATOM 3672 C CA . TYR A 1 474 ? 36.408 -27.538 -8.382 1.00 82.94 474 TYR A CA 1
ATOM 3673 C C . TYR A 1 474 ? 37.115 -28.794 -8.871 1.00 82.94 474 TYR A C 1
ATOM 3675 O O . TYR A 1 474 ? 37.140 -29.788 -8.160 1.00 82.94 474 TYR A O 1
ATOM 3683 N N . LYS A 1 475 ? 37.705 -28.747 -10.061 1.00 83.81 475 LYS A N 1
ATOM 3684 C CA . LYS A 1 475 ? 38.595 -29.785 -10.576 1.00 83.81 475 LYS A CA 1
ATOM 3685 C C . LYS A 1 475 ? 39.955 -29.177 -10.876 1.00 83.81 475 LYS A C 1
ATOM 3687 O O . LYS A 1 475 ? 40.018 -28.106 -11.487 1.00 83.81 475 LYS A O 1
ATOM 3692 N N . GLN A 1 476 ? 41.019 -29.852 -10.469 1.00 81.50 476 GLN A N 1
ATOM 3693 C CA . GLN A 1 476 ? 42.372 -29.460 -10.836 1.00 81.50 476 GLN A CA 1
ATOM 3694 C C . GLN A 1 476 ? 42.604 -29.729 -12.328 1.00 81.50 476 GLN A C 1
ATOM 3696 O O . GLN A 1 476 ? 42.291 -30.804 -12.840 1.00 81.50 476 GLN A O 1
ATOM 3701 N N . ILE A 1 477 ? 43.110 -28.732 -13.051 1.00 80.56 477 ILE A N 1
ATOM 3702 C CA . ILE A 1 477 ? 43.484 -28.856 -14.461 1.00 80.56 477 ILE A CA 1
ATOM 3703 C C . ILE A 1 477 ? 44.960 -28.533 -14.589 1.00 80.56 477 ILE A C 1
ATOM 3705 O O . ILE A 1 477 ? 45.417 -27.484 -14.135 1.00 80.56 477 ILE A O 1
ATOM 3709 N N . ARG A 1 478 ? 45.687 -29.443 -15.237 1.00 78.94 478 ARG A N 1
ATOM 3710 C CA . ARG A 1 478 ? 47.085 -29.247 -15.607 1.00 78.94 478 ARG A CA 1
ATOM 3711 C C . ARG A 1 478 ? 47.149 -28.598 -16.985 1.00 78.94 478 ARG A C 1
ATOM 3713 O O . ARG A 1 478 ? 46.560 -29.094 -17.942 1.00 78.94 478 ARG A O 1
ATOM 3720 N N . THR A 1 479 ? 47.852 -27.481 -17.054 1.00 74.50 479 THR A N 1
ATOM 3721 C CA . THR A 1 479 ? 48.186 -26.730 -18.268 1.00 74.50 479 THR A CA 1
ATOM 3722 C C . THR A 1 479 ? 49.706 -26.622 -18.382 1.00 74.50 479 THR A C 1
ATOM 3724 O O . THR A 1 479 ? 50.411 -26.835 -17.397 1.00 74.50 479 THR A O 1
ATOM 3727 N N . SER A 1 480 ? 50.222 -26.284 -19.566 1.00 74.56 480 SER A N 1
ATOM 3728 C CA . SER A 1 480 ? 51.663 -26.069 -19.789 1.00 74.56 480 SER A CA 1
ATOM 3729 C C . SER A 1 480 ? 52.264 -24.997 -18.867 1.00 74.56 480 SER A C 1
ATOM 3731 O O . SER A 1 480 ? 53.433 -25.082 -18.518 1.00 74.56 480 SER A O 1
ATOM 3733 N N . GLU A 1 481 ? 51.455 -24.027 -18.429 1.00 75.44 481 GLU A N 1
ATOM 3734 C CA . GLU A 1 481 ? 51.827 -22.930 -17.517 1.00 75.44 481 GLU A CA 1
ATOM 3735 C C . GLU A 1 481 ? 51.656 -23.274 -16.021 1.00 75.44 481 GLU A C 1
ATOM 3737 O O . GLU A 1 481 ? 51.852 -22.424 -15.156 1.00 75.44 481 GLU A O 1
ATOM 3742 N N . GLY A 1 482 ? 51.269 -24.512 -15.692 1.00 77.12 482 GLY A N 1
ATOM 3743 C CA . GLY A 1 482 ? 51.058 -24.973 -14.318 1.00 77.12 482 GLY A CA 1
ATOM 3744 C C . GLY A 1 482 ? 49.660 -25.537 -14.072 1.00 77.12 482 GLY A C 1
ATOM 3745 O O . GLY A 1 482 ? 48.894 -25.817 -14.994 1.00 77.12 482 GLY A O 1
ATOM 3746 N N . SER A 1 483 ? 49.319 -25.738 -12.800 1.00 77.50 483 SER A N 1
ATOM 3747 C CA . SER A 1 483 ? 48.047 -26.327 -12.379 1.00 77.50 483 SER A CA 1
ATOM 3748 C C . SER A 1 483 ? 47.111 -25.274 -11.788 1.00 77.50 483 SER A C 1
ATOM 3750 O O . SER A 1 483 ? 47.505 -24.549 -10.879 1.00 77.50 483 SER A O 1
ATOM 3752 N N . HIS A 1 484 ? 45.851 -25.234 -12.227 1.00 79.69 484 HIS A N 1
ATOM 3753 C CA . HIS A 1 484 ? 44.840 -24.326 -11.676 1.00 79.69 484 HIS A CA 1
ATOM 3754 C C . HIS A 1 484 ? 43.513 -25.040 -11.385 1.00 79.69 484 HIS A C 1
ATOM 3756 O O . HIS A 1 484 ? 43.173 -26.056 -11.989 1.00 79.69 484 HIS A O 1
ATOM 3762 N N . MET A 1 485 ? 42.741 -24.494 -10.442 1.00 79.75 485 MET A N 1
ATOM 3763 C CA . MET A 1 485 ? 41.441 -25.040 -10.044 1.00 79.75 485 MET A CA 1
ATOM 3764 C C . MET A 1 485 ? 40.327 -24.445 -10.901 1.00 79.75 485 MET A C 1
ATOM 3766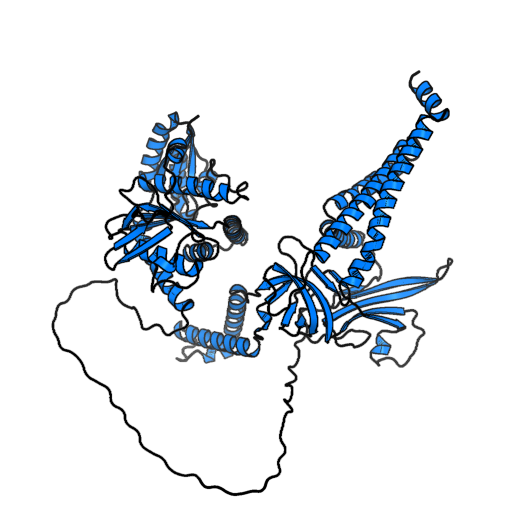 O O . MET A 1 485 ? 40.072 -23.240 -10.859 1.00 79.75 485 MET A O 1
ATOM 3770 N N . LYS A 1 486 ? 39.609 -25.286 -11.645 1.00 82.31 486 LYS A N 1
ATOM 3771 C CA . LYS A 1 486 ? 38.455 -24.872 -12.448 1.00 82.31 486 LYS A CA 1
ATOM 3772 C C . LYS A 1 486 ? 37.154 -25.245 -11.750 1.00 82.31 486 LYS A C 1
ATOM 3774 O O . LYS A 1 486 ? 36.947 -26.402 -11.405 1.00 82.31 486 LYS A O 1
ATOM 3779 N N . LEU A 1 487 ? 36.249 -24.280 -11.582 1.00 79.56 487 LEU A N 1
ATOM 3780 C CA . LEU A 1 487 ? 34.888 -24.546 -11.107 1.00 79.56 487 LEU A CA 1
ATOM 3781 C C . LEU A 1 487 ? 34.125 -25.352 -12.170 1.00 79.56 487 LEU A C 1
ATOM 3783 O O . LEU A 1 487 ? 33.952 -24.875 -13.292 1.00 79.56 487 LEU A O 1
ATOM 3787 N N . ILE A 1 488 ? 33.676 -26.553 -11.816 1.00 80.62 488 ILE A N 1
ATOM 3788 C CA . ILE A 1 488 ? 32.937 -27.454 -12.715 1.00 80.62 488 ILE A CA 1
ATOM 3789 C C . ILE A 1 488 ? 31.454 -27.553 -12.360 1.00 80.62 488 ILE A C 1
ATOM 3791 O O . ILE A 1 488 ? 30.632 -27.810 -13.237 1.00 80.62 488 ILE A O 1
ATOM 3795 N N . GLU A 1 489 ? 31.098 -27.305 -11.103 1.00 78.81 489 GLU A N 1
ATOM 3796 C CA . GLU A 1 489 ? 29.717 -27.367 -10.638 1.00 78.81 489 GLU A CA 1
ATOM 3797 C C . GLU A 1 489 ? 29.508 -26.426 -9.452 1.00 78.81 489 GLU A C 1
ATOM 3799 O O . GLU A 1 489 ? 30.409 -26.203 -8.641 1.00 78.81 489 GLU A O 1
ATOM 3804 N N . SER A 1 490 ? 28.309 -25.873 -9.328 1.00 80.00 490 SER A N 1
ATOM 3805 C CA . SER A 1 490 ? 27.871 -25.207 -8.105 1.00 80.00 490 SER A CA 1
ATOM 3806 C C . SER A 1 490 ? 26.380 -25.397 -7.903 1.00 80.00 490 SER A C 1
ATOM 3808 O O . SER A 1 490 ? 25.643 -25.310 -8.880 1.00 80.00 490 SER A O 1
ATOM 38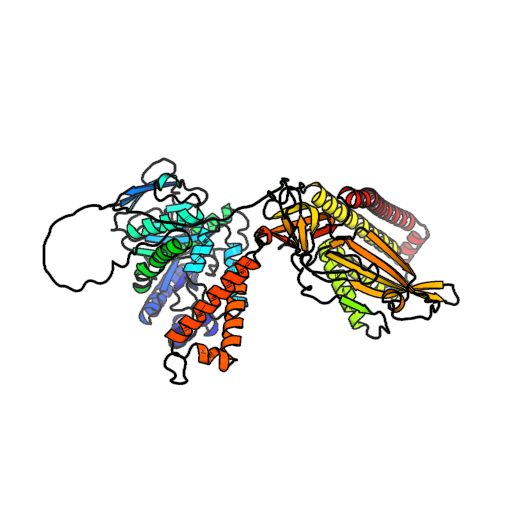10 N N . ALA A 1 491 ? 25.921 -25.556 -6.668 1.00 79.19 491 ALA A N 1
ATOM 3811 C CA . ALA A 1 491 ? 24.493 -25.611 -6.372 1.00 79.19 491 ALA A CA 1
ATOM 3812 C C . ALA A 1 491 ? 24.148 -24.952 -5.034 1.00 79.19 491 ALA A C 1
ATOM 3814 O O . ALA A 1 491 ? 25.027 -24.663 -4.217 1.00 79.19 491 ALA A O 1
ATOM 3815 N N . HIS A 1 492 ? 22.857 -24.714 -4.819 1.00 82.88 492 HIS A N 1
ATOM 3816 C CA . HIS A 1 492 ? 22.304 -24.262 -3.544 1.00 82.88 492 HIS A CA 1
ATOM 3817 C C . HIS A 1 492 ? 20.931 -24.891 -3.284 1.00 82.88 492 HIS A C 1
ATOM 3819 O O . HIS A 1 492 ? 20.221 -25.233 -4.232 1.00 82.88 492 HIS A O 1
ATOM 3825 N N . SER A 1 493 ? 20.543 -24.994 -2.010 1.00 78.81 493 SER A N 1
ATOM 3826 C CA . SER A 1 493 ? 19.270 -25.603 -1.587 1.00 78.81 493 SER A CA 1
ATOM 3827 C C . SER A 1 493 ? 18.025 -24.907 -2.150 1.00 78.81 493 SER A C 1
ATOM 3829 O O . SER A 1 493 ? 16.986 -25.537 -2.286 1.00 78.81 493 SER A O 1
ATOM 3831 N N . GLY A 1 494 ? 18.126 -23.626 -2.522 1.00 75.50 494 GLY A N 1
ATOM 3832 C CA . GLY A 1 494 ? 17.014 -22.857 -3.094 1.00 75.50 494 GLY A CA 1
ATOM 3833 C C . GLY A 1 494 ? 16.375 -21.916 -2.076 1.00 75.50 494 GLY A C 1
ATOM 3834 O O . GLY A 1 494 ? 16.985 -21.591 -1.059 1.00 75.50 494 GLY A O 1
ATOM 3835 N N . VAL A 1 495 ? 15.164 -21.442 -2.377 1.00 78.88 495 VAL A N 1
ATOM 3836 C CA . VAL A 1 495 ? 14.369 -20.591 -1.479 1.00 78.88 495 VAL A CA 1
ATOM 3837 C C . VAL A 1 495 ? 13.491 -21.509 -0.631 1.00 78.88 495 VAL A C 1
ATOM 3839 O O . VAL A 1 495 ? 12.356 -21.807 -0.999 1.00 78.88 495 VAL A O 1
ATOM 3842 N N . VAL A 1 496 ? 14.062 -22.034 0.452 1.00 84.75 496 VAL A N 1
ATOM 3843 C CA . VAL A 1 496 ? 13.368 -22.927 1.390 1.00 84.75 496 VAL A CA 1
ATOM 3844 C C . VAL A 1 496 ? 13.066 -22.137 2.664 1.00 84.75 496 VAL A C 1
ATOM 3846 O O . VAL A 1 496 ? 14.014 -21.704 3.314 1.00 84.75 496 VAL A O 1
ATOM 3849 N N . PRO A 1 497 ? 11.790 -21.908 3.020 1.00 88.88 497 PRO A N 1
ATOM 3850 C CA . PRO A 1 497 ? 11.442 -21.244 4.271 1.00 88.88 497 PRO A CA 1
ATOM 3851 C C . PRO A 1 497 ? 11.918 -22.030 5.495 1.00 88.88 497 PRO A C 1
ATOM 3853 O O . PRO A 1 497 ? 11.900 -23.259 5.497 1.00 88.88 497 PRO A O 1
ATOM 3856 N N . PHE A 1 498 ? 12.307 -21.325 6.547 1.00 91.00 498 PHE A N 1
ATOM 3857 C CA . PHE A 1 498 ? 12.737 -21.912 7.817 1.00 91.00 498 PHE A CA 1
ATOM 3858 C C . PHE A 1 498 ? 12.391 -20.959 8.965 1.00 91.00 498 PHE A C 1
ATOM 3860 O O . PHE A 1 498 ? 11.954 -19.841 8.714 1.00 91.00 498 PHE A O 1
ATOM 3867 N N . TYR A 1 499 ? 12.556 -21.380 10.211 1.00 92.50 499 TYR A N 1
ATOM 3868 C CA . TYR A 1 499 ? 12.259 -20.556 11.378 1.00 92.50 499 TYR A CA 1
ATOM 3869 C C . TYR A 1 499 ? 13.520 -19.944 11.974 1.00 92.50 499 TYR A C 1
ATOM 3871 O O . TYR A 1 499 ? 14.605 -20.523 11.924 1.00 92.50 499 TYR A O 1
ATOM 3879 N N . ILE A 1 500 ? 13.364 -18.772 12.574 1.00 92.75 500 ILE A N 1
ATOM 3880 C CA . ILE A 1 500 ? 14.314 -18.253 13.553 1.00 92.75 500 ILE A CA 1
ATOM 3881 C C . ILE A 1 500 ? 13.635 -18.237 14.918 1.00 92.75 500 ILE A C 1
ATOM 3883 O O . ILE A 1 500 ? 12.458 -17.880 15.014 1.00 92.75 500 ILE A O 1
ATOM 3887 N N . LYS A 1 501 ? 14.369 -18.630 15.958 1.00 92.75 501 LYS A N 1
ATOM 3888 C CA . LYS A 1 501 ? 13.875 -18.705 17.332 1.00 92.75 501 LYS A CA 1
ATOM 3889 C C . LYS A 1 501 ? 14.800 -17.966 18.289 1.00 92.75 501 LYS A C 1
ATOM 3891 O O . LYS A 1 501 ? 16.017 -18.093 18.202 1.00 92.75 501 LYS A O 1
ATOM 3896 N N . ASP A 1 502 ? 14.221 -17.226 19.219 1.00 91.00 502 ASP A N 1
ATOM 3897 C CA . ASP A 1 502 ? 14.918 -16.634 20.354 1.00 91.00 502 ASP A CA 1
ATOM 3898 C C . ASP A 1 502 ? 14.206 -17.025 21.661 1.00 91.00 502 ASP A C 1
ATOM 3900 O O . ASP A 1 502 ? 13.360 -17.922 21.696 1.00 91.00 502 ASP A O 1
ATOM 3904 N N . ASP A 1 503 ? 14.588 -16.387 22.760 1.00 89.06 503 ASP A N 1
ATOM 3905 C CA . ASP A 1 503 ? 13.986 -16.546 24.084 1.00 89.06 503 ASP A CA 1
ATOM 3906 C C . ASP A 1 503 ? 12.538 -16.031 24.174 1.00 89.06 503 ASP A C 1
ATOM 3908 O O . ASP A 1 503 ? 11.797 -16.435 25.068 1.00 89.06 503 ASP A O 1
ATOM 3912 N N . THR A 1 504 ? 12.119 -15.157 23.260 1.00 85.31 504 THR A N 1
ATOM 3913 C CA . THR A 1 504 ? 10.815 -14.478 23.287 1.00 85.31 504 THR A CA 1
ATOM 3914 C C . THR A 1 504 ? 9.799 -15.046 22.304 1.00 85.31 504 THR A C 1
ATOM 3916 O O . THR A 1 504 ? 8.598 -14.843 22.478 1.00 85.31 504 THR A O 1
ATOM 3919 N N . GLY A 1 505 ? 10.244 -15.755 21.269 1.00 85.69 505 GLY A N 1
ATOM 3920 C CA . GLY A 1 505 ? 9.353 -16.340 20.284 1.00 85.69 505 GLY A CA 1
ATOM 3921 C C . GLY A 1 505 ? 10.075 -16.940 19.087 1.00 85.69 505 GLY A C 1
ATOM 3922 O O . GLY A 1 505 ? 11.277 -17.199 19.094 1.00 85.69 505 GLY A O 1
ATOM 3923 N N . ARG A 1 506 ? 9.298 -17.186 18.035 1.00 89.38 506 ARG A N 1
ATOM 3924 C CA . ARG A 1 506 ? 9.778 -17.741 16.769 1.00 89.38 506 ARG A CA 1
ATOM 3925 C C . ARG A 1 506 ? 9.077 -17.046 15.603 1.00 89.38 506 ARG A C 1
ATOM 3927 O O . ARG A 1 506 ? 7.901 -16.704 15.719 1.00 89.38 506 ARG A O 1
ATOM 3934 N N . ALA A 1 507 ? 9.788 -16.841 14.501 1.00 90.81 507 ALA A N 1
ATOM 3935 C CA . ALA A 1 507 ? 9.265 -16.196 13.298 1.00 90.81 507 ALA A CA 1
ATOM 3936 C C . ALA A 1 507 ? 9.659 -16.970 12.040 1.00 90.81 507 ALA A C 1
ATOM 3938 O O . ALA A 1 507 ? 10.727 -17.584 11.977 1.00 90.81 507 ALA A O 1
ATOM 3939 N N . LEU A 1 508 ? 8.792 -16.927 11.027 1.00 92.44 508 LEU A N 1
ATOM 3940 C CA . LEU A 1 508 ? 9.044 -17.563 9.739 1.00 92.44 508 LEU A CA 1
ATOM 3941 C C . LEU A 1 508 ? 9.990 -16.703 8.894 1.00 92.44 508 LEU A C 1
ATOM 3943 O O . LEU A 1 508 ? 9.784 -15.508 8.725 1.00 92.44 508 LEU A O 1
ATOM 3947 N N . ILE A 1 509 ? 11.008 -17.307 8.300 1.00 91.75 509 ILE A N 1
ATOM 3948 C CA . ILE A 1 509 ? 11.929 -16.646 7.380 1.00 91.75 509 ILE A CA 1
ATOM 3949 C C . ILE A 1 509 ? 11.602 -17.066 5.958 1.00 91.75 509 ILE A C 1
ATOM 3951 O O . ILE A 1 509 ? 11.567 -18.253 5.630 1.00 91.75 509 ILE A O 1
ATOM 3955 N N . LEU A 1 510 ? 11.397 -16.070 5.101 1.00 90.94 510 LEU A N 1
ATOM 3956 C CA . LEU A 1 510 ? 11.211 -16.240 3.667 1.00 90.94 510 LEU A CA 1
ATOM 3957 C C . LEU A 1 510 ? 12.498 -15.780 2.973 1.00 90.94 510 LEU A C 1
ATOM 3959 O O . LEU A 1 510 ? 12.634 -14.590 2.704 1.00 90.94 510 LEU A O 1
ATOM 3963 N N . PRO A 1 511 ? 13.463 -16.672 2.668 1.00 86.56 511 PRO A N 1
ATOM 3964 C CA . PRO A 1 511 ? 14.797 -16.276 2.201 1.00 86.56 511 PRO A CA 1
ATOM 3965 C C . PRO A 1 511 ? 14.829 -15.791 0.741 1.00 86.56 511 PRO A C 1
ATOM 3967 O O . PRO A 1 511 ? 15.894 -15.719 0.120 1.00 86.56 511 PRO A O 1
ATOM 3970 N N . GLU A 1 512 ? 13.675 -15.484 0.149 1.00 83.94 512 GLU A N 1
ATOM 3971 C CA . GLU A 1 512 ? 13.610 -14.987 -1.218 1.00 83.94 512 GLU A CA 1
ATOM 3972 C C . GLU A 1 512 ? 14.335 -13.641 -1.314 1.00 83.94 512 GLU A C 1
ATOM 3974 O O . GLU A 1 512 ? 14.151 -12.759 -0.484 1.00 83.94 512 GLU A O 1
ATOM 3979 N N . ASN A 1 513 ? 15.201 -13.493 -2.319 1.00 78.94 513 ASN A N 1
ATOM 3980 C CA . ASN A 1 513 ? 16.059 -12.318 -2.526 1.00 78.94 513 ASN A CA 1
ATOM 3981 C C . ASN A 1 513 ? 17.056 -11.992 -1.394 1.00 78.94 513 ASN A C 1
ATOM 3983 O O . ASN A 1 513 ? 17.801 -11.019 -1.533 1.00 78.94 513 ASN A O 1
ATOM 3987 N N . ALA A 1 514 ? 17.162 -12.826 -0.355 1.00 83.00 514 ALA A N 1
ATOM 3988 C CA . ALA A 1 514 ? 18.115 -12.632 0.730 1.00 83.00 514 ALA A CA 1
ATOM 3989 C C . ALA A 1 514 ? 19.572 -12.720 0.257 1.00 83.00 514 ALA A C 1
ATOM 3991 O O . ALA A 1 514 ? 19.956 -13.549 -0.581 1.00 83.00 514 ALA A O 1
ATOM 3992 N N . ILE A 1 515 ? 20.426 -11.892 0.853 1.00 79.88 515 ILE A N 1
ATOM 3993 C CA . ILE A 1 515 ? 21.875 -12.006 0.725 1.00 79.88 515 ILE A CA 1
ATOM 3994 C C . ILE A 1 515 ? 22.361 -12.996 1.784 1.00 79.88 515 ILE A C 1
ATOM 3996 O O . ILE A 1 515 ? 22.535 -12.651 2.952 1.00 79.88 515 ILE A O 1
ATOM 4000 N N . MET A 1 516 ? 22.575 -14.238 1.345 1.00 80.75 516 MET A N 1
ATOM 4001 C CA . MET A 1 516 ? 22.976 -15.349 2.209 1.00 80.75 516 MET A CA 1
ATOM 4002 C C . MET A 1 516 ? 24.490 -15.355 2.460 1.00 80.75 516 MET A C 1
ATOM 4004 O O . MET A 1 516 ? 25.292 -15.547 1.537 1.00 80.75 516 MET A O 1
ATOM 4008 N N . HIS A 1 517 ? 24.880 -15.239 3.725 1.00 76.38 517 HIS A N 1
ATOM 4009 C CA . HIS A 1 517 ? 26.237 -15.474 4.208 1.00 76.38 517 HIS A CA 1
ATOM 4010 C C . HIS A 1 517 ? 26.244 -16.681 5.151 1.00 76.38 517 HIS A C 1
ATOM 4012 O O . HIS A 1 517 ? 26.174 -16.547 6.368 1.00 76.38 517 HIS A O 1
ATOM 4018 N N . ALA A 1 518 ? 26.336 -17.880 4.572 1.00 74.31 518 ALA A N 1
ATOM 4019 C CA . ALA A 1 518 ? 26.505 -19.106 5.347 1.00 74.31 518 ALA A CA 1
ATOM 4020 C C . ALA A 1 518 ? 27.822 -19.061 6.148 1.00 74.31 518 ALA A C 1
ATOM 4022 O O . ALA A 1 518 ? 28.859 -18.648 5.611 1.00 74.31 518 ALA A O 1
ATOM 4023 N N . GLY A 1 519 ? 27.742 -19.425 7.431 1.00 64.75 519 GLY A N 1
ATOM 4024 C CA . GLY A 1 519 ? 28.826 -19.283 8.405 1.00 64.75 519 GLY A CA 1
ATOM 4025 C C . GLY A 1 519 ? 29.919 -20.328 8.216 1.00 64.75 519 GLY A C 1
ATOM 4026 O O . GLY A 1 519 ? 31.067 -19.968 7.936 1.00 64.75 519 GLY A O 1
ATOM 4027 N N . ASP A 1 520 ? 29.543 -21.603 8.300 1.00 67.38 520 ASP A N 1
ATOM 4028 C CA . ASP A 1 520 ? 30.489 -22.714 8.306 1.00 67.38 520 ASP A CA 1
ATOM 4029 C C . ASP A 1 520 ? 30.917 -23.077 6.892 1.00 67.38 520 ASP A C 1
ATOM 4031 O O . ASP A 1 520 ? 30.095 -23.311 6.003 1.00 67.38 520 ASP A O 1
ATOM 4035 N N . LYS A 1 521 ? 32.233 -23.096 6.675 1.00 75.56 521 LYS A N 1
ATOM 4036 C CA . LYS A 1 521 ? 32.856 -23.519 5.424 1.00 75.56 521 LYS A CA 1
ATOM 4037 C C . LYS A 1 521 ? 33.537 -24.852 5.678 1.00 75.56 521 LYS A C 1
ATOM 4039 O O . LYS A 1 521 ? 34.531 -24.900 6.393 1.00 75.56 521 LYS A O 1
ATOM 4044 N N . GLN A 1 522 ? 33.046 -25.890 5.024 1.00 71.56 522 GLN A N 1
ATOM 4045 C CA . GLN A 1 522 ? 33.672 -27.203 5.031 1.00 71.56 522 GLN A CA 1
ATOM 4046 C C . GLN A 1 522 ? 34.244 -27.489 3.645 1.00 71.56 522 GLN A C 1
ATOM 4048 O O . GLN A 1 522 ? 33.702 -27.063 2.619 1.00 71.56 522 GLN A O 1
ATOM 4053 N N . SER A 1 523 ? 35.397 -28.145 3.611 1.00 74.69 523 SER A N 1
ATOM 4054 C CA . SER A 1 523 ? 36.051 -28.521 2.365 1.00 74.69 523 SER A CA 1
ATOM 4055 C C . SER A 1 523 ? 36.399 -29.992 2.377 1.00 74.69 523 SER A C 1
ATOM 4057 O O . SER A 1 523 ? 37.009 -30.466 3.331 1.00 74.69 523 SER A O 1
ATOM 4059 N N . PHE A 1 524 ? 36.036 -30.674 1.298 1.00 71.00 524 PHE A N 1
ATOM 4060 C CA . PHE A 1 524 ? 36.196 -32.109 1.137 1.00 71.00 524 PHE A CA 1
ATOM 4061 C C . PHE A 1 524 ? 36.990 -32.385 -0.138 1.00 71.00 524 PHE A C 1
ATOM 4063 O O . PHE A 1 524 ? 36.710 -31.807 -1.192 1.00 71.00 524 PHE A O 1
ATOM 4070 N N . SER A 1 525 ? 37.958 -33.291 -0.046 1.00 60.94 525 SER A N 1
ATOM 4071 C CA . SER A 1 525 ? 38.550 -33.943 -1.213 1.00 60.94 525 SER A CA 1
ATOM 4072 C C . SER A 1 525 ? 37.698 -35.174 -1.489 1.00 60.94 525 SER A C 1
ATOM 4074 O O . SER A 1 525 ? 37.767 -36.123 -0.711 1.00 60.94 525 SER A O 1
ATOM 4076 N N . ALA A 1 526 ? 36.806 -35.139 -2.482 1.00 55.72 526 ALA A N 1
ATOM 4077 C CA . ALA A 1 526 ? 35.847 -36.232 -2.624 1.00 55.72 526 ALA A CA 1
ATOM 4078 C C . ALA A 1 526 ? 35.252 -36.419 -4.021 1.00 55.72 526 ALA A C 1
ATOM 4080 O O . ALA A 1 526 ? 34.767 -35.481 -4.660 1.00 55.72 526 ALA A O 1
ATOM 4081 N N . ASN A 1 527 ? 35.172 -37.700 -4.388 1.00 57.16 527 ASN A N 1
ATOM 4082 C CA . ASN A 1 527 ? 34.242 -38.242 -5.365 1.00 57.16 527 ASN A CA 1
ATOM 4083 C C . ASN A 1 527 ? 32.830 -38.286 -4.736 1.00 57.16 527 ASN A C 1
ATOM 4085 O O . ASN A 1 527 ? 32.658 -38.958 -3.717 1.00 57.16 527 ASN A O 1
ATOM 4089 N N . PRO A 1 528 ? 31.808 -37.623 -5.313 1.00 51.09 528 PRO A N 1
ATOM 4090 C CA . PRO A 1 528 ? 30.444 -37.616 -4.771 1.00 51.09 528 PRO A CA 1
ATOM 4091 C C . PRO A 1 528 ? 29.848 -39.016 -4.527 1.00 51.09 528 PRO A C 1
ATOM 4093 O O . PRO A 1 528 ? 29.028 -39.183 -3.632 1.00 51.09 528 PRO A O 1
ATOM 4096 N N . LEU A 1 529 ? 30.283 -40.031 -5.288 1.00 51.00 529 LEU A N 1
ATOM 4097 C CA . LEU A 1 529 ? 29.827 -41.422 -5.143 1.00 51.00 529 LEU A CA 1
ATOM 4098 C C . LEU A 1 529 ? 30.472 -42.165 -3.961 1.00 51.00 529 LEU A C 1
ATOM 4100 O O . LEU A 1 529 ? 29.862 -43.083 -3.419 1.00 51.00 529 LEU A O 1
ATOM 4104 N N . ALA A 1 530 ? 31.671 -41.754 -3.534 1.00 52.09 530 ALA A N 1
ATOM 4105 C CA . ALA A 1 530 ? 32.353 -42.344 -2.380 1.00 52.09 530 ALA A CA 1
ATOM 4106 C C . ALA A 1 530 ? 31.701 -41.912 -1.054 1.00 52.09 530 ALA A C 1
ATOM 4108 O O . ALA A 1 530 ? 31.598 -42.707 -0.128 1.00 52.09 530 ALA A O 1
ATOM 4109 N N . ILE A 1 531 ? 31.181 -40.679 -0.984 1.00 53.72 531 ILE A N 1
ATOM 4110 C CA . ILE A 1 531 ? 30.457 -40.158 0.193 1.00 53.72 531 ILE A CA 1
ATOM 4111 C C . ILE A 1 531 ? 29.116 -40.883 0.406 1.00 53.72 531 ILE A C 1
ATOM 4113 O O . ILE A 1 531 ? 28.666 -41.034 1.537 1.00 53.72 531 ILE A O 1
ATOM 4117 N N . LEU A 1 532 ? 28.492 -41.371 -0.670 1.00 52.41 532 LEU A N 1
ATOM 4118 C CA . LEU A 1 532 ? 27.236 -42.132 -0.635 1.00 52.41 532 LEU A CA 1
ATOM 4119 C C . LEU A 1 532 ? 27.441 -43.647 -0.433 1.00 52.41 532 LEU A C 1
ATOM 4121 O O . LEU A 1 532 ? 26.478 -44.402 -0.535 1.00 52.41 532 LEU A O 1
ATOM 4125 N N . GLY A 1 533 ? 28.673 -44.099 -0.161 1.00 46.25 533 GLY A N 1
ATOM 4126 C CA . GLY A 1 533 ? 28.985 -45.507 0.119 1.00 46.25 533 GLY A CA 1
ATOM 4127 C C . GLY A 1 533 ? 28.843 -46.451 -1.081 1.00 46.25 533 GLY A C 1
ATOM 4128 O O . GLY A 1 533 ? 28.735 -47.656 -0.891 1.00 46.25 533 GLY A O 1
ATOM 4129 N N . ALA A 1 534 ? 28.816 -45.922 -2.311 1.00 46.12 534 ALA A N 1
ATOM 4130 C CA . ALA A 1 534 ? 28.457 -46.677 -3.515 1.00 46.12 534 ALA A CA 1
ATOM 4131 C C . ALA A 1 534 ? 29.650 -47.092 -4.404 1.00 46.12 534 ALA A C 1
ATOM 4133 O O . ALA A 1 534 ? 29.433 -47.623 -5.492 1.00 46.12 534 ALA A O 1
ATOM 4134 N N . ALA A 1 535 ? 30.901 -46.834 -4.004 1.00 45.62 535 ALA A N 1
ATOM 4135 C CA . ALA A 1 535 ? 32.070 -47.156 -4.828 1.00 45.62 535 ALA A CA 1
ATOM 4136 C C . ALA A 1 535 ? 33.285 -47.604 -3.999 1.00 45.62 535 ALA A C 1
ATOM 4138 O O . ALA A 1 535 ? 33.804 -46.829 -3.200 1.00 45.62 535 ALA A O 1
ATOM 4139 N N . ASP A 1 536 ? 33.772 -48.816 -4.284 1.00 42.44 536 ASP A N 1
ATOM 4140 C CA . ASP A 1 536 ? 34.948 -49.457 -3.662 1.00 42.44 536 ASP A CA 1
ATOM 4141 C C . ASP A 1 536 ? 36.293 -49.065 -4.306 1.00 42.44 536 ASP A C 1
ATOM 4143 O O . ASP A 1 536 ? 37.359 -49.508 -3.890 1.00 42.44 536 ASP A O 1
ATOM 4147 N N . ASN A 1 537 ? 36.280 -48.199 -5.322 1.00 44.75 537 ASN A N 1
ATOM 4148 C CA . ASN A 1 537 ? 37.492 -47.785 -6.023 1.00 44.75 537 ASN A CA 1
ATOM 4149 C C . ASN A 1 537 ? 37.817 -46.326 -5.701 1.00 44.75 537 ASN A C 1
ATOM 4151 O O . ASN A 1 537 ? 37.254 -45.398 -6.289 1.00 44.75 537 ASN A O 1
ATOM 4155 N N . ALA A 1 538 ? 38.769 -46.133 -4.786 1.00 45.91 538 ALA A N 1
ATOM 4156 C CA . ALA A 1 538 ? 39.442 -44.866 -4.525 1.00 45.91 538 ALA A CA 1
ATOM 4157 C C . ALA A 1 538 ? 40.311 -44.462 -5.734 1.00 45.91 538 ALA A C 1
ATOM 4159 O O . ALA A 1 538 ? 41.538 -44.464 -5.688 1.00 45.91 538 ALA A O 1
ATOM 4160 N N . SER A 1 539 ? 39.675 -44.126 -6.857 1.00 43.66 539 SER A N 1
ATOM 4161 C CA . SER A 1 539 ? 40.340 -43.399 -7.933 1.00 43.66 539 SER A CA 1
ATOM 4162 C C . SER A 1 539 ? 40.729 -42.023 -7.394 1.00 43.66 539 SER A C 1
ATOM 4164 O O . SER A 1 539 ? 39.851 -41.324 -6.882 1.00 43.66 539 SER A O 1
ATOM 4166 N N . HIS A 1 540 ? 42.003 -41.637 -7.522 1.00 50.16 540 HIS A N 1
ATOM 4167 C CA . HIS A 1 540 ? 42.489 -40.273 -7.288 1.00 50.16 540 HIS A CA 1
ATOM 4168 C C . HIS A 1 540 ? 41.604 -39.278 -8.055 1.00 50.16 540 HIS A C 1
ATOM 4170 O O . HIS A 1 540 ? 41.759 -39.073 -9.258 1.00 50.16 540 HIS A O 1
ATOM 4176 N N . ASP A 1 541 ? 40.612 -38.718 -7.371 1.00 59.31 541 ASP A N 1
ATOM 4177 C CA . ASP A 1 541 ? 39.689 -37.755 -7.944 1.00 59.31 541 ASP A CA 1
ATOM 4178 C C . ASP A 1 541 ? 40.213 -36.362 -7.617 1.00 59.31 541 ASP A C 1
ATOM 4180 O O . ASP A 1 541 ? 40.183 -35.927 -6.468 1.00 59.31 541 ASP A O 1
ATOM 4184 N N . ASP A 1 542 ? 40.685 -35.653 -8.640 1.00 69.62 542 ASP A N 1
ATOM 4185 C CA . ASP A 1 542 ? 41.215 -34.285 -8.567 1.00 69.62 542 ASP A CA 1
ATOM 4186 C C . ASP A 1 542 ? 40.120 -33.229 -8.272 1.00 69.62 542 ASP A C 1
ATOM 4188 O O . ASP A 1 542 ? 40.223 -32.061 -8.678 1.00 69.62 542 ASP A O 1
ATOM 4192 N N . ARG A 1 543 ? 39.014 -33.634 -7.635 1.00 75.06 543 ARG A N 1
ATOM 4193 C CA . ARG A 1 543 ? 37.860 -32.793 -7.327 1.00 75.06 543 ARG A CA 1
ATOM 4194 C C . ARG A 1 543 ? 37.878 -32.323 -5.878 1.00 75.06 543 ARG A C 1
ATOM 4196 O O . ARG A 1 543 ? 37.905 -33.103 -4.931 1.00 75.06 543 ARG A O 1
ATOM 4203 N N . TRP A 1 544 ? 37.783 -31.008 -5.725 1.00 77.94 544 TRP A N 1
ATOM 4204 C CA . TRP A 1 544 ? 37.728 -30.320 -4.446 1.00 77.94 544 TRP A CA 1
ATOM 4205 C C . TRP A 1 544 ? 36.363 -29.675 -4.254 1.00 77.94 544 TRP A C 1
ATOM 4207 O O . TRP A 1 544 ? 35.960 -28.802 -5.030 1.00 77.94 544 TRP A O 1
ATOM 4217 N N . VAL A 1 545 ? 35.654 -30.072 -3.207 1.00 80.62 545 VAL A N 1
ATOM 4218 C CA . VAL A 1 545 ? 34.329 -29.548 -2.887 1.00 80.62 545 VAL A CA 1
ATOM 4219 C C . VAL A 1 545 ? 34.451 -28.542 -1.755 1.00 80.62 545 VAL A C 1
ATOM 4221 O O . VAL A 1 545 ? 35.044 -28.817 -0.718 1.00 80.62 545 VAL A O 1
ATOM 4224 N N . VAL A 1 546 ? 33.872 -27.359 -1.946 1.00 82.06 546 VAL A N 1
ATOM 4225 C CA . VAL A 1 546 ? 33.689 -26.360 -0.892 1.00 82.06 546 VAL A CA 1
ATOM 4226 C C . VAL A 1 546 ? 32.202 -26.229 -0.630 1.00 82.06 546 VAL A C 1
ATOM 4228 O O . VAL A 1 546 ? 31.479 -25.681 -1.464 1.00 82.06 546 VAL A O 1
ATOM 4231 N N . GLU A 1 547 ? 31.762 -26.699 0.528 1.00 83.50 547 GLU A N 1
ATOM 4232 C CA . GLU A 1 547 ? 30.384 -26.607 0.994 1.00 83.50 547 GLU A CA 1
ATOM 4233 C C . GLU A 1 547 ? 30.264 -25.527 2.075 1.00 83.50 547 GLU A C 1
ATOM 4235 O O . GLU A 1 547 ? 31.181 -25.284 2.863 1.00 83.50 547 GLU A O 1
ATOM 4240 N N . ARG A 1 548 ? 29.134 -24.822 2.078 1.00 87.00 548 ARG A N 1
ATOM 4241 C CA . ARG A 1 548 ? 28.753 -23.896 3.139 1.00 87.00 548 ARG A CA 1
ATOM 4242 C C . ARG A 1 548 ? 27.343 -24.184 3.596 1.00 87.00 548 ARG A C 1
ATOM 4244 O O . ARG A 1 548 ? 26.450 -24.270 2.749 1.00 87.00 548 ARG A O 1
ATOM 4251 N N . VAL A 1 549 ? 27.153 -24.245 4.906 1.00 87.12 549 VAL A N 1
ATOM 4252 C CA . VAL A 1 549 ? 25.885 -24.630 5.531 1.00 87.12 549 VAL A CA 1
ATOM 4253 C C . VAL A 1 549 ? 25.463 -23.623 6.598 1.00 87.12 549 VAL A C 1
ATOM 4255 O O . VAL A 1 549 ? 26.292 -22.919 7.176 1.00 87.12 549 VAL A O 1
ATOM 4258 N N . ILE A 1 550 ? 24.156 -23.537 6.827 1.00 89.06 550 ILE A N 1
ATOM 4259 C CA . ILE A 1 550 ? 23.569 -22.968 8.043 1.00 89.06 550 ILE A CA 1
ATOM 4260 C C . ILE A 1 550 ? 22.898 -24.140 8.751 1.00 89.06 550 ILE A C 1
ATOM 4262 O O . ILE A 1 550 ? 21.807 -24.554 8.351 1.00 89.06 550 ILE A O 1
ATOM 4266 N N . ALA A 1 551 ? 23.598 -24.726 9.722 1.00 88.12 551 ALA A N 1
ATOM 4267 C CA . ALA A 1 551 ? 23.109 -25.887 10.453 1.00 88.12 551 ALA A CA 1
ATOM 4268 C C . ALA A 1 551 ? 21.856 -25.537 11.266 1.00 88.12 551 ALA A C 1
ATOM 4270 O O . ALA A 1 551 ? 21.674 -24.399 11.709 1.00 88.12 551 ALA A O 1
ATOM 4271 N N . THR A 1 552 ? 20.986 -26.518 11.467 1.00 89.75 552 THR A N 1
ATOM 4272 C CA . THR A 1 552 ? 19.857 -26.367 12.387 1.00 89.75 552 THR A CA 1
ATOM 4273 C C . THR A 1 552 ? 20.394 -26.170 13.809 1.00 89.75 552 THR A C 1
ATOM 4275 O O . THR A 1 552 ? 21.331 -26.843 14.227 1.00 89.75 552 THR A O 1
ATOM 4278 N N . GLY A 1 553 ? 19.848 -25.202 14.539 1.00 87.88 553 GLY A N 1
ATOM 4279 C CA . GLY A 1 553 ? 20.314 -24.760 15.855 1.00 87.88 553 GLY A CA 1
ATOM 4280 C C . GLY A 1 553 ? 21.465 -23.749 15.826 1.00 87.88 553 GLY A C 1
ATOM 4281 O O . GLY A 1 553 ? 21.797 -23.192 16.871 1.00 87.88 553 GLY A O 1
ATOM 4282 N N . ALA A 1 554 ? 22.062 -23.467 14.662 1.00 87.62 554 ALA A N 1
ATOM 4283 C CA . ALA A 1 554 ? 23.160 -22.508 14.562 1.00 87.62 554 ALA A CA 1
ATOM 4284 C C . ALA A 1 554 ? 22.687 -21.065 14.828 1.00 87.62 554 ALA A C 1
ATOM 4286 O O . ALA A 1 554 ? 21.557 -20.716 14.462 1.00 87.62 554 ALA A O 1
ATOM 4287 N N . PRO A 1 555 ? 23.542 -20.206 15.417 1.00 88.50 555 PRO A N 1
ATOM 4288 C CA . PRO A 1 555 ? 23.235 -18.794 15.586 1.00 88.50 555 PRO A CA 1
ATOM 4289 C C . PRO A 1 555 ? 23.051 -18.115 14.228 1.00 88.50 555 PRO A C 1
ATOM 4291 O O . PRO A 1 555 ? 23.832 -18.311 13.292 1.00 88.50 555 PRO A O 1
ATOM 4294 N N . LEU A 1 556 ? 22.013 -17.296 14.134 1.00 90.00 556 LEU A N 1
ATOM 4295 C CA . LEU A 1 556 ? 21.584 -16.661 12.906 1.00 90.00 556 LEU A CA 1
ATOM 4296 C C . LEU A 1 556 ? 21.249 -15.194 13.157 1.00 90.00 556 LEU A C 1
ATOM 4298 O O . LEU A 1 556 ? 20.429 -14.853 14.007 1.00 90.00 556 LEU A O 1
ATOM 4302 N N . TYR A 1 557 ? 21.887 -14.338 12.371 1.00 88.94 557 TYR A N 1
ATOM 4303 C CA . TYR A 1 557 ? 21.612 -12.914 12.288 1.00 88.94 557 TYR A CA 1
ATOM 4304 C C . TYR A 1 557 ? 20.766 -12.639 11.045 1.00 88.94 557 TYR A C 1
ATOM 4306 O O . TYR A 1 557 ? 21.131 -13.058 9.936 1.00 88.94 557 TYR A O 1
ATOM 4314 N N . ILE A 1 558 ? 19.656 -11.926 11.221 1.00 90.56 558 ILE A N 1
ATOM 4315 C CA . ILE A 1 558 ? 18.759 -11.549 10.131 1.00 90.56 558 ILE A CA 1
ATOM 4316 C C . ILE A 1 558 ? 18.464 -10.058 10.210 1.00 90.56 558 ILE A C 1
ATOM 4318 O O . ILE A 1 558 ? 17.986 -9.564 11.224 1.00 90.56 558 ILE A O 1
ATOM 4322 N N . LEU A 1 559 ? 18.680 -9.371 9.095 1.00 89.62 559 LEU A N 1
ATOM 4323 C CA . LEU A 1 559 ? 18.208 -8.010 8.867 1.00 89.62 559 LEU A CA 1
ATOM 4324 C C . LEU A 1 559 ? 17.232 -8.070 7.702 1.00 89.62 559 LEU A C 1
ATOM 4326 O O . LEU A 1 559 ? 17.652 -8.449 6.610 1.00 89.62 559 LEU A O 1
ATOM 4330 N N . GLY A 1 560 ? 15.963 -7.736 7.907 1.00 90.81 560 GLY A N 1
ATOM 4331 C CA . GLY A 1 560 ? 14.937 -7.866 6.871 1.00 90.81 560 GLY A CA 1
ATOM 4332 C C . GLY A 1 560 ? 13.645 -7.131 7.200 1.00 90.81 560 GLY A C 1
ATOM 4333 O O . GLY A 1 560 ? 13.608 -6.292 8.095 1.00 90.81 560 GLY A O 1
ATOM 4334 N N . PHE A 1 561 ? 12.577 -7.435 6.463 1.00 91.56 561 PHE A N 1
ATOM 4335 C CA . PHE A 1 561 ? 11.277 -6.791 6.641 1.00 91.56 561 PHE A CA 1
ATOM 4336 C C . PHE A 1 561 ? 10.253 -7.754 7.256 1.00 91.56 561 PHE A C 1
ATOM 4338 O O . PHE A 1 561 ? 9.814 -8.714 6.611 1.00 91.56 561 PHE A O 1
ATOM 4345 N N . ALA A 1 562 ? 9.860 -7.491 8.502 1.00 91.75 562 ALA A N 1
ATOM 4346 C CA . ALA A 1 562 ? 8.809 -8.211 9.205 1.00 91.75 562 ALA A CA 1
ATOM 4347 C C . ALA A 1 562 ? 7.424 -7.787 8.705 1.00 91.75 562 ALA A C 1
ATOM 4349 O O . ALA A 1 562 ? 7.056 -6.610 8.722 1.00 91.75 562 ALA A O 1
ATOM 4350 N N . HIS A 1 563 ? 6.627 -8.764 8.292 1.00 87.81 563 HIS A N 1
ATOM 4351 C CA . HIS A 1 563 ? 5.248 -8.582 7.868 1.00 87.81 563 HIS A CA 1
ATOM 4352 C C . HIS A 1 563 ? 4.381 -9.723 8.392 1.00 87.81 563 HIS A C 1
ATOM 4354 O O . HIS A 1 563 ? 4.859 -10.815 8.698 1.00 87.81 563 HIS A O 1
ATOM 4360 N N . ARG A 1 564 ? 3.072 -9.481 8.486 1.00 82.38 564 ARG A N 1
ATOM 4361 C CA . ARG A 1 564 ? 2.138 -10.558 8.803 1.00 82.38 564 ARG A CA 1
ATOM 4362 C C . ARG A 1 564 ? 1.953 -11.449 7.590 1.00 82.38 564 ARG A C 1
ATOM 4364 O O . ARG A 1 564 ? 1.508 -10.986 6.537 1.00 82.38 564 ARG A O 1
ATOM 4371 N N . THR A 1 565 ? 2.211 -12.730 7.778 1.00 67.19 565 THR A N 1
ATOM 4372 C CA . THR A 1 565 ? 1.752 -13.809 6.911 1.00 67.19 565 THR A CA 1
ATOM 4373 C C . THR A 1 565 ? 0.254 -13.946 7.118 1.00 67.19 565 THR A C 1
ATOM 4375 O O . THR A 1 565 ? -0.256 -14.771 7.870 1.00 67.19 565 THR A O 1
ATOM 4378 N N . VAL A 1 566 ? -0.492 -13.066 6.458 1.00 53.62 566 VAL A N 1
ATOM 4379 C CA . VAL A 1 566 ? -1.899 -13.330 6.198 1.00 53.62 566 VAL A CA 1
ATOM 4380 C C . VAL A 1 566 ? -1.875 -14.566 5.310 1.00 53.62 566 VAL A C 1
ATOM 4382 O O . VAL A 1 566 ? -1.510 -14.433 4.145 1.00 53.62 566 VAL A O 1
ATOM 4385 N N . HIS A 1 567 ? -2.211 -15.749 5.839 1.00 50.38 567 HIS A N 1
ATOM 4386 C CA . HIS A 1 567 ? -2.673 -16.855 4.999 1.00 50.38 567 HIS A CA 1
ATOM 4387 C C . HIS A 1 567 ? -3.790 -16.259 4.158 1.00 50.38 567 HIS A C 1
ATOM 4389 O O . HIS A 1 567 ? -4.883 -15.969 4.655 1.00 50.38 567 HIS A O 1
ATOM 4395 N N . SER A 1 568 ? -3.430 -15.874 2.940 1.00 44.16 568 SER A N 1
ATOM 4396 C CA . SER A 1 568 ? -4.189 -14.922 2.158 1.00 44.16 568 SER A CA 1
ATOM 4397 C C . SER A 1 568 ? -5.564 -15.534 1.981 1.00 44.16 568 SER A C 1
ATOM 4399 O O . SER A 1 568 ? -5.662 -16.680 1.551 1.00 44.16 568 SER A O 1
ATOM 4401 N N . GLY A 1 569 ? -6.646 -14.814 2.281 1.00 48.94 569 GLY A N 1
ATOM 4402 C CA . GLY A 1 569 ? -7.995 -15.320 1.990 1.00 48.94 569 GLY A CA 1
ATOM 4403 C C . GLY A 1 569 ? -8.143 -15.785 0.528 1.00 48.94 569 GLY A C 1
ATOM 4404 O O . GLY A 1 569 ? -9.013 -16.589 0.222 1.00 48.94 569 GLY A O 1
ATOM 4405 N N . LYS A 1 570 ? -7.244 -15.339 -0.368 1.00 47.66 570 LYS A N 1
ATOM 4406 C CA . LYS A 1 570 ? -7.093 -15.841 -1.738 1.00 47.66 570 LYS A CA 1
ATOM 4407 C C . LYS A 1 570 ? -6.510 -17.256 -1.836 1.00 47.66 570 LYS A C 1
ATOM 4409 O O . LYS A 1 570 ? -6.976 -18.004 -2.682 1.00 47.66 570 LYS A O 1
ATOM 4414 N N . GLU A 1 571 ? -5.514 -17.614 -1.029 1.00 53.69 571 GLU A N 1
ATOM 4415 C CA . GLU A 1 571 ? -4.908 -18.955 -1.026 1.00 53.69 571 GLU A CA 1
ATOM 4416 C C . GLU A 1 571 ? -5.851 -19.978 -0.400 1.00 53.69 571 GLU A C 1
ATOM 4418 O O . GLU A 1 571 ? -6.100 -20.998 -1.028 1.00 53.69 571 GLU A O 1
ATOM 4423 N N . LYS A 1 572 ? -6.512 -19.641 0.719 1.00 58.25 572 LYS A N 1
ATOM 4424 C CA . LYS A 1 572 ? -7.579 -20.483 1.295 1.00 58.25 572 LYS A CA 1
ATOM 4425 C C . LYS A 1 572 ? -8.727 -20.713 0.310 1.00 58.25 572 LYS A C 1
ATOM 4427 O O . LYS A 1 572 ? -9.199 -21.832 0.149 1.00 58.25 572 LYS A O 1
ATOM 4432 N N . LYS A 1 573 ? -9.148 -19.662 -0.407 1.00 62.47 573 LYS A N 1
ATOM 4433 C CA . LYS A 1 573 ? -10.180 -19.774 -1.451 1.00 62.47 573 LYS A CA 1
ATOM 4434 C C . LYS A 1 573 ? -9.701 -20.607 -2.644 1.00 62.47 573 LYS A C 1
ATOM 4436 O O . LYS A 1 573 ? -10.499 -21.318 -3.243 1.00 62.47 573 LYS A O 1
ATOM 4441 N N . LYS A 1 574 ? -8.416 -20.526 -3.000 1.00 70.12 574 LYS A N 1
ATOM 4442 C CA . LYS A 1 574 ? -7.824 -21.323 -4.079 1.00 70.12 574 LYS A CA 1
ATOM 4443 C C . LYS A 1 574 ? -7.745 -22.803 -3.698 1.00 70.12 574 LYS A C 1
ATOM 4445 O O . LYS A 1 574 ? -8.206 -23.619 -4.482 1.00 70.12 574 LYS A O 1
ATOM 4450 N N . GLU A 1 575 ? -7.242 -23.120 -2.509 1.00 73.38 575 GLU A N 1
ATOM 4451 C CA . GLU A 1 575 ? -7.157 -24.485 -1.977 1.00 73.38 575 GLU A CA 1
ATOM 4452 C C . GLU A 1 575 ? -8.546 -25.122 -1.849 1.00 73.38 575 GLU A C 1
ATOM 4454 O O . GLU A 1 575 ? -8.764 -26.231 -2.327 1.00 73.38 575 GLU A O 1
ATOM 4459 N N . MET A 1 576 ? -9.519 -24.375 -1.312 1.00 75.12 576 MET A N 1
ATOM 4460 C CA . MET A 1 576 ? -10.926 -24.780 -1.279 1.00 75.12 576 MET A CA 1
ATOM 4461 C C . MET A 1 576 ? -11.450 -25.107 -2.685 1.00 75.12 576 MET A C 1
ATOM 4463 O O . MET A 1 576 ? -12.012 -26.174 -2.913 1.00 75.12 576 MET A O 1
ATOM 4467 N N . ASN A 1 577 ? -11.243 -24.210 -3.653 1.00 79.25 577 ASN A N 1
ATOM 4468 C CA . ASN A 1 577 ? -11.716 -24.410 -5.024 1.00 79.25 577 ASN A CA 1
ATOM 4469 C C . ASN A 1 577 ? -11.039 -25.601 -5.720 1.00 79.25 577 ASN A C 1
ATOM 4471 O O . ASN A 1 577 ? -11.676 -26.282 -6.521 1.00 79.25 577 ASN A O 1
ATOM 4475 N N . GLU A 1 578 ? -9.760 -25.839 -5.442 1.00 82.44 578 GLU A N 1
ATOM 4476 C CA . GLU A 1 578 ? -8.985 -26.947 -6.001 1.00 82.44 578 GLU A CA 1
ATOM 4477 C C . GLU A 1 578 ? -9.463 -28.287 -5.425 1.00 82.44 578 GLU A C 1
ATOM 4479 O O . GLU A 1 578 ? -9.788 -29.195 -6.187 1.00 82.44 578 GLU A O 1
ATOM 4484 N N . ARG A 1 579 ? -9.686 -28.362 -4.108 1.00 78.56 579 ARG A N 1
ATOM 4485 C CA . ARG A 1 579 ? -10.253 -29.543 -3.439 1.00 78.56 579 ARG A CA 1
ATOM 4486 C C . ARG A 1 579 ? -11.686 -29.855 -3.867 1.00 78.56 579 ARG A C 1
ATOM 4488 O O . ARG A 1 579 ? -12.019 -31.016 -4.101 1.00 78.56 579 ARG A O 1
ATOM 4495 N N . LEU A 1 580 ? -12.529 -28.836 -4.038 1.00 83.38 580 LEU A N 1
ATOM 4496 C CA . LEU A 1 580 ? -13.878 -29.019 -4.587 1.00 83.38 580 LEU A CA 1
ATOM 4497 C C . LEU A 1 580 ? -13.839 -29.509 -6.039 1.00 83.38 580 LEU A C 1
ATOM 4499 O O . LEU A 1 580 ? -14.709 -30.269 -6.458 1.00 83.38 580 LEU A O 1
ATOM 4503 N N . ARG A 1 581 ? -12.829 -29.107 -6.817 1.00 83.00 581 ARG A N 1
ATOM 4504 C CA . ARG A 1 581 ? -12.642 -29.581 -8.191 1.00 83.00 581 ARG A CA 1
ATOM 4505 C C . ARG A 1 581 ? -12.183 -31.037 -8.231 1.00 83.00 581 ARG A C 1
ATOM 4507 O O . ARG A 1 581 ? -12.712 -31.805 -9.029 1.00 83.00 581 ARG A O 1
ATOM 4514 N N . GLU A 1 582 ? -11.246 -31.424 -7.372 1.00 81.31 582 GLU A N 1
ATOM 4515 C CA . GLU A 1 582 ? -10.816 -32.820 -7.226 1.00 81.31 582 GLU A CA 1
ATOM 4516 C C . GLU A 1 582 ? -11.976 -33.722 -6.799 1.00 81.31 582 GLU A C 1
ATOM 4518 O O . GLU A 1 582 ? -12.170 -34.784 -7.383 1.00 81.31 582 GLU A O 1
ATOM 4523 N N . MET A 1 583 ? -12.800 -33.265 -5.849 1.00 77.44 583 MET A N 1
ATOM 4524 C CA . MET A 1 583 ? -14.008 -33.975 -5.429 1.00 77.44 583 MET A CA 1
ATOM 4525 C C . MET A 1 583 ? -14.986 -34.179 -6.592 1.00 77.44 583 MET A C 1
ATOM 4527 O O . MET A 1 583 ? -15.443 -35.297 -6.789 1.00 77.44 583 MET A O 1
ATOM 4531 N N . LYS A 1 584 ? -15.232 -33.149 -7.417 1.00 78.88 584 LYS A N 1
ATOM 4532 C CA . LYS A 1 584 ? -16.072 -33.267 -8.627 1.00 78.88 584 LYS A CA 1
ATOM 4533 C C . LYS A 1 584 ? -15.514 -34.212 -9.689 1.00 78.88 584 LYS A C 1
ATOM 4535 O O . LYS A 1 584 ? -16.269 -34.679 -10.532 1.00 78.88 584 LYS A O 1
ATOM 4540 N N . THR A 1 585 ? -14.200 -34.429 -9.700 1.00 78.38 585 THR A N 1
ATOM 4541 C CA . THR A 1 585 ? -13.531 -35.244 -10.724 1.00 78.38 585 THR A CA 1
ATOM 4542 C C . THR A 1 585 ? -13.611 -36.740 -10.399 1.00 78.38 585 THR A C 1
ATOM 4544 O O . THR A 1 585 ? -13.462 -37.556 -11.302 1.00 78.38 585 THR A O 1
ATOM 4547 N N . ASP A 1 586 ? -13.867 -37.106 -9.138 1.00 77.44 586 ASP A N 1
ATOM 4548 C CA . ASP A 1 586 ? -13.966 -38.492 -8.673 1.00 77.44 586 ASP A CA 1
ATOM 4549 C C . ASP A 1 586 ? -15.446 -38.917 -8.511 1.00 77.44 586 ASP A C 1
ATOM 4551 O O . ASP A 1 586 ? -16.101 -38.517 -7.540 1.00 77.44 586 ASP A O 1
ATOM 4555 N N . PRO A 1 587 ? -15.995 -39.745 -9.426 1.00 73.19 587 PRO A N 1
ATOM 4556 C CA . PRO A 1 587 ? -17.403 -40.151 -9.401 1.00 73.19 587 PRO A CA 1
ATOM 4557 C C . PRO A 1 587 ? -17.790 -40.913 -8.128 1.00 73.19 587 PRO A C 1
ATOM 4559 O O . PRO A 1 587 ? -18.933 -40.843 -7.682 1.00 73.19 587 PRO A O 1
ATOM 4562 N N . ILE A 1 588 ? -16.839 -41.627 -7.515 1.00 76.69 588 ILE A N 1
ATOM 4563 C CA . ILE A 1 588 ? -17.082 -42.432 -6.311 1.00 76.69 588 ILE A CA 1
ATOM 4564 C C . ILE A 1 588 ? -17.274 -41.518 -5.096 1.00 76.69 588 ILE A C 1
ATOM 4566 O O . ILE A 1 588 ? -18.120 -41.787 -4.245 1.00 76.69 588 ILE A O 1
ATOM 4570 N N . ARG A 1 589 ? -16.521 -40.413 -5.024 1.00 75.88 589 ARG A N 1
ATOM 4571 C CA . ARG A 1 589 ? -16.661 -39.413 -3.955 1.00 75.88 589 ARG A CA 1
ATOM 4572 C C . ARG A 1 589 ? -17.943 -38.604 -4.086 1.00 75.88 589 ARG A C 1
ATOM 4574 O O . ARG A 1 589 ? -18.544 -38.297 -3.066 1.00 75.88 589 ARG A O 1
ATOM 4581 N N . MET A 1 590 ? -18.361 -38.295 -5.312 1.00 72.12 590 MET A N 1
ATOM 4582 C CA . MET A 1 590 ? -19.612 -37.582 -5.592 1.00 72.12 590 MET A CA 1
ATOM 4583 C C . MET A 1 590 ? -20.838 -38.407 -5.181 1.00 72.12 590 MET A C 1
ATOM 4585 O O . MET A 1 590 ? -21.712 -37.892 -4.495 1.00 72.12 590 MET A O 1
ATOM 4589 N N . ARG A 1 591 ? -20.835 -39.717 -5.462 1.00 76.88 591 ARG A N 1
ATOM 4590 C CA . ARG A 1 591 ? -21.919 -40.639 -5.082 1.00 76.88 591 ARG A CA 1
ATOM 4591 C C . ARG A 1 591 ? -22.143 -40.768 -3.569 1.00 76.88 591 ARG A C 1
ATOM 4593 O O . ARG A 1 591 ? -23.191 -41.222 -3.141 1.00 76.88 591 ARG A O 1
ATOM 4600 N N . LYS A 1 592 ? -21.167 -40.380 -2.740 1.00 81.81 592 LYS A N 1
ATOM 4601 C CA . LYS A 1 592 ? -21.322 -40.343 -1.275 1.00 81.81 592 LYS A CA 1
ATOM 4602 C C . LYS A 1 592 ? -22.339 -39.279 -0.826 1.00 81.81 592 LYS A C 1
ATOM 4604 O O . LYS A 1 592 ? -22.879 -39.405 0.267 1.00 81.81 592 LYS A O 1
ATOM 4609 N N . TYR A 1 593 ? -22.536 -38.233 -1.627 1.00 77.50 593 TYR A N 1
ATOM 4610 C CA . TYR A 1 593 ? -23.382 -37.083 -1.296 1.00 77.50 593 TYR A CA 1
ATOM 4611 C C . TYR A 1 593 ? -24.752 -37.114 -1.988 1.00 77.50 593 TYR A C 1
ATOM 4613 O O . TYR A 1 593 ? -25.614 -36.331 -1.611 1.00 77.50 593 TYR A O 1
ATOM 4621 N N . ASP A 1 594 ? -24.936 -38.026 -2.945 1.00 80.44 594 ASP A N 1
ATOM 4622 C CA . ASP A 1 594 ? -26.206 -38.367 -3.597 1.00 80.44 594 ASP A CA 1
ATOM 4623 C C . ASP A 1 594 ? -27.067 -39.178 -2.605 1.00 80.44 594 ASP A C 1
ATOM 4625 O O . ASP A 1 594 ? -26.847 -40.374 -2.384 1.00 80.44 594 ASP A O 1
ATOM 4629 N N . THR A 1 595 ? -27.950 -38.476 -1.893 1.00 75.19 595 THR A N 1
ATOM 4630 C CA . THR A 1 595 ? -28.723 -38.981 -0.748 1.00 75.19 595 THR A CA 1
ATOM 4631 C C . THR A 1 595 ? -30.043 -39.596 -1.196 1.00 75.19 595 THR A C 1
ATOM 4633 O O . THR A 1 595 ? -30.525 -40.538 -0.561 1.00 75.19 595 THR A O 1
ATOM 4636 N N . ASP A 1 596 ? -30.624 -39.085 -2.280 1.00 79.69 596 ASP A N 1
ATOM 4637 C CA . ASP A 1 596 ? -31.856 -39.603 -2.878 1.00 79.69 596 ASP A CA 1
ATOM 4638 C C . ASP A 1 596 ? -31.612 -40.668 -3.967 1.00 79.69 596 ASP A C 1
ATOM 4640 O O . ASP A 1 596 ? -32.561 -41.334 -4.391 1.00 79.69 596 ASP A O 1
ATOM 4644 N N . MET A 1 597 ? -30.344 -40.943 -4.302 1.00 71.12 597 MET A N 1
ATOM 4645 C CA . MET A 1 597 ? -29.897 -41.975 -5.243 1.00 71.12 597 MET A CA 1
ATOM 4646 C C . MET A 1 597 ? -30.448 -41.778 -6.659 1.00 71.12 597 MET A C 1
ATOM 4648 O O . MET A 1 597 ? -30.624 -42.759 -7.397 1.00 71.12 597 MET A O 1
ATOM 4652 N N . ASP A 1 598 ? -30.730 -40.534 -7.041 1.00 78.12 598 ASP A N 1
ATOM 4653 C CA . ASP A 1 598 ? -31.287 -40.197 -8.348 1.00 78.12 598 ASP A CA 1
ATOM 4654 C C . ASP A 1 598 ? -30.215 -40.115 -9.456 1.00 78.12 598 ASP A C 1
ATOM 4656 O O . ASP A 1 598 ? -30.536 -40.155 -10.649 1.00 78.12 598 ASP A O 1
ATOM 4660 N N . GLY A 1 599 ? -28.933 -40.131 -9.069 1.00 68.12 599 GLY A N 1
ATOM 4661 C CA . GLY A 1 599 ? -27.782 -40.107 -9.967 1.00 68.12 599 GLY A CA 1
ATOM 4662 C C . GLY A 1 599 ? -27.334 -38.706 -10.394 1.00 68.12 599 GLY A C 1
ATOM 4663 O O . GLY A 1 599 ? -26.352 -38.596 -11.138 1.00 68.12 599 GLY A O 1
ATOM 4664 N N . GLU A 1 600 ? -27.994 -37.650 -9.920 1.00 75.94 600 GLU A N 1
ATOM 4665 C CA . GLU A 1 600 ? -27.571 -36.254 -10.019 1.00 75.94 600 GLU A CA 1
ATOM 4666 C C . GLU A 1 600 ? -27.208 -35.709 -8.618 1.00 75.94 600 GLU A C 1
ATOM 4668 O O . GLU A 1 600 ? -27.342 -36.394 -7.616 1.00 75.94 600 GLU A O 1
ATOM 4673 N N . ILE A 1 601 ? -26.602 -34.515 -8.524 1.00 76.62 601 ILE A N 1
ATOM 4674 C CA . ILE A 1 601 ? -26.337 -33.880 -7.216 1.00 76.62 601 ILE A CA 1
ATOM 4675 C C . ILE A 1 601 ? -27.082 -32.560 -7.164 1.00 76.62 601 ILE A C 1
ATOM 4677 O O . ILE A 1 601 ? -26.760 -31.619 -7.903 1.00 76.62 601 ILE A O 1
ATOM 4681 N N . SER A 1 602 ? -28.040 -32.482 -6.248 1.00 81.31 602 SER A N 1
ATOM 4682 C CA . SER A 1 602 ? -28.837 -31.289 -6.004 1.00 81.31 602 SER A CA 1
ATOM 4683 C C . SER A 1 602 ? -28.021 -30.163 -5.344 1.00 81.31 602 SER A C 1
ATOM 4685 O O . SER A 1 602 ? -26.910 -30.340 -4.833 1.00 81.31 602 SER A O 1
ATOM 4687 N N . GLY A 1 603 ? -28.571 -28.945 -5.344 1.00 77.19 603 GLY A N 1
ATOM 4688 C CA . GLY A 1 603 ? -27.916 -27.786 -4.725 1.00 77.19 603 GLY A CA 1
ATOM 4689 C C . GLY A 1 603 ? -27.670 -27.946 -3.219 1.00 77.19 603 GLY A C 1
ATOM 4690 O O . GLY A 1 603 ? -26.653 -27.458 -2.722 1.00 77.19 603 GLY A O 1
ATOM 4691 N N . GLU A 1 604 ? -28.562 -28.650 -2.518 1.00 75.81 604 GLU A N 1
ATOM 4692 C CA . GLU A 1 604 ? -28.493 -28.887 -1.070 1.00 75.81 604 GLU A CA 1
ATOM 4693 C C . GLU A 1 604 ? -27.449 -29.959 -0.721 1.00 75.81 604 GLU A C 1
ATOM 4695 O O . GLU A 1 604 ? -26.615 -29.759 0.164 1.00 75.81 604 GLU A O 1
ATOM 4700 N N . GLU A 1 605 ? -27.388 -31.047 -1.488 1.00 80.69 605 GLU A N 1
ATOM 4701 C CA . GLU A 1 605 ? -26.357 -32.087 -1.351 1.00 80.69 605 GLU A CA 1
ATOM 4702 C C . GLU A 1 605 ? -24.956 -31.547 -1.665 1.00 80.69 605 GLU A C 1
ATOM 4704 O O . GLU A 1 605 ? -23.966 -31.867 -0.997 1.00 80.69 605 GLU A O 1
ATOM 4709 N N . TRP A 1 606 ? -24.868 -30.628 -2.631 1.00 79.06 606 TRP A N 1
ATOM 4710 C CA . TRP A 1 606 ? -23.638 -29.904 -2.932 1.00 79.06 606 TRP A CA 1
ATOM 4711 C C . TRP A 1 606 ? -23.220 -28.932 -1.812 1.00 79.06 606 TRP A C 1
ATOM 4713 O O . TRP A 1 606 ? -22.033 -28.622 -1.659 1.00 79.06 606 TRP A O 1
ATOM 4723 N N . GLU A 1 607 ? -24.161 -28.416 -1.017 1.00 80.56 607 GLU A N 1
ATOM 4724 C CA . GLU A 1 607 ? -23.856 -27.622 0.181 1.00 80.56 607 GLU A CA 1
ATOM 4725 C C . GLU A 1 607 ? -23.332 -28.476 1.327 1.00 80.56 607 GLU A C 1
ATOM 4727 O O . GLU A 1 607 ? -22.333 -28.094 1.944 1.00 80.56 607 GLU A O 1
ATOM 4732 N N . ALA A 1 608 ? -23.906 -29.660 1.538 1.00 80.56 608 ALA A N 1
ATOM 4733 C CA . ALA A 1 608 ? -23.398 -30.628 2.505 1.00 80.56 608 ALA A CA 1
ATOM 4734 C C . ALA A 1 608 ? -21.951 -31.051 2.179 1.00 80.56 608 ALA A C 1
ATOM 4736 O O . ALA A 1 608 ? -21.077 -31.013 3.050 1.00 80.56 608 ALA A O 1
ATOM 4737 N N . ALA A 1 609 ? -21.661 -31.344 0.905 1.00 81.19 609 ALA A N 1
ATOM 4738 C CA . ALA A 1 609 ? -20.310 -31.665 0.442 1.00 81.19 609 ALA A CA 1
ATOM 4739 C C . ALA A 1 609 ? -19.317 -30.505 0.655 1.00 81.19 609 ALA A C 1
ATOM 4741 O O . ALA A 1 609 ? -18.178 -30.716 1.081 1.00 81.19 609 ALA A O 1
ATOM 4742 N N . ARG A 1 610 ? -19.743 -29.259 0.396 1.00 82.75 610 ARG A N 1
ATOM 4743 C CA . ARG A 1 610 ? -18.925 -28.060 0.648 1.00 82.75 610 ARG A CA 1
ATOM 4744 C C . ARG A 1 610 ? -18.627 -27.864 2.133 1.00 82.75 610 ARG A C 1
ATOM 4746 O O . ARG A 1 610 ? -17.485 -27.560 2.473 1.00 82.75 610 ARG A O 1
ATOM 4753 N N . SER A 1 611 ? -19.623 -28.047 2.995 1.00 78.50 611 SER A N 1
ATOM 4754 C CA . SER A 1 611 ? -19.481 -27.851 4.438 1.00 78.50 611 SER A CA 1
ATOM 4755 C C . SER A 1 611 ? -18.532 -28.876 5.069 1.00 78.50 611 SER A C 1
ATOM 4757 O O . SER A 1 611 ? -17.649 -28.479 5.826 1.00 78.50 611 SER A O 1
ATOM 4759 N N . GLU A 1 612 ? -18.623 -30.160 4.693 1.00 82.75 612 GLU A N 1
ATOM 4760 C CA . GLU A 1 612 ? -17.692 -31.200 5.172 1.00 82.75 612 GLU A CA 1
ATOM 4761 C C . GLU A 1 612 ? -16.242 -30.895 4.749 1.00 82.75 612 GLU A C 1
ATOM 4763 O O . GLU A 1 612 ? -15.289 -31.129 5.497 1.00 82.75 612 GLU A O 1
ATOM 4768 N N . MET A 1 613 ? -16.051 -30.348 3.545 1.00 81.38 613 MET A N 1
ATOM 4769 C CA . MET A 1 613 ? -14.723 -29.964 3.063 1.00 81.38 613 MET A CA 1
ATOM 4770 C C . MET A 1 613 ? -14.164 -28.744 3.790 1.00 81.38 613 MET A C 1
ATOM 4772 O O . MET A 1 613 ? -12.969 -28.711 4.082 1.00 81.38 613 MET A O 1
ATOM 4776 N N . GLU A 1 614 ? -15.005 -27.766 4.117 1.00 75.62 614 GLU A N 1
ATOM 4777 C CA . GLU A 1 614 ? -14.607 -26.616 4.927 1.00 75.62 614 GLU A CA 1
ATOM 4778 C C . GLU A 1 614 ? -14.183 -27.030 6.334 1.00 75.62 614 GLU A C 1
ATOM 4780 O O . GLU A 1 614 ? -13.135 -26.592 6.811 1.00 75.62 614 GLU A O 1
ATOM 4785 N N . GLU A 1 615 ? -14.928 -27.939 6.955 1.00 77.00 615 GLU A N 1
ATOM 4786 C CA . GLU A 1 615 ? -14.586 -28.503 8.257 1.00 77.00 615 GLU A CA 1
ATOM 4787 C C . GLU A 1 615 ? -13.258 -29.274 8.215 1.00 77.00 615 GLU A C 1
ATOM 4789 O O . GLU A 1 615 ? -12.385 -29.046 9.052 1.00 77.00 615 GLU A O 1
ATOM 4794 N N . LYS A 1 616 ? -13.035 -30.113 7.194 1.00 75.00 616 LYS A N 1
ATOM 4795 C CA . LYS A 1 616 ? -11.756 -30.823 7.006 1.00 75.00 616 LYS A CA 1
ATOM 4796 C C . LYS A 1 616 ? -10.574 -29.877 6.817 1.00 75.00 616 LYS A C 1
ATOM 4798 O O . LYS A 1 616 ? -9.533 -30.081 7.436 1.00 75.00 616 LYS A O 1
ATOM 4803 N N . ILE A 1 617 ? -10.734 -28.833 6.000 1.00 71.81 617 ILE A N 1
ATOM 4804 C CA . ILE A 1 617 ? -9.707 -27.800 5.795 1.00 71.81 617 ILE A CA 1
ATOM 4805 C C . ILE A 1 617 ? -9.426 -27.062 7.108 1.00 71.81 617 ILE A C 1
ATOM 4807 O O . ILE A 1 617 ? -8.276 -26.737 7.399 1.00 71.81 617 ILE A O 1
ATOM 4811 N N . LEU A 1 618 ? -10.451 -26.771 7.911 1.00 64.19 618 LEU A N 1
ATOM 4812 C CA . LEU A 1 618 ? -10.285 -26.122 9.210 1.00 64.19 618 LEU A CA 1
ATOM 4813 C C . LEU A 1 618 ? -9.533 -27.014 10.197 1.00 64.19 618 LEU A C 1
ATOM 4815 O O . LEU A 1 618 ? -8.561 -26.549 10.786 1.00 64.19 618 LEU A O 1
ATOM 4819 N N . LEU A 1 619 ? -9.927 -28.279 10.331 1.00 65.12 619 LEU A N 1
ATOM 4820 C CA . LEU A 1 619 ? -9.274 -29.240 11.222 1.00 65.12 619 LEU A CA 1
ATOM 4821 C C . LEU A 1 619 ? -7.809 -29.474 10.827 1.00 65.12 619 LEU A C 1
ATOM 4823 O O . LEU A 1 619 ? -6.928 -29.427 11.679 1.00 65.12 619 LEU A O 1
ATOM 4827 N N . GLU A 1 620 ? -7.519 -29.610 9.532 1.00 58.72 620 GLU A N 1
ATOM 4828 C CA . GLU A 1 620 ? -6.148 -29.748 9.029 1.00 58.72 620 GLU A CA 1
ATOM 4829 C C . GLU A 1 620 ? -5.316 -28.478 9.268 1.00 58.72 620 GLU A C 1
ATOM 4831 O O . GLU A 1 620 ? -4.150 -28.563 9.650 1.00 58.72 620 GLU A O 1
ATOM 4836 N N . ASN A 1 621 ? -5.910 -27.288 9.122 1.00 56.56 621 ASN A N 1
ATOM 4837 C CA . ASN A 1 621 ? -5.259 -26.014 9.450 1.00 56.56 621 ASN A CA 1
ATOM 4838 C C . ASN A 1 621 ? -5.053 -25.812 10.958 1.00 56.56 621 ASN A C 1
ATOM 4840 O O . ASN A 1 621 ? -4.159 -25.067 11.349 1.00 56.56 621 ASN A O 1
ATOM 4844 N N . MET A 1 622 ? -5.864 -26.440 11.809 1.00 51.50 622 MET A N 1
ATOM 4845 C CA . MET A 1 622 ? -5.671 -26.436 13.263 1.00 51.50 622 MET A CA 1
ATOM 4846 C C . MET A 1 622 ? -4.570 -27.421 13.683 1.00 51.50 622 MET A C 1
ATOM 4848 O O . MET A 1 622 ? -3.820 -27.112 14.605 1.00 51.50 622 MET A O 1
ATOM 4852 N N . ASP A 1 623 ? -4.414 -28.538 12.965 1.00 51.75 623 ASP A N 1
ATOM 4853 C CA . ASP A 1 623 ? -3.333 -29.514 13.177 1.00 51.75 623 ASP A CA 1
ATOM 4854 C C . ASP A 1 623 ? -1.983 -29.080 12.568 1.00 51.75 623 ASP A C 1
ATOM 4856 O O . ASP A 1 623 ? -0.924 -29.454 13.074 1.00 51.75 623 ASP A O 1
ATOM 4860 N N . THR A 1 624 ? -1.993 -28.277 11.496 1.00 47.47 624 THR A N 1
ATOM 4861 C CA . THR A 1 624 ? -0.782 -27.740 10.831 1.00 47.47 624 THR A CA 1
ATOM 4862 C C . THR A 1 624 ? -0.419 -26.313 11.254 1.00 47.47 624 THR A C 1
ATOM 4864 O O . THR A 1 624 ? 0.712 -25.869 11.039 1.00 47.47 624 THR A O 1
ATOM 4867 N N . GLY A 1 625 ? -1.359 -25.583 11.854 1.00 45.34 625 GLY A N 1
ATOM 4868 C CA . GLY A 1 625 ? -1.253 -24.164 12.174 1.00 45.34 625 GLY A CA 1
ATOM 4869 C C . GLY A 1 625 ? -0.446 -23.891 13.432 1.00 45.34 625 GLY A C 1
ATOM 4870 O O . GLY A 1 625 ? -0.989 -23.551 14.481 1.00 45.34 625 GLY A O 1
ATOM 4871 N N . ASP A 1 626 ? 0.873 -23.961 13.315 1.00 51.41 626 ASP A N 1
ATOM 4872 C CA . ASP A 1 626 ? 1.758 -23.382 14.309 1.00 51.41 626 ASP A CA 1
ATOM 4873 C C . ASP A 1 626 ? 1.503 -21.861 14.371 1.00 51.41 626 ASP A C 1
ATOM 4875 O O . ASP A 1 626 ? 1.772 -21.126 13.420 1.00 51.41 626 ASP A O 1
ATOM 4879 N N . ALA A 1 627 ? 0.965 -21.357 15.489 1.00 50.66 627 ALA A N 1
ATOM 4880 C CA . ALA A 1 627 ? 0.578 -19.946 15.670 1.00 50.66 627 ALA A CA 1
ATOM 4881 C C . ALA A 1 627 ? 1.726 -18.931 15.435 1.00 50.66 627 ALA A C 1
ATOM 4883 O O . ALA A 1 627 ? 1.495 -17.722 15.336 1.00 50.66 627 ALA A O 1
ATOM 4884 N N . SER A 1 628 ? 2.960 -19.423 15.321 1.00 49.81 628 SER A N 1
ATOM 4885 C CA . SER A 1 628 ? 4.160 -18.689 14.918 1.00 49.81 628 SER A CA 1
ATOM 4886 C C . SER A 1 628 ? 4.213 -18.272 13.456 1.00 49.81 628 SER A C 1
ATOM 4888 O O . SER A 1 628 ? 4.943 -17.345 13.118 1.00 49.81 628 SER A O 1
ATOM 4890 N N . ASP A 1 629 ? 3.459 -18.933 12.580 1.00 62.66 629 ASP A N 1
ATOM 4891 C CA . ASP A 1 629 ? 3.479 -18.675 11.139 1.00 62.66 629 ASP A CA 1
ATOM 4892 C C . ASP A 1 629 ? 2.660 -17.440 10.769 1.00 62.66 629 ASP A C 1
ATOM 4894 O O . ASP A 1 629 ? 2.398 -17.208 9.596 1.00 62.66 629 ASP A O 1
ATOM 4898 N N . ASN A 1 630 ? 2.251 -16.636 11.753 1.00 70.81 630 ASN A N 1
ATOM 4899 C CA . ASN A 1 630 ? 1.533 -15.375 11.575 1.00 70.81 630 ASN A CA 1
ATOM 4900 C C . ASN A 1 630 ? 2.461 -14.185 11.300 1.00 70.81 630 ASN A C 1
ATOM 4902 O O . ASN A 1 630 ? 1.995 -13.132 10.852 1.00 70.81 630 ASN A O 1
ATOM 4906 N N . ILE A 1 631 ? 3.758 -14.333 11.584 1.00 82.31 631 ILE A N 1
ATOM 4907 C CA . ILE A 1 631 ? 4.766 -13.304 11.352 1.00 82.31 631 ILE A CA 1
ATOM 4908 C C . ILE A 1 631 ? 5.905 -13.905 10.536 1.00 82.31 631 ILE A C 1
ATOM 4910 O O . ILE A 1 631 ? 6.518 -14.896 10.940 1.00 82.31 631 ILE A O 1
ATOM 4914 N N . ALA A 1 632 ? 6.208 -13.267 9.407 1.00 89.50 632 ALA A N 1
ATOM 4915 C CA . ALA A 1 632 ? 7.325 -13.631 8.560 1.00 89.50 632 ALA A CA 1
ATOM 4916 C C . ALA A 1 632 ? 8.281 -12.462 8.326 1.00 89.50 632 ALA A C 1
ATOM 4918 O O . ALA A 1 632 ? 7.866 -11.309 8.217 1.00 89.50 632 ALA A O 1
ATOM 4919 N N . ILE A 1 633 ? 9.567 -12.770 8.197 1.00 92.00 633 ILE A N 1
ATOM 4920 C CA . ILE A 1 633 ? 10.616 -11.828 7.811 1.00 92.00 633 ILE A CA 1
ATOM 4921 C C . ILE A 1 633 ? 11.073 -12.186 6.397 1.00 92.00 633 ILE A C 1
ATOM 4923 O O . ILE A 1 633 ? 11.432 -13.333 6.118 1.00 92.00 633 ILE A O 1
ATOM 4927 N N . GLY A 1 634 ? 11.040 -11.205 5.500 1.00 89.94 634 GLY A N 1
ATOM 4928 C CA . GLY A 1 634 ? 11.372 -11.382 4.088 1.00 89.94 634 GLY A CA 1
ATOM 4929 C C . GLY A 1 634 ? 11.953 -10.124 3.445 1.00 89.94 634 GLY A C 1
ATOM 4930 O O . GLY A 1 634 ? 12.398 -9.201 4.131 1.00 89.94 634 GLY A O 1
ATOM 4931 N N . ASP A 1 635 ? 11.939 -10.101 2.111 1.00 84.94 635 ASP A N 1
ATOM 4932 C CA . ASP A 1 635 ? 12.426 -8.979 1.302 1.00 84.94 635 ASP A CA 1
ATOM 4933 C C . ASP A 1 635 ? 11.599 -7.698 1.518 1.00 84.94 635 ASP A C 1
ATOM 4935 O O . ASP A 1 635 ? 10.394 -7.735 1.781 1.00 84.94 635 ASP A O 1
ATOM 4939 N N . HIS A 1 636 ? 12.247 -6.543 1.369 1.00 82.81 636 HIS A N 1
ATOM 4940 C CA . HIS A 1 636 ? 11.609 -5.246 1.568 1.00 82.81 636 HIS A CA 1
ATOM 4941 C C . HIS A 1 636 ? 10.730 -4.875 0.355 1.00 82.81 636 HIS A C 1
ATOM 4943 O O . HIS A 1 636 ? 11.237 -4.820 -0.772 1.00 82.81 636 HIS A O 1
ATOM 4949 N N . PRO A 1 637 ? 9.447 -4.504 0.536 1.00 75.88 637 PRO A N 1
ATOM 4950 C CA . PRO A 1 637 ? 8.511 -4.290 -0.576 1.00 75.88 637 PRO A CA 1
ATOM 4951 C C . PRO A 1 637 ? 8.903 -3.147 -1.529 1.00 75.88 637 PRO A C 1
ATOM 4953 O O . PRO A 1 637 ? 8.588 -3.200 -2.716 1.00 75.88 637 PRO A O 1
ATOM 4956 N N . SER A 1 638 ? 9.600 -2.118 -1.040 1.00 70.44 638 SER A N 1
ATOM 4957 C CA . SER A 1 638 ? 10.086 -0.985 -1.851 1.00 70.44 638 SER A CA 1
ATOM 4958 C C . SER A 1 638 ? 11.602 -0.980 -2.094 1.00 70.44 638 SER A C 1
ATOM 4960 O O . SER A 1 638 ? 12.140 0.026 -2.550 1.00 70.44 638 SER A O 1
ATOM 4962 N N . GLY A 1 639 ? 12.290 -2.090 -1.803 1.00 67.69 639 GLY A N 1
ATOM 4963 C CA . GLY A 1 639 ? 13.745 -2.200 -1.910 1.00 67.69 639 GLY A CA 1
ATOM 4964 C C . GLY A 1 639 ? 14.474 -1.713 -0.654 1.00 67.69 639 GLY A C 1
ATOM 4965 O O . GLY A 1 639 ? 14.454 -0.531 -0.329 1.00 67.69 639 GLY A O 1
ATOM 4966 N N . GLY A 1 640 ? 15.134 -2.650 0.020 1.00 70.50 640 GLY A N 1
ATOM 4967 C CA . GLY A 1 640 ? 15.851 -2.493 1.285 1.00 70.50 640 GLY A CA 1
ATOM 4968 C C . GLY A 1 640 ? 16.887 -3.612 1.424 1.00 70.50 640 GLY A C 1
ATOM 4969 O O . GLY A 1 640 ? 17.011 -4.462 0.536 1.00 70.50 640 GLY A O 1
ATOM 4970 N N . LEU A 1 641 ? 17.685 -3.597 2.491 1.00 73.50 641 LEU A N 1
ATOM 4971 C CA . LEU A 1 641 ? 18.689 -4.638 2.722 1.00 73.50 641 LEU A CA 1
ATOM 4972 C C . LEU A 1 641 ? 18.022 -5.852 3.370 1.00 73.50 641 LEU A C 1
ATOM 4974 O O . LEU A 1 641 ? 17.429 -5.728 4.433 1.00 73.50 641 LEU A O 1
ATOM 4978 N N . PHE A 1 642 ? 18.160 -7.019 2.740 1.00 86.25 642 PHE A N 1
ATOM 4979 C CA . PHE A 1 642 ? 17.749 -8.291 3.323 1.00 86.25 642 PHE A CA 1
ATOM 4980 C C . PHE A 1 642 ? 18.965 -9.214 3.445 1.00 86.25 642 PHE A C 1
ATOM 4982 O O . PHE A 1 642 ? 19.482 -9.719 2.442 1.00 86.25 642 PHE A O 1
ATOM 4989 N N . TYR A 1 643 ? 19.458 -9.389 4.669 1.00 85.25 643 TYR A N 1
ATOM 4990 C CA . TYR A 1 643 ? 20.624 -10.203 4.997 1.00 85.25 643 TYR A CA 1
ATOM 4991 C C . TYR A 1 643 ? 20.240 -11.365 5.895 1.00 85.25 643 TYR A C 1
ATOM 4993 O O . TYR A 1 643 ? 19.523 -11.199 6.876 1.00 85.25 643 TYR A O 1
ATOM 5001 N N . ILE A 1 644 ? 20.803 -12.528 5.583 1.00 87.44 644 ILE A N 1
ATOM 5002 C CA . ILE A 1 644 ? 20.766 -13.704 6.445 1.00 87.44 644 ILE A CA 1
ATOM 5003 C C . ILE A 1 644 ? 22.208 -14.175 6.586 1.00 87.44 644 ILE A C 1
ATOM 5005 O O . ILE A 1 644 ? 22.866 -14.517 5.597 1.00 87.44 644 ILE A O 1
ATOM 5009 N N . SER A 1 645 ? 22.724 -14.156 7.808 1.00 84.31 645 SER A N 1
ATOM 5010 C CA . SER A 1 645 ? 24.127 -14.426 8.094 1.00 84.31 645 SER A CA 1
ATOM 5011 C C . SER A 1 645 ? 24.267 -15.377 9.270 1.00 84.31 645 SER A C 1
ATOM 5013 O O . SER A 1 645 ? 23.740 -15.116 10.344 1.00 84.31 645 SER A O 1
ATOM 5015 N N . GLY A 1 646 ? 25.062 -16.435 9.102 1.00 76.62 646 GLY A N 1
ATOM 5016 C CA . GLY A 1 646 ? 25.500 -17.285 10.220 1.00 76.62 646 GLY A CA 1
ATOM 5017 C C . GLY A 1 646 ? 26.586 -16.638 11.093 1.00 76.62 646 GLY A C 1
ATOM 5018 O O . GLY A 1 646 ? 27.177 -17.295 11.939 1.00 76.62 646 GLY A O 1
ATOM 5019 N N . LYS A 1 647 ? 26.924 -15.367 10.842 1.00 68.75 647 LYS A N 1
ATOM 5020 C CA . LYS A 1 647 ? 27.891 -14.569 11.609 1.00 68.75 647 LYS A CA 1
ATOM 5021 C C . LYS A 1 647 ? 27.201 -13.362 12.230 1.00 68.75 647 LYS A C 1
ATOM 5023 O O . LYS A 1 647 ? 26.363 -12.751 11.568 1.00 68.75 647 LYS A O 1
ATOM 5028 N N . HIS A 1 648 ? 27.638 -12.988 13.432 1.00 69.12 648 HIS A N 1
ATOM 5029 C CA . HIS A 1 648 ? 27.201 -11.778 14.132 1.00 69.12 648 HIS A CA 1
ATOM 5030 C C . HIS A 1 648 ? 27.521 -10.498 13.337 1.00 69.12 648 HIS A C 1
ATOM 5032 O O . HIS A 1 648 ? 28.483 -10.458 12.559 1.00 69.12 648 HIS A O 1
ATOM 5038 N N . GLU A 1 649 ? 26.756 -9.438 13.603 1.00 68.88 649 GLU A N 1
ATOM 5039 C CA . GLU A 1 649 ? 26.877 -8.080 13.053 1.00 68.88 649 GLU A CA 1
ATOM 5040 C C . GLU A 1 649 ? 28.340 -7.586 12.944 1.00 68.88 649 GLU A C 1
ATOM 5042 O O . GLU A 1 649 ? 28.798 -7.182 11.869 1.00 68.88 649 GLU A O 1
ATOM 5047 N N . ALA A 1 650 ? 29.124 -7.730 14.021 1.00 64.31 650 ALA A N 1
ATOM 5048 C CA . ALA A 1 650 ? 30.523 -7.308 14.108 1.00 64.31 650 ALA A CA 1
ATOM 5049 C C . ALA A 1 650 ? 31.424 -7.919 13.017 1.00 64.31 650 ALA A C 1
ATOM 5051 O O . ALA A 1 650 ? 32.335 -7.260 12.513 1.00 64.31 650 ALA A O 1
ATOM 5052 N N . GLY A 1 651 ? 31.152 -9.158 12.592 1.00 65.75 651 GLY A N 1
ATOM 5053 C CA . GLY A 1 651 ? 31.914 -9.819 11.530 1.00 65.75 651 GLY A CA 1
ATOM 5054 C C . GLY A 1 651 ? 31.643 -9.233 10.140 1.00 65.75 651 GLY A C 1
ATOM 5055 O O . GLY A 1 651 ? 32.536 -9.204 9.288 1.00 65.75 651 GLY A O 1
ATOM 5056 N N . ILE A 1 652 ? 30.425 -8.737 9.907 1.00 67.56 652 ILE A N 1
ATOM 5057 C CA . ILE A 1 652 ? 30.038 -8.082 8.652 1.00 67.56 652 ILE A CA 1
ATOM 5058 C C . ILE A 1 652 ? 30.601 -6.658 8.631 1.00 67.56 652 ILE A C 1
ATOM 5060 O O . ILE A 1 652 ? 31.303 -6.293 7.678 1.00 67.56 652 ILE A O 1
ATOM 5064 N N . ILE A 1 653 ? 30.364 -5.893 9.703 1.00 74.50 653 ILE A N 1
ATOM 5065 C CA . ILE A 1 653 ? 30.795 -4.497 9.841 1.00 74.50 653 ILE A CA 1
ATOM 5066 C C . ILE A 1 653 ? 32.320 -4.379 9.823 1.00 74.50 653 ILE A C 1
ATOM 5068 O O . ILE A 1 653 ? 32.850 -3.547 9.082 1.00 74.50 653 ILE A O 1
ATOM 5072 N N . GLY A 1 654 ? 33.046 -5.236 10.549 1.00 72.00 654 GLY A N 1
ATOM 5073 C CA . GLY A 1 654 ? 34.512 -5.183 10.617 1.00 72.00 654 GLY A CA 1
ATOM 5074 C C . GLY A 1 654 ? 35.178 -5.298 9.242 1.00 72.00 654 GLY A C 1
ATOM 5075 O O . GLY A 1 654 ? 36.142 -4.598 8.938 1.00 72.00 654 GLY A O 1
ATOM 5076 N N . SER A 1 655 ? 34.600 -6.097 8.337 1.00 70.81 655 SER A N 1
ATOM 5077 C CA . SER A 1 655 ? 35.102 -6.213 6.963 1.00 70.81 655 SER A CA 1
ATOM 5078 C C . SER A 1 655 ? 34.849 -4.968 6.101 1.00 70.81 655 SER A C 1
ATOM 5080 O O . SER A 1 655 ? 35.540 -4.775 5.099 1.00 70.81 655 SER A O 1
ATOM 5082 N N . MET A 1 656 ? 33.855 -4.143 6.451 1.00 76.94 656 MET A N 1
ATOM 5083 C CA . MET A 1 656 ? 33.540 -2.888 5.762 1.00 76.94 656 MET A CA 1
ATOM 5084 C C . MET A 1 656 ? 34.348 -1.716 6.327 1.00 76.94 656 MET A C 1
ATOM 5086 O O . MET A 1 656 ? 34.733 -0.832 5.563 1.00 76.94 656 MET A O 1
ATOM 5090 N N . GLN A 1 657 ? 34.653 -1.731 7.629 1.00 80.62 657 GLN A N 1
ATOM 5091 C CA . GLN A 1 657 ? 35.333 -0.640 8.333 1.00 80.62 657 GLN A CA 1
ATOM 5092 C C . GLN A 1 657 ? 36.686 -0.263 7.725 1.00 80.62 657 GLN A C 1
ATOM 5094 O O . GLN A 1 657 ? 36.952 0.924 7.581 1.00 80.62 657 GLN A O 1
ATOM 5099 N N . TRP A 1 658 ? 37.507 -1.233 7.311 1.00 81.31 658 TRP A N 1
ATOM 5100 C CA . TRP A 1 658 ? 38.802 -0.944 6.680 1.00 81.31 658 TRP A CA 1
ATOM 5101 C C . TRP A 1 658 ? 38.696 -0.700 5.165 1.00 81.31 658 TRP A C 1
ATOM 5103 O O . TRP A 1 658 ? 39.483 0.050 4.596 1.00 81.31 658 TRP A O 1
ATOM 5113 N N . LYS A 1 659 ? 37.695 -1.282 4.490 1.00 83.38 659 LYS A N 1
ATOM 5114 C CA . LYS A 1 659 ? 37.503 -1.113 3.037 1.00 83.38 659 LYS A CA 1
ATOM 5115 C C . LYS A 1 659 ? 37.011 0.284 2.670 1.00 83.38 659 LYS A C 1
ATOM 5117 O O . LYS A 1 659 ? 37.415 0.816 1.642 1.00 83.38 659 LYS A O 1
ATOM 5122 N N . ILE A 1 660 ? 36.138 0.867 3.492 1.00 86.25 660 ILE A N 1
ATOM 5123 C CA . ILE A 1 660 ? 35.591 2.217 3.289 1.00 86.25 660 ILE A CA 1
ATOM 5124 C C . ILE A 1 660 ? 36.705 3.275 3.151 1.00 86.25 660 ILE A C 1
ATOM 5126 O O . ILE A 1 660 ? 36.724 3.944 2.112 1.00 86.25 660 ILE A O 1
ATOM 5130 N N . PRO A 1 661 ? 37.644 3.425 4.113 1.00 88.69 661 PRO A N 1
ATOM 5131 C CA . PRO A 1 661 ? 38.722 4.400 3.998 1.00 88.69 661 PRO A CA 1
ATOM 5132 C C . PRO A 1 661 ? 39.683 4.051 2.860 1.00 88.69 661 PRO A C 1
ATOM 5134 O O . PRO A 1 661 ? 40.086 4.956 2.142 1.00 88.69 661 PRO A O 1
ATOM 5137 N N . VAL A 1 662 ? 39.979 2.768 2.611 1.00 89.06 662 VAL A N 1
ATOM 5138 C CA . VAL A 1 662 ? 40.837 2.361 1.481 1.00 89.06 662 VAL A CA 1
ATOM 5139 C C . VAL A 1 662 ? 40.256 2.815 0.141 1.00 89.06 662 VAL A C 1
ATOM 5141 O O . VAL A 1 662 ? 40.961 3.437 -0.646 1.00 89.06 662 VAL A O 1
ATOM 5144 N N . PHE A 1 663 ? 38.970 2.564 -0.125 1.00 86.56 663 PHE A N 1
ATOM 5145 C CA . PHE A 1 663 ? 38.343 2.996 -1.379 1.00 86.56 663 PHE A CA 1
ATOM 5146 C C . PHE A 1 663 ? 38.193 4.515 -1.480 1.00 86.56 663 PHE A C 1
ATOM 5148 O O . PHE A 1 663 ? 38.302 5.065 -2.574 1.00 86.56 663 PHE A O 1
ATOM 5155 N N . LEU A 1 664 ? 37.963 5.191 -0.353 1.00 89.06 664 LEU A N 1
ATOM 5156 C CA . LEU A 1 664 ? 37.864 6.646 -0.303 1.00 89.06 664 LEU A CA 1
ATOM 5157 C C . LEU A 1 664 ? 39.218 7.300 -0.611 1.00 89.06 664 LEU A C 1
ATOM 5159 O O . LEU A 1 664 ? 39.294 8.150 -1.495 1.00 89.06 664 LEU A O 1
ATOM 5163 N N . VAL A 1 665 ? 40.288 6.847 0.047 1.00 91.94 665 VAL A N 1
ATOM 5164 C CA . VAL A 1 665 ? 41.660 7.321 -0.185 1.00 91.94 665 VAL A CA 1
ATOM 5165 C C . VAL A 1 665 ? 42.127 6.966 -1.593 1.00 91.94 665 VAL A C 1
ATOM 5167 O O . VAL A 1 665 ? 42.683 7.825 -2.264 1.00 91.94 665 VAL A O 1
ATOM 5170 N N . ALA A 1 666 ? 41.852 5.755 -2.087 1.00 88.81 666 ALA A N 1
ATOM 5171 C CA . ALA A 1 666 ? 42.206 5.361 -3.452 1.00 88.81 666 ALA A CA 1
ATOM 5172 C C . ALA A 1 666 ? 41.494 6.217 -4.513 1.00 88.81 666 ALA A C 1
ATOM 5174 O O . ALA A 1 666 ? 42.108 6.582 -5.513 1.00 88.81 666 ALA A O 1
ATOM 5175 N N . GLY A 1 667 ? 40.224 6.577 -4.290 1.00 86.69 667 GLY A N 1
ATOM 5176 C CA . GLY A 1 667 ? 39.498 7.505 -5.159 1.00 86.69 667 GLY A CA 1
ATOM 5177 C C . GLY A 1 667 ? 40.122 8.903 -5.164 1.00 86.69 667 GLY A C 1
ATOM 5178 O O . GLY A 1 667 ? 40.375 9.455 -6.230 1.00 86.69 667 GLY A O 1
ATOM 5179 N N . ILE A 1 668 ? 40.437 9.451 -3.985 1.00 89.75 668 ILE A N 1
ATOM 5180 C CA . ILE A 1 668 ? 41.076 10.772 -3.860 1.00 89.75 668 ILE A CA 1
ATOM 5181 C C . ILE A 1 668 ? 42.474 10.765 -4.495 1.00 89.75 668 ILE A C 1
ATOM 5183 O O . ILE A 1 668 ? 42.784 11.636 -5.306 1.00 89.75 668 ILE A O 1
ATOM 5187 N N . ALA A 1 669 ? 43.293 9.759 -4.185 1.00 90.19 669 ALA A N 1
ATOM 5188 C CA . ALA A 1 669 ? 44.637 9.600 -4.731 1.00 90.19 669 ALA A CA 1
ATOM 5189 C C . ALA A 1 669 ? 44.627 9.440 -6.260 1.00 90.19 669 ALA A C 1
ATOM 5191 O O . ALA A 1 669 ? 45.476 9.998 -6.949 1.00 90.19 669 ALA A O 1
ATOM 5192 N N . GLY A 1 670 ? 43.643 8.720 -6.810 1.00 87.06 670 GLY A N 1
ATOM 5193 C CA . GLY A 1 670 ? 43.465 8.594 -8.255 1.00 87.06 670 GLY A CA 1
ATOM 5194 C C . GLY A 1 670 ? 43.128 9.929 -8.926 1.00 87.06 670 GLY A C 1
ATOM 5195 O O . GLY A 1 670 ? 43.708 10.253 -9.964 1.00 87.06 670 GLY A O 1
ATOM 5196 N N . THR A 1 671 ? 42.263 10.749 -8.313 1.00 87.06 671 THR A N 1
ATOM 5197 C CA . THR A 1 671 ? 41.972 12.100 -8.822 1.00 87.06 671 THR A CA 1
ATOM 5198 C C . THR A 1 671 ? 43.170 13.040 -8.735 1.00 87.06 671 THR A C 1
ATOM 5200 O O . THR A 1 671 ? 43.443 13.748 -9.702 1.00 87.06 671 THR A O 1
ATOM 5203 N N . THR A 1 672 ? 43.915 13.043 -7.626 1.00 90.50 672 THR A N 1
ATOM 5204 C CA . THR A 1 672 ? 45.085 13.920 -7.467 1.00 90.50 672 THR A CA 1
ATOM 5205 C C . THR A 1 672 ? 46.216 13.523 -8.409 1.00 90.50 672 THR A C 1
ATOM 5207 O O . THR A 1 672 ? 46.799 14.395 -9.050 1.00 90.50 672 THR A O 1
ATOM 5210 N N . ALA A 1 673 ? 46.475 12.221 -8.574 1.00 87.19 673 ALA A N 1
ATOM 5211 C CA . ALA A 1 673 ? 47.437 11.711 -9.547 1.00 87.19 673 ALA A CA 1
ATOM 5212 C C . ALA A 1 673 ? 47.034 12.065 -10.987 1.00 87.19 673 ALA A C 1
ATOM 5214 O O . ALA A 1 673 ? 47.882 12.485 -11.772 1.00 87.19 673 ALA A O 1
ATOM 5215 N N . GLY A 1 674 ? 45.741 11.966 -11.321 1.00 83.31 674 GLY A N 1
ATOM 5216 C CA . GLY A 1 674 ? 45.216 12.389 -12.619 1.00 83.31 674 GLY A CA 1
ATOM 5217 C C . GLY A 1 674 ? 45.445 13.881 -12.886 1.00 83.31 674 GLY A C 1
ATOM 5218 O O . GLY A 1 674 ? 45.954 14.237 -13.947 1.00 83.31 674 GLY A O 1
ATOM 5219 N N . ILE A 1 675 ? 45.133 14.747 -11.915 1.00 86.00 675 ILE A N 1
ATOM 5220 C CA . ILE A 1 675 ? 45.349 16.202 -12.018 1.00 86.00 675 ILE A CA 1
ATOM 5221 C C . ILE A 1 675 ? 46.842 16.517 -12.180 1.00 86.00 675 ILE A C 1
ATOM 5223 O O . ILE A 1 675 ? 47.222 17.271 -13.077 1.00 86.00 675 ILE A O 1
ATOM 5227 N N . PHE A 1 676 ? 47.700 15.908 -11.361 1.00 86.94 676 PHE A N 1
ATOM 5228 C CA . PHE A 1 676 ? 49.149 16.096 -11.431 1.00 86.94 676 PHE A CA 1
ATOM 5229 C C . PHE A 1 676 ? 49.728 15.642 -12.778 1.00 86.94 676 PHE A C 1
ATOM 5231 O O . PHE A 1 676 ? 50.553 16.341 -13.366 1.00 86.94 676 PHE A O 1
ATOM 5238 N N . TYR A 1 677 ? 49.260 14.509 -13.309 1.00 84.44 677 TYR A N 1
ATOM 5239 C CA . TYR A 1 677 ? 49.635 14.033 -14.640 1.00 84.44 677 TYR A CA 1
ATOM 5240 C C . TYR A 1 677 ? 49.229 15.032 -15.731 1.00 84.44 677 TYR A C 1
ATOM 5242 O O . TYR A 1 677 ? 50.058 15.388 -16.565 1.00 84.44 677 TYR A O 1
ATOM 5250 N N . THR A 1 678 ? 47.993 15.550 -15.697 1.00 80.94 678 THR A N 1
ATOM 5251 C CA . THR A 1 678 ? 47.549 16.564 -16.669 1.00 80.94 678 THR A CA 1
ATOM 5252 C C . THR A 1 678 ? 48.327 17.866 -16.567 1.00 80.94 678 THR A C 1
ATOM 5254 O O . THR A 1 678 ? 48.672 18.436 -17.596 1.00 80.94 678 THR A O 1
ATOM 5257 N N . TYR A 1 679 ? 48.651 18.314 -15.353 1.00 83.25 679 TYR A N 1
ATOM 5258 C CA . TYR A 1 679 ? 49.424 19.531 -15.139 1.00 83.25 679 TYR A CA 1
ATOM 5259 C C . TYR A 1 679 ? 50.826 19.413 -15.746 1.00 83.25 679 TYR A C 1
ATOM 5261 O O . TYR A 1 679 ? 51.190 20.240 -16.576 1.00 83.25 679 TYR A O 1
ATOM 5269 N N . ASN A 1 680 ? 51.569 18.351 -15.406 1.00 82.88 680 ASN A N 1
ATOM 5270 C CA . ASN A 1 680 ? 52.916 18.114 -15.943 1.00 82.88 680 ASN A CA 1
ATOM 5271 C C . ASN A 1 680 ? 52.931 17.927 -17.457 1.00 82.88 680 ASN A C 1
ATOM 5273 O O . ASN A 1 680 ? 53.891 18.277 -18.136 1.00 82.88 680 ASN A O 1
ATOM 5277 N N . LEU A 1 681 ? 51.865 17.349 -17.996 1.00 76.94 681 LEU A N 1
ATOM 5278 C CA . LEU A 1 681 ? 51.732 17.186 -19.423 1.00 76.94 681 LEU A CA 1
ATOM 5279 C C . LEU A 1 681 ? 51.462 18.529 -20.123 1.00 76.94 681 LEU A C 1
ATOM 5281 O O . LEU A 1 681 ? 52.120 18.815 -21.120 1.00 76.94 681 LEU A O 1
ATOM 5285 N N . ILE A 1 682 ? 50.566 19.369 -19.598 1.00 75.25 682 ILE A N 1
ATOM 5286 C CA . ILE A 1 682 ? 50.296 20.709 -20.148 1.00 75.25 682 ILE A CA 1
ATOM 5287 C C . ILE A 1 682 ? 51.553 21.590 -20.094 1.00 75.25 682 ILE A C 1
ATOM 5289 O O . ILE A 1 682 ? 51.792 22.375 -21.012 1.00 75.25 682 ILE A O 1
ATOM 5293 N N . THR A 1 683 ? 52.370 21.455 -19.047 1.00 79.31 683 THR A N 1
ATOM 5294 C CA . THR A 1 683 ? 53.631 22.197 -18.892 1.00 79.31 683 THR A CA 1
ATOM 5295 C C . THR A 1 683 ? 54.814 21.573 -19.634 1.00 79.31 683 THR A C 1
ATOM 5297 O O . THR A 1 683 ? 55.864 22.207 -19.732 1.00 79.31 683 THR A O 1
ATOM 5300 N N . SER A 1 684 ? 54.674 20.364 -20.191 1.00 81.56 684 SER A N 1
ATOM 5301 C CA . SER A 1 684 ? 55.741 19.728 -20.966 1.00 81.56 684 SER A CA 1
ATOM 5302 C C . SER A 1 684 ? 56.007 20.483 -22.272 1.00 81.56 684 SER A C 1
ATOM 5304 O O . SER A 1 684 ? 55.083 20.871 -22.993 1.00 81.56 684 SER A O 1
ATOM 5306 N N . SER A 1 685 ? 57.287 20.654 -22.609 1.00 71.94 685 SER A N 1
ATOM 5307 C CA . SER A 1 685 ? 57.714 21.329 -23.843 1.00 71.94 685 SER A CA 1
ATOM 5308 C C . SER A 1 685 ? 57.140 20.663 -25.096 1.00 71.94 685 SER A C 1
ATOM 5310 O O . SER A 1 685 ? 56.717 21.351 -26.016 1.00 71.94 685 SER A O 1
ATOM 5312 N N . VAL A 1 686 ? 57.032 19.333 -25.094 1.00 71.31 686 VAL A N 1
ATOM 5313 C CA . VAL A 1 686 ? 56.463 18.536 -26.192 1.00 71.31 686 VAL A CA 1
ATOM 5314 C C . VAL A 1 686 ? 54.997 18.890 -26.461 1.00 71.31 686 VAL A C 1
ATOM 5316 O O . VAL A 1 686 ? 54.591 18.985 -27.617 1.00 71.31 686 VAL A O 1
ATOM 5319 N N . PHE A 1 687 ? 54.192 19.106 -25.416 1.00 68.06 687 PHE A N 1
ATOM 5320 C CA . PHE A 1 687 ? 52.790 19.498 -25.577 1.00 68.06 687 PHE A CA 1
ATOM 5321 C C . PHE A 1 687 ? 52.659 20.941 -26.080 1.00 68.06 687 PHE A C 1
ATOM 5323 O O . PHE A 1 687 ? 51.854 21.210 -26.967 1.00 68.06 687 PHE A O 1
ATOM 5330 N N . GLN A 1 688 ? 53.481 21.857 -25.562 1.00 73.75 688 GLN A N 1
ATOM 5331 C CA . GLN A 1 688 ? 53.501 23.257 -25.999 1.00 73.75 688 GLN A CA 1
ATOM 5332 C C . GLN A 1 688 ? 53.924 23.399 -27.471 1.00 73.75 688 GLN A C 1
ATOM 5334 O O . GLN A 1 688 ? 53.302 24.152 -28.216 1.00 73.75 688 GLN A O 1
ATOM 5339 N N . GLU A 1 689 ? 54.936 22.647 -27.911 1.00 71.94 689 GLU A N 1
ATOM 5340 C CA . GLU A 1 689 ? 55.372 22.576 -29.314 1.00 71.94 689 GLU A CA 1
ATOM 5341 C C . GLU A 1 689 ? 54.278 21.985 -30.219 1.00 71.94 689 GLU A C 1
ATOM 5343 O O . GLU A 1 689 ? 53.970 22.554 -31.265 1.00 71.94 689 GLU A O 1
ATOM 5348 N N . ALA A 1 690 ? 53.618 20.901 -29.792 1.00 66.25 690 ALA A N 1
ATOM 5349 C CA . ALA A 1 690 ? 52.521 20.292 -30.546 1.00 66.25 690 ALA A CA 1
ATOM 5350 C C . ALA A 1 690 ? 51.306 21.227 -30.698 1.00 66.25 690 ALA A C 1
ATOM 5352 O O . ALA A 1 690 ? 50.688 21.255 -31.757 1.00 66.25 690 ALA A O 1
ATOM 5353 N N . VAL A 1 691 ? 50.969 22.013 -29.667 1.00 66.19 691 VAL A N 1
ATOM 5354 C CA . VAL A 1 691 ? 49.893 23.019 -29.732 1.00 66.19 691 VAL A CA 1
ATOM 5355 C C . VAL A 1 691 ? 50.268 24.176 -30.659 1.00 66.19 691 VAL A C 1
ATOM 5357 O O . VAL A 1 691 ? 49.433 24.610 -31.449 1.00 66.19 691 VAL A O 1
ATOM 5360 N N . LYS A 1 692 ? 51.520 24.651 -30.617 1.00 70.38 692 LYS A N 1
ATOM 5361 C CA . LYS A 1 692 ? 52.013 25.681 -31.548 1.00 70.38 692 LYS A CA 1
ATOM 5362 C C . LYS A 1 692 ? 51.968 25.209 -33.002 1.00 70.38 692 LYS A C 1
ATOM 5364 O O . LYS A 1 692 ? 51.525 25.971 -33.851 1.00 70.38 692 LYS A O 1
ATOM 5369 N N . ALA A 1 693 ? 52.360 23.962 -33.268 1.00 68.56 693 ALA A N 1
ATOM 5370 C CA . ALA A 1 693 ? 52.320 23.354 -34.600 1.00 68.56 693 ALA A CA 1
ATOM 5371 C C . ALA A 1 693 ? 50.897 23.114 -35.140 1.00 68.56 693 ALA A C 1
ATOM 5373 O O . ALA A 1 693 ? 50.740 22.860 -36.325 1.00 68.56 693 ALA A O 1
ATOM 5374 N N . LEU A 1 694 ? 49.875 23.159 -34.278 1.00 60.78 694 LEU A N 1
ATOM 5375 C CA . LEU A 1 694 ? 48.465 23.019 -34.655 1.00 60.78 694 LEU A CA 1
ATOM 5376 C C . LEU A 1 694 ? 47.756 24.374 -34.840 1.00 60.78 694 LEU A C 1
ATOM 5378 O O . LEU A 1 694 ? 46.647 24.418 -35.366 1.00 60.78 694 LEU A O 1
ATOM 5382 N N . LEU A 1 695 ? 48.359 25.457 -34.332 1.00 62.91 695 LEU A N 1
ATOM 5383 C CA . LEU A 1 695 ? 47.864 26.838 -34.412 1.00 62.91 695 LEU A CA 1
ATOM 5384 C C . LEU A 1 695 ? 48.500 27.642 -35.562 1.00 62.91 695 LEU A C 1
ATOM 5386 O O . LEU A 1 695 ? 48.062 28.764 -35.818 1.00 62.91 695 LEU A O 1
ATOM 5390 N N . TRP A 1 696 ? 49.514 27.080 -36.221 1.00 51.34 696 TRP A N 1
ATOM 5391 C CA . TRP A 1 696 ? 50.066 27.505 -37.512 1.00 51.34 696 TRP A CA 1
ATOM 5392 C C . TRP A 1 696 ? 49.561 26.564 -38.601 1.00 51.34 696 TRP A C 1
ATOM 5394 O O . TRP A 1 696 ? 49.318 27.060 -39.723 1.00 51.34 696 TRP A O 1
#

pLDDT: mean 72.08, std 19.45, range [20.95, 94.5]

InterPro domains:
  IPR002048 EF-hand domain [PS50222] (590-616)
  IPR018247 EF-Hand 1, calcium-binding site [PS00018] (594-606)

Secondary structure (DSSP, 8-state):
--EEEEEE--S-S-GGGTGGGHHHHHHHH---HHHHHHHH-SSS-EEEEEEEGGGHHHHHHHHHHHHHTT--EEEEEHHHHHHSPPPEEE-EEEEETTEEEEE-TTS-EEEEE-S-SEEEEEEEES-HHHHHHHHHHHHHTT--SPPPHHHHHHHHHHS-EEEEEEETT-SS-EEEETTSS-GGGGGGG--SSHHHHHHHHHHHHHHTSSEEEEE--TTTS--TT--STT--SHHHHHHHHHHHHHHHHHHHHTT-S-HHHHHTTTHHHHHHHHHHHHH--S-------SS-----------------------------------------------PBPPSS--EEEE-S----HHHHHHHHHHHHHHHHHHH-GGGGHHHHHHHHHHHHTT-TT---THHHHHHHHHHHHHHHHHHHHHHHHHHHHHTS-EE-TTTPPSEEEEEEEEEE-SB--B-TTT--BEEEEEEEEEEEEEETTEEEEEEEEEEE--S--EEEE-SS-EEEE--TT-EEE--EEEEEE--HHHHTT---------EEEEEEEEETT-EEEEEEEEEE----HHHHHHHHHHHHHHHHH-HHHHTTT-SS-SSS--HHHHHHHHHHHHHHHHHHHHHH--GGGGEEEE--TT----EEESS-HHHHHHHHHTHHHHHHHHHHHHHHHHHHHHHHHHHSHHHHHHHHHHH-

Sequence (696 aa):
MSTSYLVIRPLSEDPLVIEPLIKEISALTGLDKSAIRQRTTGTTLKILKTGRAEDKKKFTAIASQLKRIGLPAAVIGKDEVRAKKNPVRITAVELSSKALRLTSPSGKEVVKLDGTRQCVIVLSTRDHERMHSKRLTRRSMASDEPITTQEMLRFIFNHRPVMDIYVSGLSTPLRIDGSRFNYTSLGELNRGTASLNMPVLLREIGKHSRSVLIDTGLGESNLPFINLSEVSKEDHFLYAFSQYSRFIFLGASRGIFSQKDVKQKNAGFEVLAGLGGMLWGGPVIGTAAIAGGAATQISEAVAPVELLTGTFGGVSAPAATGPGTSPDPFVKKEKKTKLLSPPNTPVVYSYRSMGSWHNKIRIGLRKYKRYIRLLGPSVIFYPLTIIMFGSIGLWRLLYVPGTLFITMLSASLILFSHSFVMIKRKRAIENCPTSKIGTMPMGEVEVYGTAESKYYLRAPYSLTECVYYSYKVYKQIRTSEGSHMKLIESAHSGVVPFYIKDDTGRALILPENAIMHAGDKQSFSANPLAILGAADNASHDDRWVVERVIATGAPLYILGFAHRTVHSGKEKKKEMNERLREMKTDPIRMRKYDTDMDGEISGEEWEAARSEMEEKILLENMDTGDASDNIAIGDHPSGGLFYISGKHEAGIIGSMQWKIPVFLVAGIAGTTAGIFYTYNLITSSVFQEAVKALLW